Protein AF-A0A9D0I6T6-F1 (afdb_monomer)

pLDDT: mean 90.91, std 8.11, range [29.09, 98.0]

Foldseek 3Di:
DVQVVQQVVQVVVQVVVQVVLVVVCVVCVVPPLAFRKGFDKDWDDWDQDPVGTHTRHIHGPAIDGPDDPVVLLVLLLVLLAVLLVVLLVVLLVVVCVQQVPPVLHLVVLVVQLLVLLVQCLQPLLDLVSLLSNLVSLQVSLVSLQVSLVVLLVSLVVLLVVLQVLLVVLLVLLLVLLQLLQVQLVVCVVVVRHGPNVSVSVNSVSSSVNSQSFPWDWDADPSRGIFIAGFPGHTQHDRNDGWGKHWDQALAHNSHTFIWTQDPVGIDTCLVRTDTHNSNNSSCSCQVPSLLVLLVSLLCLQLLQVVLQQLQQQFAFQVRDGAHRQKDHAAKDKGWGPPWDPQKDKGKDFQASQLADSFKWKWFDQAQFWTWIATSNPRDIDIDGQQDDHSRMGMTIHRPTGGGIMMIIRRGNCSSNRMDGPDNRSRSRGQAGFKFKDWPAFPVDRGHFPFPKDKFTKDFSAQFQPPWKKKWWWDLDQPPPVDSPFTFTAIDIDPGDTDGDDLVPQQCWDKDFDPRNSSIIMIMHGDGDHRTMMMMGTPVSVSVHRVSSVVSSCVVVDSRHNHPPND

Nearest PDB structures (foldseek):
  4ut1-assembly1_A  TM=8.762E-01  e=2.827E-38  Burkholderia pseudomallei K96243
  2d4y-assembly1_A  TM=9.493E-01  e=4.609E-31  Salmonella enterica subsp. enterica serovar Typhimurium
  2d4y-assembly2_B  TM=9.437E-01  e=4.855E-31  Salmonella enterica subsp. enterica serovar Typhimurium
  5xbj-assembly1_A  TM=6.560E-01  e=1.579E-13  Campylobacter jejuni

Structure (mmCIF, N/CA/C/O backbone):
data_AF-A0A9D0I6T6-F1
#
_entry.id   AF-A0A9D0I6T6-F1
#
loop_
_atom_site.group_PDB
_atom_site.id
_atom_site.type_symbol
_atom_site.label_atom_id
_atom_site.label_alt_id
_atom_site.label_comp_id
_atom_site.label_asym_id
_atom_site.label_entity_id
_atom_site.label_seq_id
_atom_site.pdbx_PDB_ins_code
_atom_site.Cartn_x
_atom_site.Cartn_y
_atom_site.Cartn_z
_atom_site.occupancy
_atom_site.B_iso_or_equiv
_atom_site.auth_seq_id
_atom_site.auth_comp_id
_atom_site.auth_asym_id
_atom_site.auth_atom_id
_atom_site.pdbx_PDB_model_num
ATOM 1 N N . MET A 1 1 ? -43.465 -18.378 76.504 1.00 47.66 1 MET A N 1
ATOM 2 C CA . MET A 1 1 ? -44.419 -18.759 75.435 1.00 47.66 1 MET A CA 1
ATOM 3 C C . MET A 1 1 ? -44.262 -17.913 74.167 1.00 47.66 1 MET A C 1
ATOM 5 O O . MET A 1 1 ? -44.480 -18.465 73.102 1.00 47.66 1 MET A O 1
ATOM 9 N N . ALA A 1 2 ? -43.832 -16.640 74.233 1.00 53.06 2 ALA A N 1
ATOM 10 C CA . ALA A 1 2 ? -43.618 -15.797 73.042 1.00 53.06 2 ALA A CA 1
ATOM 11 C C . ALA A 1 2 ? -42.563 -16.337 72.041 1.00 53.06 2 ALA A C 1
ATOM 13 O O . ALA A 1 2 ? -42.776 -16.244 70.839 1.00 53.06 2 ALA A O 1
ATOM 14 N N . GLY A 1 3 ? -41.499 -17.000 72.516 1.00 67.75 3 GLY A N 1
ATOM 15 C CA . GLY A 1 3 ? -40.389 -17.430 71.649 1.00 67.75 3 GLY A CA 1
ATOM 16 C C . GLY A 1 3 ? -40.703 -18.532 70.623 1.00 67.75 3 GLY A C 1
ATOM 17 O O . GLY A 1 3 ? -40.063 -18.580 69.584 1.00 67.75 3 GLY A O 1
ATOM 18 N N . LEU A 1 4 ? -41.692 -19.408 70.849 1.00 73.31 4 LEU A N 1
ATOM 19 C CA . LEU A 1 4 ? -41.976 -20.516 69.912 1.00 73.31 4 LEU A CA 1
ATOM 20 C C . LEU A 1 4 ? -42.793 -20.046 68.695 1.00 73.31 4 LEU A C 1
ATOM 22 O O . LEU A 1 4 ? -42.572 -20.506 67.578 1.00 73.31 4 LEU A O 1
ATOM 26 N N . LEU A 1 5 ? -43.694 -19.080 68.907 1.00 79.50 5 LEU A N 1
ATOM 27 C CA . LEU A 1 5 ? -44.433 -18.405 67.836 1.00 79.50 5 LEU A CA 1
ATOM 28 C C . LEU A 1 5 ? -43.516 -17.486 67.021 1.00 79.50 5 LEU A C 1
ATOM 30 O O . LEU A 1 5 ? -43.610 -17.468 65.802 1.00 79.50 5 LEU A O 1
ATOM 34 N N . GLU A 1 6 ? -42.599 -16.776 67.678 1.00 79.94 6 GLU A N 1
ATOM 35 C CA . GLU A 1 6 ? -41.617 -15.896 67.032 1.00 79.94 6 GLU A CA 1
ATOM 36 C C . GLU A 1 6 ? -40.637 -16.670 66.129 1.00 79.94 6 GLU A C 1
ATOM 38 O O . GLU A 1 6 ? -40.433 -16.305 64.968 1.00 79.94 6 GLU A O 1
ATOM 43 N N . ILE A 1 7 ? -40.118 -17.810 66.602 1.00 83.06 7 ILE A N 1
ATOM 44 C CA . ILE A 1 7 ? -39.298 -18.728 65.791 1.00 83.06 7 ILE A CA 1
ATOM 45 C C . ILE A 1 7 ? -40.105 -19.294 64.606 1.00 83.06 7 ILE A C 1
ATOM 47 O O . ILE A 1 7 ? -39.589 -19.393 63.494 1.00 83.06 7 ILE A O 1
ATOM 51 N N . GLY A 1 8 ? -41.381 -19.640 64.813 1.00 84.06 8 GLY A N 1
ATOM 52 C CA . GLY A 1 8 ? -42.255 -20.142 63.746 1.00 84.06 8 GLY A CA 1
ATOM 53 C C . GLY A 1 8 ? -42.570 -19.099 62.665 1.00 84.06 8 GLY A C 1
ATOM 54 O O . GLY A 1 8 ? -42.493 -19.403 61.475 1.00 84.06 8 GLY A O 1
ATOM 55 N N . VAL A 1 9 ? -42.889 -17.862 63.063 1.00 87.88 9 VAL A N 1
ATOM 56 C CA . VAL A 1 9 ? -43.194 -16.752 62.142 1.00 87.88 9 VAL A CA 1
ATOM 57 C C . VAL A 1 9 ? -41.956 -16.350 61.343 1.00 87.88 9 VAL A C 1
ATOM 59 O O . VAL A 1 9 ? -42.036 -16.217 60.122 1.00 87.88 9 VAL A O 1
ATOM 62 N N . SER A 1 10 ? -40.808 -16.211 62.008 1.00 87.56 10 SER A N 1
ATOM 63 C CA . SER A 1 10 ? -39.545 -15.871 61.346 1.00 87.56 10 SER A CA 1
ATOM 64 C C . SER A 1 10 ? -39.110 -16.942 60.336 1.00 87.56 10 SER A C 1
ATOM 66 O O . SER A 1 10 ? -38.724 -16.609 59.215 1.00 87.56 10 SER A O 1
ATOM 68 N N . GLY A 1 11 ? -39.279 -18.227 60.672 1.00 87.38 11 GLY A N 1
ATOM 69 C CA . GLY A 1 11 ? -39.055 -19.341 59.748 1.00 87.38 11 GLY A CA 1
ATOM 70 C C . GLY A 1 11 ? -39.969 -19.304 58.519 1.00 87.38 11 GLY A C 1
ATOM 71 O O . GLY A 1 11 ? -39.487 -19.422 57.393 1.00 87.38 11 GLY A O 1
ATOM 72 N N . LEU A 1 12 ? -41.276 -19.089 58.704 1.00 90.38 12 LEU A N 1
ATOM 73 C CA . LEU A 1 12 ? -42.229 -19.001 57.589 1.00 90.38 12 LEU A CA 1
ATOM 74 C C . LEU A 1 12 ? -41.927 -17.825 56.652 1.00 90.38 12 LEU A C 1
ATOM 76 O O . LEU A 1 12 ? -41.941 -18.009 55.437 1.00 90.38 12 LEU A O 1
ATOM 80 N N . MET A 1 13 ? -41.607 -16.644 57.190 1.00 90.00 13 MET A N 1
ATOM 81 C CA . MET A 1 13 ? -41.243 -15.475 56.377 1.00 90.00 13 MET A CA 1
ATOM 82 C C . MET A 1 13 ? -39.951 -15.707 55.579 1.00 90.00 13 MET A C 1
ATOM 84 O O . MET A 1 13 ? -39.879 -15.359 54.398 1.00 90.00 13 MET A O 1
ATOM 88 N N . ALA A 1 14 ? -38.946 -16.347 56.186 1.00 89.44 14 ALA A N 1
ATOM 89 C CA . ALA A 1 14 ? -37.692 -16.686 55.516 1.00 89.44 14 ALA A CA 1
ATOM 90 C C . ALA A 1 14 ? -37.893 -17.679 54.354 1.00 89.44 14 ALA A C 1
ATOM 92 O O . ALA A 1 14 ? -37.372 -17.477 53.250 1.00 89.44 14 ALA A O 1
ATOM 93 N N . PHE A 1 15 ? -38.698 -18.726 54.557 1.00 91.06 15 PHE A N 1
ATOM 94 C CA . PHE A 1 15 ? -39.021 -19.678 53.491 1.00 91.06 15 PHE A CA 1
ATOM 95 C C . PHE A 1 15 ? -39.961 -19.091 52.434 1.00 91.06 15 PHE A C 1
ATOM 97 O O . PHE A 1 15 ? -39.799 -19.404 51.257 1.00 91.06 15 PHE A O 1
ATOM 104 N N . GLN A 1 16 ? -40.875 -18.185 52.797 1.00 92.44 16 GLN A N 1
ATOM 105 C CA . GLN A 1 16 ? -41.677 -17.440 51.822 1.00 92.44 16 GLN A CA 1
ATOM 106 C C . GLN A 1 16 ? -40.780 -16.616 50.890 1.00 92.44 16 GLN A C 1
ATOM 108 O O . GLN A 1 16 ? -40.960 -16.660 49.674 1.00 92.44 16 GLN A O 1
ATOM 113 N N . ARG A 1 17 ? -39.767 -15.919 51.429 1.00 90.00 17 ARG A N 1
ATOM 114 C CA . ARG A 1 17 ? -38.779 -15.205 50.604 1.00 90.00 17 ARG A CA 1
ATOM 115 C C . ARG A 1 17 ? -37.999 -16.164 49.704 1.00 90.00 17 ARG A C 1
ATOM 117 O O . ARG A 1 17 ? -37.822 -15.864 48.532 1.00 90.00 17 ARG A O 1
ATOM 124 N N . SER A 1 18 ? -37.614 -17.331 50.219 1.00 91.50 18 SER A N 1
ATOM 125 C CA . SER A 1 18 ? -36.920 -18.372 49.442 1.00 91.50 18 SER A CA 1
ATOM 126 C C . SER A 1 18 ? -37.763 -18.904 48.275 1.00 91.50 18 SER A C 1
ATOM 128 O O . SER A 1 18 ? -37.249 -19.081 47.169 1.00 91.50 18 SER A O 1
ATOM 130 N N . ILE A 1 19 ? -39.067 -19.110 48.487 1.00 94.19 19 ILE A N 1
ATOM 131 C CA . ILE A 1 19 ? -40.013 -19.508 47.434 1.00 94.19 19 ILE A CA 1
ATOM 132 C C . ILE A 1 19 ? -40.185 -18.380 46.413 1.00 94.19 19 ILE A C 1
ATOM 134 O O . ILE A 1 19 ? -40.146 -18.651 45.218 1.00 94.19 19 ILE A O 1
ATOM 138 N N . ASN A 1 20 ? -40.300 -17.125 46.856 1.00 93.38 20 ASN A N 1
ATOM 139 C CA . ASN A 1 20 ? -40.390 -15.975 45.952 1.00 93.38 20 ASN A CA 1
ATOM 140 C C . ASN A 1 20 ? -39.136 -15.841 45.077 1.00 93.38 20 ASN A C 1
ATOM 142 O O . ASN A 1 20 ? -39.265 -15.678 43.870 1.00 93.38 20 ASN A O 1
ATOM 146 N N . THR A 1 21 ? -37.935 -15.979 45.650 1.00 92.19 21 THR A N 1
ATOM 147 C CA . THR A 1 21 ? -36.679 -15.984 44.882 1.00 92.19 21 THR A CA 1
ATOM 148 C C . THR A 1 21 ? -36.615 -17.171 43.922 1.00 92.19 21 THR A C 1
ATOM 150 O O . THR A 1 21 ? -36.161 -17.027 42.794 1.00 92.19 21 THR A O 1
ATOM 153 N N . THR A 1 22 ? -37.123 -18.341 44.315 1.00 93.62 22 THR A N 1
ATOM 154 C CA . THR A 1 22 ? -37.226 -19.495 43.407 1.00 93.62 22 THR A CA 1
ATOM 155 C C . THR A 1 22 ? -38.179 -19.211 42.244 1.00 93.62 22 THR A C 1
ATOM 157 O O . THR A 1 22 ? -37.831 -19.480 41.101 1.00 93.62 22 THR A O 1
ATOM 160 N N . GLY A 1 23 ? -39.348 -18.622 42.512 1.00 95.25 23 GLY A N 1
ATOM 161 C CA . GLY A 1 23 ? -40.290 -18.202 41.475 1.00 95.25 23 GLY A CA 1
ATOM 162 C C . GLY A 1 23 ? -39.702 -17.139 40.548 1.00 95.25 23 GLY A C 1
ATOM 163 O O . GLY A 1 23 ? -39.888 -17.219 39.341 1.00 95.25 23 GLY A O 1
ATOM 164 N N . HIS A 1 24 ? -38.934 -16.197 41.097 1.00 93.25 24 HIS A N 1
ATOM 165 C CA . HIS A 1 24 ? -38.236 -15.169 40.330 1.00 93.25 24 HIS A CA 1
ATOM 166 C C . HIS A 1 24 ? -37.132 -15.760 39.435 1.00 93.25 24 HIS A C 1
ATOM 168 O O . HIS A 1 24 ? -37.065 -15.410 38.262 1.00 93.25 24 HIS A O 1
ATOM 174 N N . ASN A 1 25 ? -36.351 -16.724 39.938 1.00 93.69 25 ASN A N 1
ATOM 175 C CA . ASN A 1 25 ? -35.373 -17.465 39.134 1.00 93.69 25 ASN A CA 1
ATOM 176 C C . ASN A 1 25 ? -36.034 -18.246 37.988 1.00 93.69 25 ASN A C 1
ATOM 178 O O . ASN A 1 25 ? -35.504 -18.280 36.887 1.00 93.69 25 ASN A O 1
ATOM 182 N N . ILE A 1 26 ? -37.174 -18.897 38.248 1.00 93.25 26 ILE A N 1
ATOM 183 C CA . ILE A 1 26 ? -37.906 -19.658 37.222 1.00 93.25 26 ILE A CA 1
ATOM 184 C C . ILE A 1 26 ? -38.489 -18.714 36.169 1.00 93.25 26 ILE A C 1
ATOM 186 O O . ILE A 1 26 ? -38.435 -19.018 34.986 1.00 93.25 26 ILE A O 1
ATOM 190 N N . ALA A 1 27 ? -39.040 -17.572 36.584 1.00 94.06 27 ALA A N 1
ATOM 191 C CA . ALA A 1 27 ? -39.624 -16.600 35.664 1.00 94.06 27 ALA A CA 1
ATOM 192 C C . ALA A 1 27 ? -38.583 -15.940 34.745 1.00 94.06 27 ALA A C 1
ATOM 194 O O . ALA A 1 27 ? -38.940 -15.525 33.648 1.00 94.06 27 ALA A O 1
ATOM 195 N N . ASN A 1 28 ? -37.324 -15.853 35.186 1.00 92.00 28 ASN A N 1
ATOM 196 C CA . ASN A 1 28 ? -36.231 -15.214 34.452 1.00 92.00 28 ASN A CA 1
ATOM 197 C C . ASN A 1 28 ? -35.176 -16.206 33.947 1.00 92.00 28 ASN A C 1
ATOM 199 O O . ASN A 1 28 ? -34.085 -15.787 33.577 1.00 92.00 28 ASN A O 1
ATOM 203 N N . SER A 1 29 ? -35.470 -17.511 33.920 1.00 90.62 29 SER A N 1
ATOM 204 C CA . SER A 1 29 ? -34.491 -18.515 33.476 1.00 90.62 29 SER A CA 1
ATOM 205 C C . SER A 1 29 ? -34.020 -18.298 32.040 1.00 90.62 29 SER A C 1
ATOM 207 O O . SER A 1 29 ? -32.892 -18.654 31.716 1.00 90.62 29 SER A O 1
ATOM 209 N N . ASP A 1 30 ? -34.891 -17.717 31.213 1.00 89.94 30 ASP A N 1
ATOM 210 C CA . ASP A 1 30 ? -34.662 -17.476 29.787 1.00 89.94 30 ASP A CA 1
ATOM 211 C C . ASP A 1 30 ? -34.330 -15.998 29.498 1.00 89.94 30 ASP A C 1
ATOM 213 O O . ASP A 1 30 ? -34.188 -15.609 28.340 1.00 89.94 30 ASP A O 1
ATOM 217 N N . THR A 1 31 ? -34.221 -15.159 30.536 1.00 90.44 31 THR A N 1
ATOM 218 C CA . THR A 1 31 ? -33.820 -13.756 30.395 1.00 90.44 31 THR A CA 1
ATOM 219 C C . THR A 1 31 ? -32.302 -13.689 30.247 1.00 90.44 31 THR A C 1
ATOM 221 O O . THR A 1 31 ? -31.561 -14.135 31.123 1.00 90.44 31 THR A O 1
ATOM 224 N N . GLU A 1 32 ? -31.826 -13.119 29.142 1.00 87.50 32 GLU A N 1
ATOM 225 C CA . GLU A 1 32 ? -30.394 -12.959 28.888 1.00 87.50 32 GLU A CA 1
ATOM 226 C C . GLU A 1 32 ? -29.706 -12.146 29.997 1.00 87.50 32 GLU A C 1
ATOM 228 O O . GLU A 1 32 ? -30.224 -11.131 30.460 1.00 87.50 32 GLU A O 1
ATOM 233 N N . GLY A 1 33 ? -28.539 -12.621 30.443 1.00 86.62 33 GLY A N 1
ATOM 234 C CA . GLY A 1 33 ? -27.754 -11.986 31.505 1.00 86.62 33 GLY A CA 1
ATOM 235 C C . GLY A 1 33 ? -28.269 -12.190 32.932 1.00 86.62 33 GLY A C 1
ATOM 236 O O . GLY A 1 33 ? -27.595 -11.769 33.870 1.00 86.62 33 GLY A O 1
ATOM 237 N N . TYR A 1 34 ? -29.412 -12.856 33.125 1.00 92.25 34 TYR A N 1
ATOM 238 C CA . TYR A 1 34 ? -29.941 -13.128 34.460 1.00 92.25 34 TYR A CA 1
ATOM 239 C C . TYR A 1 34 ? -29.043 -14.092 35.243 1.00 92.25 34 TYR A C 1
ATOM 241 O O . TYR A 1 34 ? -28.711 -15.186 34.775 1.00 92.25 34 TYR A O 1
ATOM 249 N N . SER A 1 35 ? -28.697 -13.728 36.480 1.00 92.25 35 SER A N 1
ATOM 250 C CA . SER A 1 35 ? -27.955 -14.606 37.385 1.00 92.25 35 SER A CA 1
ATOM 251 C C . SER A 1 35 ? -28.876 -15.228 38.432 1.00 92.25 35 SER A C 1
ATOM 253 O O . SER A 1 35 ? -29.699 -14.572 39.073 1.00 92.25 35 SER A O 1
ATOM 255 N N . ARG A 1 36 ? -28.722 -16.540 38.661 1.00 92.44 36 ARG A N 1
ATOM 256 C CA . ARG A 1 36 ? -29.521 -17.244 39.670 1.00 92.44 36 ARG A CA 1
ATOM 257 C C . ARG A 1 36 ? -29.268 -16.647 41.050 1.00 92.44 36 ARG A C 1
ATOM 259 O O . ARG A 1 36 ? -28.141 -16.653 41.537 1.00 92.44 36 ARG A O 1
ATOM 266 N N . GLN A 1 37 ? -30.333 -16.269 41.738 1.00 92.81 37 GLN A N 1
ATOM 267 C CA . GLN A 1 37 ? -30.272 -15.712 43.082 1.00 92.81 37 GLN A CA 1
ATOM 268 C C . GLN A 1 37 ? -30.476 -16.797 44.154 1.00 92.81 37 GLN A C 1
ATOM 270 O O . GLN A 1 37 ? -31.325 -17.689 44.018 1.00 92.81 37 GLN A O 1
ATOM 275 N N . ARG A 1 38 ? -29.714 -16.720 45.251 1.00 92.00 38 ARG A N 1
ATOM 276 C CA . ARG A 1 38 ? -29.815 -17.591 46.432 1.00 92.00 38 ARG A CA 1
ATOM 277 C C . ARG A 1 38 ? -30.110 -16.760 47.677 1.00 92.00 38 ARG A C 1
ATOM 279 O O . ARG A 1 38 ? -29.445 -15.764 47.940 1.00 92.00 38 ARG A O 1
ATOM 286 N N . VAL A 1 39 ? -31.088 -17.201 48.466 1.00 91.44 39 VAL A N 1
ATOM 287 C CA . VAL A 1 39 ? -31.393 -16.601 49.771 1.00 91.44 39 VAL A CA 1
ATOM 288 C C . VAL A 1 39 ? -30.434 -17.160 50.816 1.00 91.44 39 VAL A C 1
ATOM 290 O O . VAL A 1 39 ? -30.409 -18.369 51.046 1.00 91.44 39 VAL A O 1
ATOM 293 N N . GLU A 1 40 ? -29.665 -16.283 51.451 1.00 90.81 40 GLU A N 1
ATOM 294 C CA . GLU A 1 40 ? -28.788 -16.623 52.565 1.00 90.81 40 GLU A CA 1
ATOM 295 C C . GLU A 1 40 ? -29.551 -16.433 53.880 1.00 90.81 40 GLU A C 1
ATOM 297 O O . GLU A 1 40 ? -30.179 -15.396 54.114 1.00 90.81 40 GLU A O 1
ATOM 302 N N . LEU A 1 41 ? -29.523 -17.443 54.746 1.00 90.06 41 LEU A N 1
ATOM 303 C CA . LEU A 1 41 ? -30.237 -17.435 56.019 1.00 90.06 41 LEU A CA 1
ATOM 304 C C . LEU A 1 41 ? -29.238 -17.311 57.168 1.00 90.06 41 LEU A C 1
ATOM 306 O O . LEU A 1 41 ? -28.261 -18.047 57.230 1.00 90.06 41 LEU A O 1
ATOM 310 N N . SER A 1 42 ? -29.507 -16.413 58.113 1.00 88.81 42 SER A N 1
ATOM 311 C CA . SER A 1 42 ? -28.691 -16.238 59.318 1.00 88.81 42 SER A CA 1
ATOM 312 C C . SER A 1 42 ? -29.557 -16.308 60.567 1.00 88.81 42 SER A C 1
ATOM 314 O O . SER A 1 42 ? -30.742 -15.971 60.548 1.00 88.81 42 SER A O 1
ATOM 316 N N . THR A 1 43 ? -28.980 -16.754 61.678 1.00 84.56 43 THR A N 1
ATOM 317 C CA . THR A 1 43 ? -29.670 -16.769 62.969 1.00 84.56 43 THR A CA 1
ATOM 318 C C . THR A 1 43 ? -29.973 -15.344 63.421 1.00 84.56 43 THR A C 1
ATOM 320 O O . THR A 1 43 ? -29.110 -14.466 63.354 1.00 84.56 43 THR A O 1
ATOM 323 N N . GLN A 1 44 ? -31.187 -15.103 63.912 1.00 82.56 44 GLN A N 1
ATOM 324 C CA . GLN A 1 44 ? -31.505 -13.831 64.556 1.00 82.56 44 GLN A CA 1
ATOM 325 C C . GLN A 1 44 ? -30.692 -13.650 65.845 1.00 82.56 44 GLN A C 1
ATOM 327 O O . GLN A 1 44 ? -30.259 -14.623 66.468 1.00 82.56 44 GLN A O 1
ATOM 332 N N . THR A 1 45 ? -30.469 -12.392 66.237 1.00 81.88 45 THR A N 1
ATOM 333 C CA . THR A 1 45 ? -29.707 -12.060 67.445 1.00 81.88 45 THR A CA 1
ATOM 334 C C . THR A 1 45 ? -30.408 -12.650 68.673 1.00 81.88 45 THR A C 1
ATOM 336 O O . THR A 1 45 ? -31.561 -12.289 68.927 1.00 81.88 45 THR A O 1
ATOM 339 N N . PRO A 1 46 ? -29.761 -13.548 69.438 1.00 78.94 46 PRO A N 1
ATOM 340 C CA . PRO A 1 46 ? -30.388 -14.200 70.582 1.00 78.94 46 PRO A CA 1
ATOM 341 C C . PRO A 1 46 ? -30.700 -13.191 71.693 1.00 78.94 46 PRO A C 1
ATOM 343 O O . PRO A 1 46 ? -29.946 -12.244 71.922 1.00 78.94 46 PRO A O 1
ATOM 346 N N . HIS A 1 47 ? -31.794 -13.411 72.421 1.00 78.50 47 HIS A N 1
ATOM 347 C CA . HIS A 1 47 ? -32.190 -12.554 73.536 1.00 78.50 47 HIS A CA 1
ATOM 348 C C . HIS A 1 47 ? -31.667 -13.109 74.864 1.00 78.50 47 HIS A C 1
ATOM 350 O O . HIS A 1 47 ? -31.831 -14.292 75.178 1.00 78.50 47 HIS A O 1
ATOM 356 N N . LEU A 1 48 ? -31.044 -12.238 75.663 1.00 76.69 48 LEU A N 1
ATOM 357 C CA . LEU A 1 48 ? -30.598 -12.575 77.010 1.00 76.69 48 LEU A CA 1
ATOM 358 C C . LEU A 1 48 ? -31.798 -12.598 77.960 1.00 76.69 48 LEU A C 1
ATOM 360 O O . LEU A 1 48 ? -32.520 -11.612 78.101 1.00 76.69 48 LEU A O 1
ATOM 364 N N . THR A 1 49 ? -31.985 -13.719 78.647 1.00 77.94 49 THR A N 1
ATOM 365 C CA . THR A 1 49 ? -33.022 -13.887 79.669 1.00 77.94 49 THR A CA 1
ATOM 366 C C . THR A 1 49 ? -32.407 -14.287 81.006 1.00 77.94 49 THR A C 1
ATOM 368 O O . THR A 1 49 ? -31.239 -14.670 81.072 1.00 77.94 49 THR A O 1
ATOM 371 N N . GLY A 1 50 ? -33.201 -14.261 82.083 1.00 74.00 50 GLY A N 1
ATOM 372 C CA . GLY A 1 50 ? -32.764 -14.712 83.414 1.00 74.00 50 GLY A CA 1
ATOM 373 C C . GLY A 1 50 ? -32.322 -16.185 83.491 1.00 74.00 50 GLY A C 1
ATOM 374 O O . GLY A 1 50 ? -31.763 -16.585 84.505 1.00 74.00 50 GLY A O 1
ATOM 375 N N . ALA A 1 51 ? -32.545 -16.977 82.434 1.00 76.62 51 ALA A N 1
ATOM 376 C CA . ALA A 1 51 ? -32.127 -18.376 82.308 1.00 76.62 51 ALA A CA 1
ATOM 377 C C . ALA A 1 51 ? -30.992 -18.596 81.277 1.00 76.62 51 ALA A C 1
ATOM 379 O O . ALA A 1 51 ? -30.643 -19.740 80.998 1.00 76.62 51 ALA A O 1
ATOM 380 N N . GLY A 1 52 ? -30.419 -17.525 80.709 1.00 79.38 52 GLY A N 1
ATOM 381 C CA . GLY A 1 52 ? -29.372 -17.581 79.681 1.00 79.38 52 GLY A CA 1
ATOM 382 C C . GLY A 1 52 ? -29.799 -17.001 78.328 1.00 79.38 52 GLY A C 1
ATOM 383 O O . GLY A 1 52 ? -30.844 -16.354 78.207 1.00 79.38 52 GLY A O 1
ATOM 384 N N . TRP A 1 53 ? -28.963 -17.211 77.309 1.00 76.62 53 TRP A N 1
ATOM 385 C CA . TRP A 1 53 ? -29.220 -16.783 75.931 1.00 76.62 53 TRP A CA 1
ATOM 386 C C . TRP A 1 53 ? -30.203 -17.736 75.247 1.00 76.62 53 TRP A C 1
ATOM 388 O O . TRP A 1 53 ? -29.946 -18.935 75.155 1.00 76.62 53 TRP A O 1
ATOM 398 N N . LEU A 1 54 ? -31.319 -17.202 74.754 1.00 75.56 54 LEU A N 1
ATOM 399 C CA . LEU A 1 54 ? -32.315 -17.941 73.978 1.00 75.56 54 LEU A CA 1
ATOM 400 C C . LEU A 1 54 ? -32.261 -17.491 72.515 1.00 75.56 54 LEU A C 1
ATOM 402 O O . LEU A 1 54 ? -32.265 -16.294 72.229 1.00 75.56 54 LEU A O 1
ATOM 406 N N . GLY A 1 55 ? -32.210 -18.451 71.589 1.00 75.31 55 GLY A N 1
ATOM 407 C CA . GLY A 1 55 ? -32.271 -18.177 70.152 1.00 75.31 55 GLY A CA 1
ATOM 408 C C . GLY A 1 55 ? -33.633 -17.619 69.732 1.00 75.31 55 GLY A C 1
ATOM 409 O O . GLY A 1 55 ? -34.666 -18.068 70.225 1.00 75.31 55 GLY A O 1
ATOM 410 N N . SER A 1 56 ? -33.624 -16.656 68.812 1.00 79.31 56 SER A N 1
ATOM 411 C CA . SER A 1 56 ? -34.800 -15.910 68.326 1.00 79.31 56 SER A CA 1
ATOM 412 C C . SER A 1 56 ? -35.270 -16.339 66.926 1.00 79.31 56 SER A C 1
ATOM 414 O O . SER A 1 56 ? -36.174 -15.739 66.360 1.00 79.31 56 SER A O 1
ATOM 416 N N . GLY A 1 57 ? -34.707 -17.417 66.369 1.00 84.69 57 GLY A N 1
ATOM 417 C CA . GLY A 1 57 ? -35.095 -17.957 65.061 1.00 84.69 57 GLY A CA 1
ATOM 418 C C . GLY A 1 57 ? -34.132 -17.562 63.942 1.00 84.69 57 GLY A C 1
ATOM 419 O O . GLY A 1 57 ? -32.926 -17.434 64.168 1.00 84.69 57 GLY A O 1
ATOM 420 N N . VAL A 1 58 ? -34.652 -17.413 62.722 1.00 88.19 58 VAL A N 1
ATOM 421 C CA . VAL A 1 58 ? -33.866 -17.168 61.498 1.00 88.19 58 VAL A CA 1
ATOM 422 C C . VAL A 1 58 ? -34.300 -15.869 60.822 1.00 88.19 58 VAL A C 1
ATOM 424 O O . VAL A 1 58 ? -35.448 -15.448 60.924 1.00 88.19 58 VAL A O 1
ATOM 427 N N . LYS A 1 59 ? -33.383 -15.198 60.139 1.00 87.06 59 LYS A N 1
ATOM 428 C CA . LYS A 1 59 ? -33.670 -14.066 59.260 1.00 87.06 59 LYS A CA 1
ATOM 429 C C . LYS A 1 59 ? -33.019 -14.291 57.905 1.00 87.06 59 LYS A C 1
ATOM 431 O O . LYS A 1 59 ? -32.031 -15.017 57.794 1.00 87.06 59 LYS A O 1
ATOM 436 N N . VAL A 1 60 ? -33.562 -13.636 56.888 1.00 86.06 60 VAL A N 1
ATOM 437 C CA . VAL A 1 60 ? -32.874 -13.497 55.605 1.00 86.06 60 VAL A CA 1
ATOM 438 C C . VAL A 1 60 ? -31.702 -12.548 55.827 1.00 86.06 60 VAL A C 1
ATOM 440 O O . VAL A 1 60 ? -31.901 -11.432 56.299 1.00 86.06 60 VAL A O 1
ATOM 443 N N . ALA A 1 61 ? -30.491 -13.038 55.585 1.00 84.38 61 ALA A N 1
ATOM 444 C CA . ALA A 1 61 ? -29.262 -12.271 55.722 1.00 84.38 61 ALA A CA 1
ATOM 445 C C . ALA A 1 61 ? -28.995 -11.437 54.470 1.00 84.38 61 ALA A C 1
ATOM 447 O O . ALA A 1 61 ? -28.681 -10.265 54.598 1.00 84.38 61 ALA A O 1
ATOM 448 N N . ALA A 1 62 ? -29.143 -12.052 53.295 1.00 84.69 62 ALA A N 1
ATOM 449 C CA . ALA A 1 62 ? -28.997 -11.417 51.993 1.00 84.69 62 ALA A CA 1
ATOM 450 C C . ALA A 1 62 ? -29.670 -12.279 50.914 1.00 84.69 62 ALA A C 1
ATOM 452 O O . ALA A 1 62 ? -29.940 -13.468 51.121 1.00 84.69 62 ALA A O 1
ATOM 453 N N . VAL A 1 63 ? -29.913 -11.695 49.744 1.00 87.12 63 VAL A N 1
ATOM 454 C CA . VAL A 1 63 ? -30.186 -12.444 48.511 1.00 87.12 63 VAL A CA 1
ATOM 455 C C . VAL A 1 63 ? -29.001 -12.203 47.591 1.00 87.12 63 VAL A C 1
ATOM 457 O O . VAL A 1 63 ? -28.817 -11.082 47.139 1.00 87.12 63 VAL A O 1
ATOM 460 N N . GLN A 1 64 ? -28.191 -13.228 47.345 1.00 87.75 64 GLN A N 1
ATOM 461 C CA . GLN A 1 64 ? -26.942 -13.103 46.591 1.00 87.75 64 GLN A CA 1
ATOM 462 C C . GLN A 1 64 ? -27.060 -13.737 45.209 1.00 87.75 64 GLN A C 1
ATOM 464 O O . GLN A 1 64 ? -27.705 -14.777 45.046 1.00 87.75 64 GLN A O 1
ATOM 469 N N . ARG A 1 65 ? -26.391 -13.134 44.228 1.00 92.69 65 ARG A N 1
ATOM 470 C CA . ARG A 1 65 ? -26.215 -13.695 42.884 1.00 92.69 65 ARG A CA 1
ATOM 471 C C . ARG A 1 65 ? -25.251 -14.877 42.935 1.00 92.69 65 ARG A C 1
ATOM 473 O O . ARG A 1 65 ? -24.231 -14.840 43.618 1.00 92.69 65 ARG A O 1
ATOM 480 N N . SER A 1 66 ? -25.552 -15.926 42.182 1.00 89.94 66 SER A N 1
ATOM 481 C CA . SER A 1 66 ? -24.618 -17.007 41.879 1.00 89.94 66 SER A CA 1
ATOM 482 C C . SER A 1 66 ? -23.751 -16.577 40.697 1.00 89.94 66 SER A C 1
ATOM 484 O O . SER A 1 66 ? -24.006 -16.981 39.565 1.00 89.94 66 SER A O 1
ATOM 486 N N . TYR A 1 67 ? -22.763 -15.728 40.973 1.00 89.38 67 TYR A N 1
ATOM 487 C CA . TYR A 1 67 ? -21.887 -15.088 39.991 1.00 89.38 67 TYR A CA 1
ATOM 488 C C . TYR A 1 67 ? -20.417 -15.295 40.376 1.00 89.38 67 TYR A C 1
ATOM 490 O O . TYR A 1 67 ? -20.075 -15.269 41.559 1.00 89.38 67 TYR A O 1
ATOM 498 N N . ASP A 1 68 ? -19.564 -15.500 39.374 1.00 90.94 68 ASP A N 1
ATOM 499 C CA . ASP A 1 68 ? -18.116 -15.617 39.531 1.00 90.94 68 ASP A CA 1
ATOM 500 C C . ASP A 1 68 ? -17.437 -14.531 38.692 1.00 90.94 68 ASP A C 1
ATOM 502 O O . ASP A 1 68 ? -17.465 -14.560 37.459 1.00 90.94 68 ASP A O 1
ATOM 506 N N . ASP A 1 69 ? -16.837 -13.565 39.383 1.00 88.75 69 ASP A N 1
ATOM 507 C CA . ASP A 1 69 ? -16.226 -12.394 38.759 1.00 88.75 69 ASP A CA 1
ATOM 508 C C . ASP A 1 69 ? -14.988 -12.727 37.921 1.00 88.75 69 ASP A C 1
ATOM 510 O O . ASP A 1 69 ? -14.725 -12.097 36.891 1.00 88.75 69 ASP A O 1
ATOM 514 N N . PHE A 1 70 ? -14.247 -13.761 38.325 1.00 92.31 70 PHE A N 1
ATOM 515 C CA . PHE A 1 70 ? -13.084 -14.218 37.583 1.00 92.31 70 PHE A CA 1
ATOM 516 C C . PHE A 1 70 ? -13.518 -14.817 36.245 1.00 92.31 70 PHE A C 1
ATOM 518 O O . PHE A 1 70 ? -12.974 -14.443 35.206 1.00 92.31 70 PHE A O 1
ATOM 525 N N . LEU A 1 71 ? -14.528 -15.694 36.249 1.00 93.81 71 LEU A N 1
ATOM 526 C CA . LEU A 1 71 ? -15.062 -16.279 35.016 1.00 93.81 71 LEU A CA 1
ATOM 527 C C . LEU A 1 71 ? -15.662 -15.219 34.092 1.00 93.81 71 LEU A C 1
ATOM 529 O O . LEU A 1 71 ? -15.408 -15.257 32.890 1.00 93.81 71 LEU A O 1
ATOM 533 N N . ALA A 1 72 ? -16.397 -14.253 34.638 1.00 91.50 72 ALA A N 1
ATOM 534 C CA . ALA A 1 72 ? -16.963 -13.159 33.857 1.00 91.50 72 ALA A CA 1
ATOM 535 C C . ALA A 1 72 ? -15.884 -12.280 33.207 1.00 91.50 72 ALA A C 1
ATOM 537 O O . ALA A 1 72 ? -15.976 -11.931 32.030 1.00 91.50 72 ALA A O 1
ATOM 538 N N . THR A 1 73 ? -14.812 -11.975 33.941 1.00 93.00 73 THR A N 1
ATOM 539 C CA . THR A 1 73 ? -13.674 -11.215 33.411 1.00 93.00 73 THR A CA 1
ATOM 540 C C . THR A 1 73 ? -12.936 -11.989 32.316 1.00 93.00 73 THR A C 1
ATOM 542 O O . THR A 1 73 ? -12.620 -11.417 31.273 1.00 93.00 73 THR A O 1
ATOM 545 N N . GLN A 1 74 ? -12.712 -13.294 32.505 1.00 95.12 74 GLN A N 1
ATOM 546 C CA . GLN A 1 74 ? -12.114 -14.155 31.476 1.00 95.12 74 GLN A CA 1
ATOM 547 C C . GLN A 1 74 ? -12.998 -14.246 30.226 1.00 95.12 74 GLN A C 1
ATOM 549 O O . GLN A 1 74 ? -12.496 -14.150 29.108 1.00 95.12 74 GLN A O 1
ATOM 554 N N . MET A 1 75 ? -14.313 -14.381 30.409 1.00 95.12 75 MET A N 1
ATOM 555 C CA . MET A 1 75 ? -15.282 -14.415 29.316 1.00 95.12 75 MET A CA 1
ATOM 556 C C . MET A 1 75 ? -15.256 -13.116 28.508 1.00 95.12 75 MET A C 1
ATOM 558 O O . MET A 1 75 ? -15.138 -13.185 27.292 1.00 95.12 75 MET A O 1
ATOM 562 N N . ARG A 1 76 ? -15.298 -11.941 29.151 1.00 94.75 76 ARG A N 1
ATOM 563 C CA . ARG A 1 76 ? -15.211 -10.644 28.454 1.00 94.75 76 ARG A CA 1
ATOM 564 C C . ARG A 1 76 ? -13.916 -10.485 27.661 1.00 94.75 76 ARG A C 1
ATOM 566 O O . ARG A 1 76 ? -13.946 -10.020 26.527 1.00 94.75 76 ARG A O 1
ATOM 573 N N . ALA A 1 77 ? -12.779 -10.883 28.234 1.00 94.69 77 ALA A N 1
ATOM 574 C CA . ALA A 1 77 ? -11.492 -10.819 27.542 1.00 94.69 77 ALA A CA 1
ATOM 575 C C . ALA A 1 77 ? -11.461 -11.730 26.300 1.00 94.69 77 ALA A C 1
ATOM 577 O O . ALA A 1 77 ? -11.001 -11.318 25.230 1.00 94.69 77 ALA A O 1
ATOM 578 N N . ALA A 1 78 ? -11.992 -12.951 26.425 1.00 96.88 78 ALA A N 1
ATOM 579 C CA . ALA A 1 78 ? -12.126 -13.880 25.309 1.00 96.88 78 ALA A CA 1
ATOM 580 C C . ALA A 1 78 ? -13.108 -13.359 24.246 1.00 96.88 78 ALA A C 1
ATOM 582 O O . ALA A 1 78 ? -12.775 -13.383 23.066 1.00 96.88 78 ALA A O 1
ATOM 583 N N . GLN A 1 79 ? -14.262 -12.827 24.659 1.00 96.12 79 GLN A N 1
ATOM 584 C CA . GLN A 1 79 ? -15.285 -12.263 23.774 1.00 96.12 79 GLN A CA 1
ATOM 585 C C . GLN A 1 79 ? -14.744 -11.076 22.975 1.00 96.12 79 GLN A C 1
ATOM 587 O O . GLN A 1 79 ? -14.935 -11.007 21.764 1.00 96.12 79 GLN A O 1
ATOM 592 N N . SER A 1 80 ? -14.011 -10.175 23.632 1.00 97.00 80 SER A N 1
ATOM 593 C CA . SER A 1 80 ? -13.360 -9.039 22.979 1.00 97.00 80 SER A CA 1
ATOM 594 C C . SER A 1 80 ? -12.350 -9.494 21.926 1.00 97.00 80 SER A C 1
ATOM 596 O O . SER A 1 80 ? -12.302 -8.958 20.821 1.00 97.00 80 SER A O 1
ATOM 598 N N . THR A 1 81 ? -11.569 -10.530 22.236 1.00 96.94 81 THR A N 1
ATOM 599 C CA . THR A 1 81 ? -10.591 -11.087 21.294 1.00 96.94 81 THR A CA 1
ATOM 600 C C . THR A 1 81 ? -11.279 -11.775 20.113 1.00 96.94 81 THR A C 1
ATOM 602 O O . THR A 1 81 ? -10.902 -11.538 18.970 1.00 96.94 81 THR A O 1
ATOM 605 N N . ALA A 1 82 ? -12.304 -12.590 20.377 1.00 97.69 82 ALA A N 1
ATOM 606 C CA . ALA A 1 82 ? -13.082 -13.274 19.346 1.00 97.69 82 ALA A CA 1
ATOM 607 C C . ALA A 1 82 ? -13.768 -12.279 18.399 1.00 97.69 82 ALA A C 1
ATOM 609 O O . ALA A 1 82 ? -13.584 -12.377 17.193 1.00 97.69 82 ALA A O 1
ATOM 610 N N . SER A 1 83 ? -14.450 -11.264 18.942 1.00 97.62 83 SER A N 1
ATOM 611 C CA . SER A 1 83 ? -15.150 -10.242 18.147 1.00 97.62 83 SER A CA 1
ATOM 612 C C . SER A 1 83 ? -14.191 -9.483 17.224 1.00 97.62 83 SER A C 1
ATOM 614 O O . SER A 1 83 ? -14.490 -9.266 16.053 1.00 97.62 83 SER A O 1
ATOM 616 N N . GLY A 1 84 ? -13.002 -9.125 17.724 1.00 96.94 84 GLY A N 1
ATOM 617 C CA . GLY A 1 84 ? -11.982 -8.471 16.904 1.00 96.94 84 GLY A CA 1
ATOM 618 C C . GLY A 1 84 ? -11.454 -9.360 15.777 1.00 96.94 84 GLY A C 1
ATOM 619 O O . GLY A 1 84 ? -11.315 -8.895 14.647 1.00 96.94 84 GLY A O 1
ATOM 620 N N . LEU A 1 85 ? -11.201 -10.642 16.059 1.00 97.69 85 LEU A N 1
ATOM 621 C CA . LEU A 1 85 ? -10.739 -11.605 15.054 1.00 97.69 85 LEU A CA 1
ATOM 622 C C . LEU A 1 85 ? -11.816 -11.927 14.012 1.00 97.69 85 LEU A C 1
ATOM 624 O O . LEU A 1 85 ? -11.487 -12.058 12.836 1.00 97.69 85 LEU A O 1
ATOM 628 N N . ASP A 1 86 ? -13.082 -12.018 14.416 1.00 97.62 86 ASP A N 1
ATOM 629 C CA . ASP A 1 86 ? -14.204 -12.263 13.509 1.00 97.62 86 ASP A CA 1
ATOM 630 C C . ASP A 1 86 ? -14.370 -11.105 12.518 1.00 97.62 86 ASP A C 1
ATOM 632 O O . ASP A 1 86 ? -14.491 -11.335 11.311 1.00 97.62 86 ASP A O 1
ATOM 636 N N . VAL A 1 87 ? -14.294 -9.858 13.000 1.00 96.31 87 VAL A N 1
ATOM 637 C CA . VAL A 1 87 ? -14.286 -8.670 12.135 1.00 96.31 87 VAL A CA 1
ATOM 638 C C . VAL A 1 87 ? -13.063 -8.677 11.224 1.00 96.31 87 VAL A C 1
ATOM 640 O O . VAL A 1 87 ? -13.206 -8.568 10.007 1.00 96.31 87 VAL A O 1
ATOM 643 N N . TYR A 1 88 ? -11.863 -8.876 11.771 1.00 96.25 88 TYR A N 1
ATOM 644 C CA . TYR A 1 88 ? -10.640 -8.924 10.971 1.00 96.25 88 TYR A CA 1
ATOM 645 C C . TYR A 1 88 ? -10.738 -9.959 9.841 1.00 96.25 88 TYR A C 1
ATOM 647 O O . TYR A 1 88 ? -10.491 -9.635 8.681 1.00 96.25 88 TYR A O 1
ATOM 655 N N . ALA A 1 89 ? -11.166 -11.187 10.150 1.00 96.88 89 ALA A N 1
ATOM 656 C CA . ALA A 1 89 ? -11.295 -12.270 9.180 1.00 96.88 89 ALA A CA 1
ATOM 657 C C . ALA A 1 89 ? -12.376 -11.986 8.128 1.00 96.88 89 ALA A C 1
ATOM 659 O O . ALA A 1 89 ? -12.154 -12.218 6.937 1.00 96.88 89 ALA A O 1
ATOM 660 N N . ALA A 1 90 ? -13.530 -11.451 8.538 1.00 94.62 90 ALA A N 1
ATOM 661 C CA . ALA A 1 90 ? -14.606 -11.096 7.618 1.00 94.62 90 ALA A CA 1
ATOM 662 C C . ALA A 1 90 ? -14.169 -10.020 6.613 1.00 94.62 90 ALA A C 1
ATOM 664 O O . ALA A 1 90 ? -14.528 -10.097 5.437 1.00 94.62 90 ALA A O 1
ATOM 665 N N . HIS A 1 91 ? -13.390 -9.033 7.058 1.00 93.25 91 HIS A N 1
ATOM 666 C CA . HIS A 1 91 ? -12.885 -7.956 6.211 1.00 93.25 91 HIS A CA 1
ATOM 667 C C . HIS A 1 91 ? -11.697 -8.393 5.345 1.00 93.25 91 HIS A C 1
ATOM 669 O O . HIS A 1 91 ? -11.698 -8.126 4.140 1.00 93.25 91 HIS A O 1
ATOM 675 N N . ALA A 1 92 ? -10.744 -9.144 5.904 1.00 94.50 92 ALA A N 1
ATOM 676 C CA . ALA A 1 92 ? -9.639 -9.743 5.154 1.00 94.50 92 ALA A CA 1
ATOM 677 C C . ALA A 1 92 ? -10.153 -10.647 4.024 1.00 94.50 92 ALA A C 1
ATOM 679 O O . ALA A 1 92 ? -9.694 -10.536 2.889 1.00 94.50 92 ALA A O 1
ATOM 680 N N . GLY A 1 93 ? -11.189 -11.451 4.290 1.00 93.56 93 GLY A N 1
ATOM 681 C CA . GLY A 1 93 ? -11.831 -12.288 3.278 1.00 93.56 93 GLY A CA 1
ATOM 682 C C . GLY A 1 93 ? -12.435 -11.502 2.107 1.00 93.56 93 GLY A C 1
ATOM 683 O O . GLY A 1 93 ? -12.495 -12.020 0.995 1.00 93.56 93 GLY A O 1
ATOM 684 N N . ARG A 1 94 ? -12.861 -10.242 2.294 1.00 89.44 94 ARG A N 1
ATOM 685 C CA . ARG A 1 94 ? -13.341 -9.405 1.173 1.00 89.44 94 ARG A CA 1
ATOM 686 C C . ARG A 1 94 ? -12.199 -9.023 0.233 1.00 89.44 94 ARG A C 1
ATOM 688 O O . ARG A 1 94 ? -12.397 -9.041 -0.978 1.00 89.44 94 ARG A O 1
ATOM 695 N N . ILE A 1 95 ? -11.028 -8.696 0.783 1.00 89.12 95 ILE A N 1
ATOM 696 C CA . ILE A 1 95 ? -9.830 -8.379 -0.008 1.00 89.12 95 ILE A CA 1
ATOM 697 C C . ILE A 1 95 ? -9.296 -9.633 -0.695 1.00 89.12 95 ILE A C 1
ATOM 699 O O . ILE A 1 95 ? -8.994 -9.577 -1.881 1.00 89.12 95 ILE A O 1
ATOM 703 N N . ASP A 1 96 ? -9.246 -10.763 0.010 1.00 89.44 96 ASP A N 1
ATOM 704 C CA . ASP A 1 96 ? -8.814 -12.039 -0.567 1.00 89.44 96 ASP A CA 1
ATOM 705 C C . ASP A 1 96 ? -9.670 -12.420 -1.784 1.00 89.44 96 ASP A C 1
ATOM 707 O O . ASP A 1 96 ? -9.143 -12.624 -2.872 1.00 89.44 96 ASP A O 1
ATOM 711 N N . ASN A 1 97 ? -11.001 -12.373 -1.659 1.00 87.06 97 ASN A N 1
ATOM 712 C CA . ASN A 1 97 ? -11.903 -12.639 -2.785 1.00 87.06 97 ASN A CA 1
ATOM 713 C C . ASN A 1 97 ? -11.732 -11.652 -3.952 1.00 87.06 97 ASN A C 1
ATOM 715 O O . ASN A 1 97 ? -11.937 -12.031 -5.102 1.00 87.06 97 ASN A O 1
ATOM 719 N N . LEU A 1 98 ? -11.383 -10.393 -3.670 1.00 84.69 98 LEU A N 1
ATOM 720 C CA . LEU A 1 98 ? -11.127 -9.390 -4.702 1.00 84.69 98 LEU A CA 1
ATOM 721 C C . LEU A 1 98 ? -9.832 -9.679 -5.475 1.00 84.69 98 LEU A C 1
ATOM 723 O O . LEU A 1 98 ? -9.801 -9.556 -6.698 1.00 84.69 98 LEU A O 1
ATOM 727 N N . LEU A 1 99 ? -8.760 -10.032 -4.766 1.00 82.31 99 LEU A N 1
ATOM 728 C CA . LEU A 1 99 ? -7.440 -10.243 -5.363 1.00 82.31 99 LEU A CA 1
ATOM 729 C C . LEU A 1 99 ? -7.296 -11.628 -6.000 1.00 82.31 99 LEU A C 1
ATOM 731 O O . LEU A 1 99 ? -6.617 -11.758 -7.014 1.00 82.31 99 LEU A O 1
ATOM 735 N N . ALA A 1 100 ? -7.946 -12.647 -5.435 1.00 81.88 100 ALA A N 1
ATOM 736 C CA . ALA A 1 100 ? -7.850 -14.032 -5.886 1.00 81.88 100 ALA A CA 1
ATOM 737 C C . ALA A 1 100 ? -8.776 -14.374 -7.067 1.00 81.88 100 ALA A C 1
ATOM 739 O O . ALA A 1 100 ? -8.764 -15.514 -7.536 1.00 81.88 100 ALA A O 1
ATOM 740 N N . ASP A 1 101 ? -9.598 -13.435 -7.553 1.00 81.69 101 ASP A N 1
ATOM 741 C CA . ASP A 1 101 ? -10.463 -13.690 -8.706 1.00 81.69 101 ASP A CA 1
ATOM 742 C C . ASP A 1 101 ? -9.605 -13.871 -9.977 1.00 81.69 101 ASP A C 1
ATOM 744 O O . ASP A 1 101 ? -8.934 -12.937 -10.406 1.00 81.69 101 ASP A O 1
ATOM 748 N N . PRO A 1 102 ? -9.625 -15.038 -10.641 1.00 75.06 102 PRO A N 1
ATOM 749 C CA . PRO A 1 102 ? -8.763 -15.306 -11.793 1.00 75.06 102 PRO A CA 1
ATOM 750 C C . PRO A 1 102 ? -9.179 -14.561 -13.071 1.00 75.06 102 PRO A C 1
ATOM 752 O O . PRO A 1 102 ? -8.440 -14.583 -14.048 1.00 75.06 102 PRO A O 1
ATOM 755 N N . ASN A 1 103 ? -10.359 -13.936 -13.100 1.00 73.62 103 ASN A N 1
ATOM 756 C CA . ASN A 1 103 ? -10.846 -13.147 -14.238 1.00 73.62 103 ASN A CA 1
ATOM 757 C C . ASN A 1 103 ? -10.772 -11.645 -13.963 1.00 73.62 103 ASN A C 1
ATOM 759 O O . ASN A 1 103 ? -10.729 -10.837 -14.886 1.00 73.62 103 ASN A O 1
ATOM 763 N N . VAL A 1 104 ? -10.822 -11.284 -12.684 1.00 75.50 104 VAL A N 1
ATOM 764 C CA . VAL A 1 104 ? -10.838 -9.907 -12.193 1.00 75.50 104 VAL A CA 1
ATOM 765 C C . VAL A 1 104 ? -9.522 -9.605 -11.457 1.00 75.50 104 VAL A C 1
ATOM 767 O O . VAL A 1 104 ? -9.348 -8.537 -10.909 1.00 75.50 104 VAL A O 1
ATOM 770 N N . GLY A 1 105 ? -8.530 -10.483 -11.435 1.00 81.50 105 GLY A N 1
ATOM 771 C CA . GLY A 1 105 ? -7.218 -10.188 -10.854 1.00 81.50 105 GLY A CA 1
ATOM 772 C C . GLY A 1 105 ? -6.459 -9.114 -11.640 1.00 81.50 105 GLY A C 1
ATOM 773 O O . GLY A 1 105 ? -6.895 -8.673 -12.705 1.00 81.50 105 GLY A O 1
ATOM 774 N N . LEU A 1 106 ? -5.311 -8.677 -11.122 1.00 87.56 106 LEU A N 1
ATOM 775 C CA . LEU A 1 106 ? -4.364 -7.878 -11.911 1.00 87.56 106 LEU A CA 1
ATOM 776 C C . LEU A 1 106 ? -3.596 -8.761 -12.910 1.00 87.56 106 LEU A C 1
ATOM 778 O O . LEU A 1 106 ? -3.334 -8.337 -14.035 1.00 87.56 106 LEU A O 1
ATOM 782 N N . ASP A 1 107 ? -3.283 -9.993 -12.503 1.00 89.31 107 ASP A N 1
ATOM 783 C CA . ASP A 1 107 ? -2.421 -10.920 -13.237 1.00 89.31 107 ASP A CA 1
ATOM 784 C C . ASP A 1 107 ? -2.863 -11.171 -14.686 1.00 89.31 107 ASP A C 1
ATOM 786 O O . ASP A 1 107 ? -2.007 -11.061 -15.566 1.00 89.31 107 ASP A O 1
ATOM 790 N N . PRO A 1 108 ? -4.154 -11.435 -14.996 1.00 90.44 108 PRO A N 1
ATOM 791 C CA . PRO A 1 108 ? -4.576 -11.645 -16.380 1.00 90.44 108 PRO A CA 1
ATOM 792 C C . PRO A 1 108 ? -4.320 -10.414 -17.253 1.00 90.44 108 PRO A C 1
ATOM 794 O O . PRO A 1 108 ? -3.771 -10.539 -18.338 1.00 90.44 108 PRO A O 1
ATOM 797 N N . SER A 1 109 ? -4.626 -9.210 -16.755 1.00 92.88 109 SER A N 1
ATOM 798 C CA . SER A 1 109 ? -4.429 -7.970 -17.517 1.00 92.88 109 SER A CA 1
ATOM 799 C C . SER A 1 109 ? -2.952 -7.650 -17.760 1.00 92.88 109 SER A C 1
ATOM 801 O O . SER A 1 109 ? -2.603 -7.116 -18.811 1.00 92.88 109 SER A O 1
ATOM 803 N N . VAL A 1 110 ? -2.074 -7.975 -16.807 1.00 93.38 110 VAL A N 1
ATOM 804 C CA . VAL A 1 110 ? -0.620 -7.836 -16.991 1.00 93.38 110 VAL A CA 1
ATOM 805 C C . VAL A 1 110 ? -0.101 -8.876 -17.986 1.00 93.38 110 VAL A C 1
ATOM 807 O O . VAL A 1 110 ? 0.722 -8.542 -18.839 1.00 93.38 110 VAL A O 1
ATOM 810 N N . GLN A 1 111 ? -0.598 -10.114 -17.921 1.00 93.38 111 GLN A N 1
ATOM 811 C CA . GLN A 1 111 ? -0.248 -11.162 -18.878 1.00 93.38 111 GLN A CA 1
ATOM 812 C C . GLN A 1 111 ? -0.675 -10.784 -20.302 1.00 93.38 111 GLN A C 1
ATOM 814 O O . GLN A 1 111 ? 0.156 -10.840 -21.205 1.00 93.38 111 GLN A O 1
ATOM 819 N N . ASP A 1 112 ? -1.913 -10.322 -20.492 1.00 95.62 112 ASP A N 1
ATOM 820 C CA . ASP A 1 112 ? -2.443 -9.904 -21.796 1.00 95.62 112 ASP A CA 1
ATOM 821 C C . ASP A 1 112 ? -1.620 -8.748 -22.399 1.00 95.62 112 ASP A C 1
ATOM 823 O O . ASP A 1 112 ? -1.304 -8.746 -23.594 1.00 95.62 112 ASP A O 1
ATOM 827 N N . PHE A 1 113 ? -1.182 -7.794 -21.567 1.00 96.75 113 PHE A N 1
ATOM 828 C CA . PHE A 1 113 ? -0.269 -6.725 -21.978 1.00 96.75 113 PHE A CA 1
ATOM 829 C C . PHE A 1 113 ? 1.073 -7.266 -22.502 1.00 96.75 113 PHE A C 1
ATOM 831 O O . PHE A 1 113 ? 1.523 -6.859 -23.581 1.00 96.75 113 PHE A O 1
ATOM 838 N N . PHE A 1 114 ? 1.719 -8.183 -21.773 1.00 96.44 114 PHE A N 1
ATOM 839 C CA . PHE A 1 114 ? 2.999 -8.761 -22.197 1.00 96.44 114 PHE A CA 1
ATOM 840 C C . PHE A 1 114 ? 2.851 -9.702 -23.400 1.00 96.44 114 PHE A C 1
ATOM 842 O O . PHE A 1 114 ? 3.707 -9.687 -24.288 1.00 96.44 114 PHE A O 1
ATOM 849 N N . ASP A 1 115 ? 1.743 -10.433 -23.512 1.00 97.00 115 ASP A N 1
ATOM 850 C CA . ASP A 1 115 ? 1.427 -11.245 -24.689 1.00 97.00 115 ASP A CA 1
ATOM 851 C C . ASP A 1 115 ? 1.263 -10.357 -25.935 1.00 97.00 115 ASP A C 1
ATOM 853 O O . ASP A 1 115 ? 1.844 -10.630 -26.992 1.00 97.00 115 ASP A O 1
ATOM 857 N N . ALA A 1 116 ? 0.553 -9.228 -25.818 1.00 97.56 116 ALA A N 1
ATOM 858 C CA . ALA A 1 116 ? 0.445 -8.247 -26.898 1.00 97.56 116 ALA A CA 1
ATOM 859 C C . ALA A 1 116 ? 1.798 -7.599 -27.243 1.00 97.56 116 ALA A C 1
ATOM 861 O O . ALA A 1 116 ? 2.078 -7.316 -28.414 1.00 97.56 116 ALA A O 1
ATOM 862 N N . MET A 1 117 ? 2.669 -7.399 -26.251 1.00 96.62 117 MET A N 1
ATOM 863 C CA . MET A 1 117 ? 4.031 -6.910 -26.460 1.00 96.62 117 MET A CA 1
ATOM 864 C C . MET A 1 117 ? 4.900 -7.927 -27.206 1.00 96.62 117 MET A C 1
ATOM 866 O O . MET A 1 117 ? 5.657 -7.540 -28.098 1.00 96.62 117 MET A O 1
ATOM 870 N N . GLN A 1 118 ? 4.745 -9.220 -26.918 1.00 96.25 118 GLN A N 1
ATOM 871 C CA . GLN A 1 118 ? 5.408 -10.294 -27.654 1.00 96.25 118 GLN A CA 1
ATOM 872 C C . GLN A 1 118 ? 4.923 -10.348 -29.111 1.00 96.25 118 GLN A C 1
ATOM 874 O O . GLN A 1 118 ? 5.733 -10.421 -30.035 1.00 96.25 118 GLN A O 1
ATOM 879 N N . VAL A 1 119 ? 3.614 -10.200 -29.348 1.00 97.00 119 VAL A N 1
ATOM 880 C CA . VAL A 1 119 ? 3.043 -10.109 -30.705 1.00 97.00 119 VAL A CA 1
ATOM 881 C C . VAL A 1 119 ? 3.576 -8.889 -31.469 1.00 97.00 119 VAL A C 1
ATOM 883 O O . VAL A 1 119 ? 3.816 -8.970 -32.681 1.00 97.00 119 VAL A O 1
ATOM 886 N N . LEU A 1 120 ? 3.778 -7.756 -30.783 1.00 95.81 120 LEU A N 1
ATOM 887 C CA . LEU A 1 120 ? 4.442 -6.582 -31.351 1.00 95.81 120 LEU A CA 1
ATOM 888 C C . LEU A 1 120 ? 5.910 -6.872 -31.679 1.00 95.81 120 LEU A C 1
ATOM 890 O O . LEU A 1 120 ? 6.372 -6.475 -32.748 1.00 95.81 120 LEU A O 1
ATOM 894 N N . ALA A 1 121 ? 6.636 -7.557 -30.797 1.00 95.81 121 ALA A N 1
ATOM 895 C CA . ALA A 1 121 ? 8.021 -7.939 -31.039 1.00 95.81 121 ALA A CA 1
ATOM 896 C C . ALA A 1 121 ? 8.151 -8.877 -32.250 1.00 95.81 121 ALA A C 1
ATOM 898 O O . ALA A 1 121 ? 9.081 -8.734 -33.039 1.00 95.81 121 ALA A O 1
ATOM 899 N N . ASP A 1 122 ? 7.199 -9.777 -32.475 1.00 96.12 122 ASP A N 1
ATOM 900 C CA . ASP A 1 122 ? 7.197 -10.635 -33.664 1.00 96.12 122 ASP A CA 1
ATOM 901 C C . ASP A 1 122 ? 6.872 -9.856 -34.953 1.00 96.12 122 ASP A C 1
ATOM 903 O O . ASP A 1 122 ? 7.303 -10.235 -36.043 1.00 96.12 122 ASP A O 1
ATOM 907 N N . ASN A 1 123 ? 6.115 -8.755 -34.848 1.00 95.44 123 ASN A N 1
ATOM 908 C CA . ASN A 1 123 ? 5.628 -7.973 -35.990 1.00 95.44 123 ASN A CA 1
ATOM 909 C C . ASN A 1 123 ? 5.765 -6.448 -35.772 1.00 95.44 123 ASN A C 1
ATOM 911 O O . ASN A 1 123 ? 4.762 -5.724 -35.806 1.00 95.44 123 ASN A O 1
ATOM 915 N N . PRO A 1 124 ? 6.986 -5.903 -35.619 1.00 94.25 124 PRO A N 1
ATOM 916 C CA . PRO A 1 124 ? 7.203 -4.517 -35.187 1.00 94.25 124 PRO A CA 1
ATOM 917 C C . PRO A 1 124 ? 6.746 -3.465 -36.206 1.00 94.25 124 PRO A C 1
ATOM 919 O O . PRO A 1 124 ? 6.470 -2.331 -35.824 1.00 94.25 124 PRO A O 1
ATOM 922 N N . ALA A 1 125 ? 6.596 -3.815 -37.487 1.00 93.69 125 ALA A N 1
ATOM 923 C CA . ALA A 1 125 ? 6.081 -2.910 -38.521 1.00 93.69 125 ALA A CA 1
ATOM 924 C C . ALA A 1 125 ? 4.536 -2.883 -38.610 1.00 93.69 125 ALA A C 1
ATOM 926 O O . ALA A 1 125 ? 3.966 -2.062 -39.331 1.00 93.69 125 ALA A O 1
ATOM 927 N N . SER A 1 126 ? 3.840 -3.789 -37.912 1.00 96.31 126 SER A N 1
ATOM 928 C CA . SER A 1 126 ? 2.389 -3.982 -38.015 1.00 96.31 126 SER A CA 1
ATOM 929 C C . SER A 1 126 ? 1.619 -2.957 -37.178 1.00 96.31 126 SER A C 1
ATOM 931 O O . SER A 1 126 ? 1.623 -3.008 -35.948 1.00 96.31 126 SER A O 1
ATOM 933 N N . ILE A 1 127 ? 0.892 -2.049 -37.841 1.00 95.88 127 ILE A N 1
ATOM 934 C CA . ILE A 1 127 ? -0.042 -1.129 -37.167 1.00 95.88 127 ILE A CA 1
ATOM 935 C C . ILE A 1 127 ? -1.113 -1.886 -36.359 1.00 95.88 127 ILE A C 1
ATOM 937 O O . ILE A 1 127 ? -1.349 -1.488 -35.221 1.00 95.88 127 ILE A O 1
ATOM 941 N N . PRO A 1 128 ? -1.727 -2.981 -36.859 1.00 97.50 128 PRO A N 1
ATOM 942 C CA . PRO A 1 128 ? -2.649 -3.780 -36.051 1.00 97.50 128 PRO A CA 1
ATOM 943 C C . PRO A 1 128 ? -2.038 -4.319 -34.750 1.00 97.50 128 PRO A C 1
ATOM 945 O O . PRO A 1 128 ? -2.672 -4.211 -33.707 1.00 97.50 128 PRO A O 1
ATOM 948 N N . SER A 1 129 ? -0.805 -4.842 -34.784 1.00 96.81 129 SER A N 1
ATOM 949 C CA . SER A 1 129 ? -0.130 -5.375 -33.585 1.00 96.81 129 SER A CA 1
ATOM 950 C C . SER A 1 129 ? 0.168 -4.270 -32.568 1.00 96.81 129 SER A C 1
ATOM 952 O O . SER A 1 129 ? -0.035 -4.440 -31.371 1.00 96.81 129 SER A O 1
ATOM 954 N N . ARG A 1 130 ? 0.576 -3.094 -33.055 1.00 97.00 130 ARG A N 1
ATOM 955 C CA . ARG A 1 130 ? 0.773 -1.889 -32.238 1.00 97.00 130 ARG A CA 1
ATOM 956 C C . ARG A 1 130 ? -0.529 -1.406 -31.605 1.00 97.00 130 ARG A C 1
ATOM 958 O O . ARG A 1 130 ? -0.548 -1.079 -30.427 1.00 97.00 130 ARG A O 1
ATOM 965 N N . GLN A 1 131 ? -1.618 -1.381 -32.373 1.00 97.69 131 GLN A N 1
ATOM 966 C CA . GLN A 1 131 ? -2.934 -0.990 -31.871 1.00 97.69 131 GLN A CA 1
ATOM 967 C C . GLN A 1 131 ? -3.452 -1.969 -30.812 1.00 97.69 131 GLN A C 1
ATOM 969 O O . GLN A 1 131 ? -4.049 -1.520 -29.840 1.00 97.69 131 GLN A O 1
ATOM 974 N N . ALA A 1 132 ? -3.201 -3.272 -30.978 1.00 97.62 132 ALA A N 1
ATOM 975 C CA . ALA A 1 132 ? -3.534 -4.274 -29.970 1.00 97.62 132 ALA A CA 1
ATOM 976 C C . ALA A 1 132 ? -2.801 -3.994 -28.649 1.00 97.62 132 ALA A C 1
ATOM 978 O O . ALA A 1 132 ? -3.458 -3.879 -27.621 1.00 97.62 132 ALA A O 1
ATOM 979 N N . LEU A 1 133 ? -1.482 -3.749 -28.682 1.00 97.62 133 LEU A N 1
ATOM 980 C CA . LEU A 1 133 ? -0.732 -3.381 -27.473 1.00 97.62 133 LEU A CA 1
ATOM 981 C C . LEU A 1 133 ? -1.283 -2.108 -26.809 1.00 97.62 133 LEU A C 1
ATOM 983 O O . LEU A 1 133 ? -1.421 -2.065 -25.591 1.00 97.62 133 LEU A O 1
ATOM 987 N N . ILE A 1 134 ? -1.623 -1.076 -27.589 1.00 98.00 134 ILE A N 1
ATOM 988 C CA . ILE A 1 134 ? -2.231 0.163 -27.069 1.00 98.00 134 ILE A CA 1
ATOM 989 C C . ILE A 1 134 ? -3.551 -0.123 -26.344 1.00 98.00 134 ILE A C 1
ATOM 991 O O . ILE A 1 134 ? -3.800 0.476 -25.301 1.00 98.00 134 ILE A O 1
ATOM 995 N N . SER A 1 135 ? -4.379 -1.020 -26.884 1.00 98.00 135 SER A N 1
ATOM 996 C CA . SER A 1 135 ? -5.643 -1.427 -26.271 1.00 98.00 135 SER A CA 1
ATOM 997 C C . SER A 1 135 ? -5.431 -2.237 -24.990 1.00 98.00 135 SER A C 1
ATOM 999 O O . SER A 1 135 ? -6.031 -1.884 -23.980 1.00 98.00 135 SER A O 1
ATOM 1001 N N . GLU A 1 136 ? -4.531 -3.224 -24.985 1.00 97.75 136 GLU A N 1
ATOM 1002 C CA . GLU A 1 136 ? -4.227 -3.994 -23.765 1.00 97.75 136 GLU A CA 1
ATOM 1003 C C . GLU A 1 136 ? -3.578 -3.125 -22.678 1.00 97.75 136 GLU A C 1
ATOM 1005 O O . GLU A 1 136 ? -3.870 -3.268 -21.493 1.00 97.75 136 GLU A O 1
ATOM 1010 N N . THR A 1 137 ? -2.767 -2.138 -23.072 1.00 97.62 137 THR A N 1
ATOM 1011 C CA . THR A 1 137 ? -2.220 -1.135 -22.143 1.00 97.62 137 THR A CA 1
ATOM 1012 C C . THR A 1 137 ? -3.339 -0.351 -21.455 1.00 97.62 137 THR A C 1
ATOM 1014 O O . THR A 1 137 ? -3.293 -0.156 -20.240 1.00 97.62 137 THR A O 1
ATOM 1017 N N . ALA A 1 138 ? -4.352 0.087 -22.213 1.00 97.31 138 ALA A N 1
ATOM 1018 C CA . ALA A 1 138 ? -5.499 0.806 -21.664 1.00 97.31 138 ALA A CA 1
ATOM 1019 C C . ALA A 1 138 ? -6.306 -0.078 -20.701 1.00 97.31 138 ALA A C 1
ATOM 1021 O O . ALA A 1 138 ? -6.606 0.348 -19.588 1.00 97.31 138 ALA A O 1
ATOM 1022 N N . SER A 1 139 ? -6.588 -1.325 -21.093 1.00 96.31 139 SER A N 1
ATOM 1023 C CA . SER A 1 139 ? -7.305 -2.294 -20.257 1.00 96.31 139 SER A CA 1
ATOM 1024 C C . SER A 1 139 ? -6.568 -2.605 -18.951 1.00 96.31 139 SER A C 1
ATOM 1026 O O . SER A 1 139 ? -7.193 -2.648 -17.892 1.00 96.31 139 SER A O 1
ATOM 1028 N N . MET A 1 140 ? -5.241 -2.737 -18.990 1.00 96.31 140 MET A N 1
ATOM 1029 C CA . MET A 1 140 ? -4.419 -2.913 -17.792 1.00 96.31 140 MET A CA 1
ATOM 1030 C C . MET A 1 140 ? -4.446 -1.676 -16.879 1.00 96.31 140 MET A C 1
ATOM 1032 O O . MET A 1 140 ? -4.581 -1.812 -15.664 1.00 96.31 140 MET A O 1
ATOM 1036 N N . VAL A 1 141 ? -4.355 -0.463 -17.435 1.00 97.31 141 VAL A N 1
ATOM 1037 C CA . VAL A 1 141 ? -4.469 0.786 -16.657 1.00 97.31 141 VAL A CA 1
ATOM 1038 C C . VAL A 1 141 ? -5.846 0.899 -15.993 1.00 97.31 141 VAL A C 1
ATOM 1040 O O . VAL A 1 141 ? -5.934 1.220 -14.808 1.00 97.31 141 VAL A O 1
ATOM 1043 N N . ASP A 1 142 ? -6.921 0.571 -16.710 1.00 96.12 142 ASP A N 1
ATOM 1044 C CA . ASP A 1 142 ? -8.274 0.556 -16.147 1.00 96.12 142 ASP A CA 1
ATOM 1045 C C . ASP A 1 142 ? -8.412 -0.467 -15.010 1.00 96.12 142 ASP A C 1
ATOM 1047 O O . ASP A 1 142 ? -9.037 -0.167 -13.988 1.00 96.12 142 ASP A O 1
ATOM 1051 N N . ARG A 1 143 ? -7.753 -1.629 -15.125 1.00 95.19 143 ARG A N 1
ATOM 1052 C CA . ARG A 1 143 ? -7.686 -2.639 -14.059 1.00 95.19 143 ARG A CA 1
ATOM 1053 C C . ARG A 1 143 ? -7.013 -2.100 -12.792 1.00 95.19 143 ARG A C 1
ATOM 1055 O O . ARG A 1 143 ? -7.552 -2.289 -11.699 1.00 95.19 143 ARG A O 1
ATOM 1062 N N . PHE A 1 144 ? -5.880 -1.401 -12.918 1.00 95.75 144 PHE A N 1
ATOM 1063 C CA . PHE A 1 144 ? -5.224 -0.738 -11.780 1.00 95.75 144 PHE A CA 1
ATOM 1064 C C . PHE A 1 144 ? -6.156 0.275 -11.103 1.00 95.75 144 PHE A C 1
ATOM 1066 O O . PHE A 1 144 ? -6.299 0.256 -9.876 1.00 95.75 144 PHE A O 1
ATOM 1073 N N . HIS A 1 145 ? -6.843 1.106 -11.892 1.00 96.12 145 HIS A N 1
ATOM 1074 C CA . HIS A 1 145 ? -7.804 2.073 -11.367 1.00 96.12 145 HIS A CA 1
ATOM 1075 C C . HIS A 1 145 ? -8.986 1.400 -10.652 1.00 96.12 145 HIS A C 1
ATOM 1077 O O . HIS A 1 145 ? -9.408 1.862 -9.591 1.00 96.12 145 HIS A O 1
ATOM 1083 N N . ASP A 1 146 ? -9.533 0.315 -11.205 1.00 94.00 146 ASP A N 1
ATOM 1084 C CA . ASP A 1 146 ? -10.629 -0.443 -10.594 1.00 94.00 146 ASP A CA 1
ATOM 1085 C C . ASP A 1 146 ? -10.234 -1.038 -9.243 1.00 94.00 146 ASP A C 1
ATOM 1087 O O . ASP A 1 146 ? -10.997 -0.943 -8.278 1.00 94.00 146 ASP A O 1
ATOM 1091 N N . LEU A 1 147 ? -9.055 -1.654 -9.156 1.00 93.12 147 LE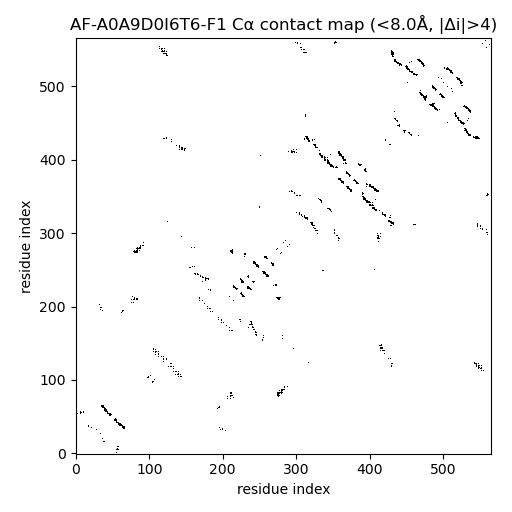U A N 1
ATOM 1092 C CA . LEU A 1 147 ? -8.543 -2.199 -7.899 1.00 93.12 147 LEU A CA 1
ATOM 1093 C C . LEU A 1 147 ? -8.295 -1.084 -6.880 1.00 93.12 147 LEU A C 1
ATOM 1095 O O . LEU A 1 147 ? -8.720 -1.197 -5.730 1.00 93.12 147 LEU A O 1
ATOM 1099 N N . SER A 1 148 ? -7.695 0.031 -7.304 1.00 93.88 148 SER A N 1
ATOM 1100 C CA . SER A 1 148 ? -7.454 1.174 -6.420 1.00 93.88 148 SER A CA 1
ATOM 1101 C C . SER A 1 148 ? -8.756 1.776 -5.870 1.00 93.88 148 SER A C 1
ATOM 1103 O O . SER A 1 148 ? -8.879 1.990 -4.662 1.00 93.88 148 SER A O 1
ATOM 1105 N N . ARG A 1 149 ? -9.786 1.951 -6.713 1.00 93.88 149 ARG A N 1
ATOM 1106 C CA . ARG A 1 149 ? -11.124 2.394 -6.277 1.00 93.88 149 ARG A CA 1
ATOM 1107 C C . ARG A 1 149 ? -11.753 1.456 -5.251 1.00 93.88 149 ARG A C 1
ATOM 1109 O O . ARG A 1 149 ? -12.414 1.924 -4.322 1.00 93.88 149 ARG A O 1
ATOM 1116 N N . GLN A 1 150 ? -11.562 0.149 -5.403 1.00 92.62 150 GLN A N 1
ATOM 1117 C CA . GLN A 1 150 ? -12.088 -0.836 -4.460 1.00 92.62 150 GLN A CA 1
ATOM 1118 C C . GLN A 1 150 ? -11.377 -0.764 -3.107 1.00 92.62 150 GLN A C 1
ATOM 1120 O O . GLN A 1 150 ? -12.057 -0.741 -2.082 1.00 92.62 150 GLN A O 1
ATOM 1125 N N . PHE A 1 151 ? -10.050 -0.605 -3.086 1.00 92.25 151 PHE A N 1
ATOM 1126 C CA . PHE A 1 151 ? -9.316 -0.337 -1.844 1.00 92.25 151 PHE A CA 1
ATOM 1127 C C . PHE A 1 151 ? -9.787 0.954 -1.167 1.00 92.25 151 PHE A C 1
ATOM 1129 O O . PHE A 1 151 ? -10.054 0.950 0.034 1.00 92.25 151 PHE A O 1
ATOM 1136 N N . ASN A 1 152 ? -9.977 2.038 -1.924 1.00 92.12 152 ASN A N 1
ATOM 1137 C CA . ASN A 1 152 ? -10.496 3.294 -1.376 1.00 92.12 152 ASN A CA 1
ATOM 1138 C C . ASN A 1 152 ? -11.911 3.127 -0.797 1.00 92.12 152 ASN A C 1
ATOM 1140 O O . ASN A 1 152 ? -12.183 3.594 0.305 1.00 92.12 152 ASN A O 1
ATOM 1144 N N . THR A 1 153 ? -12.781 2.377 -1.479 1.00 93.19 153 THR A N 1
ATOM 1145 C CA . THR A 1 153 ? -14.129 2.056 -0.979 1.00 93.19 153 THR A CA 1
ATOM 1146 C C . THR A 1 153 ? -14.065 1.271 0.334 1.00 93.19 153 THR A C 1
ATOM 1148 O O . THR A 1 153 ? -14.796 1.581 1.273 1.00 93.19 153 THR A O 1
ATOM 1151 N N . ILE A 1 154 ? -13.167 0.287 0.438 1.00 92.75 154 ILE A N 1
ATOM 1152 C CA . ILE A 1 154 ? -12.956 -0.488 1.669 1.00 92.75 154 ILE A CA 1
ATOM 1153 C C . ILE A 1 154 ? -12.459 0.414 2.809 1.00 92.75 154 ILE A C 1
ATOM 1155 O O . ILE A 1 154 ? -12.941 0.286 3.936 1.00 92.75 154 ILE A O 1
ATOM 1159 N N . ARG A 1 155 ? -11.546 1.358 2.538 1.00 91.69 155 ARG A N 1
ATOM 1160 C CA . ARG A 1 155 ? -11.082 2.343 3.537 1.00 91.69 155 ARG A CA 1
ATOM 1161 C C . ARG A 1 155 ? -12.232 3.207 4.044 1.00 91.69 155 ARG A C 1
ATOM 1163 O O . ARG A 1 155 ? -12.390 3.369 5.251 1.00 91.69 155 ARG A O 1
ATOM 1170 N N . GLU A 1 156 ? -13.042 3.746 3.136 1.00 93.75 156 GLU A N 1
ATOM 1171 C CA . GLU A 1 156 ? -14.193 4.582 3.486 1.00 93.75 156 GLU A CA 1
ATOM 1172 C C . GLU A 1 156 ? -15.225 3.811 4.313 1.00 93.75 156 GLU A C 1
ATOM 1174 O O . GLU A 1 156 ? -15.703 4.326 5.323 1.00 93.75 156 GLU A O 1
ATOM 1179 N N . GLN A 1 157 ? -15.519 2.562 3.938 1.00 94.62 157 GLN A N 1
ATOM 1180 C CA . GLN A 1 157 ? -16.396 1.675 4.709 1.00 94.62 157 GLN A CA 1
ATOM 1181 C C . GLN A 1 157 ? -15.828 1.401 6.105 1.00 94.62 157 GLN A C 1
ATOM 1183 O O . GLN A 1 157 ? -16.542 1.569 7.088 1.00 94.62 157 GLN A O 1
ATOM 1188 N N . THR A 1 158 ? -14.533 1.090 6.208 1.00 94.94 158 THR A N 1
ATOM 1189 C CA . THR A 1 158 ? -13.856 0.873 7.500 1.00 94.94 158 THR A CA 1
ATOM 1190 C C . THR A 1 158 ? -13.937 2.124 8.382 1.00 94.94 158 THR A C 1
ATOM 1192 O O . THR A 1 158 ? -14.209 2.028 9.575 1.00 94.94 158 THR A O 1
ATOM 1195 N N . ASN A 1 159 ? -13.758 3.323 7.813 1.00 95.38 159 ASN A N 1
ATOM 1196 C CA . ASN A 1 159 ? -13.898 4.586 8.547 1.00 95.38 159 ASN A CA 1
ATOM 1197 C C . ASN A 1 159 ? -15.340 4.816 9.047 1.00 95.38 159 ASN A C 1
ATOM 1199 O O . ASN A 1 159 ? -15.532 5.299 10.165 1.00 95.38 159 ASN A O 1
ATOM 1203 N N . GLN A 1 160 ? -16.350 4.478 8.240 1.00 96.12 160 GLN A N 1
ATOM 1204 C CA . GLN A 1 160 ? -17.763 4.578 8.629 1.00 96.12 160 GLN A CA 1
ATOM 1205 C C . GLN A 1 160 ? -18.120 3.575 9.730 1.00 96.12 160 GLN A C 1
ATOM 1207 O O . GLN A 1 160 ? -18.780 3.944 10.699 1.00 96.12 160 GLN A O 1
ATOM 1212 N N . GLU A 1 161 ? -17.646 2.335 9.614 1.00 96.25 161 GLU A N 1
ATOM 1213 C CA . GLU A 1 161 ? -17.832 1.291 10.623 1.00 96.25 161 GLU A CA 1
ATOM 1214 C C . GLU A 1 161 ? -17.143 1.664 11.942 1.00 96.25 161 GLU A C 1
ATOM 1216 O O . GLU A 1 161 ? -17.774 1.593 12.993 1.00 96.25 161 GLU A O 1
ATOM 1221 N N . LEU A 1 162 ? -15.909 2.186 11.905 1.00 96.31 162 LEU A N 1
ATOM 1222 C CA . LEU A 1 162 ? -15.234 2.721 13.096 1.00 96.31 162 LEU A CA 1
ATOM 1223 C C . LEU A 1 162 ? -16.068 3.812 13.785 1.00 96.31 162 LEU A C 1
ATOM 1225 O O . LEU A 1 162 ? -16.175 3.824 15.010 1.00 96.31 162 LEU A O 1
ATOM 1229 N N . SER A 1 163 ? -16.673 4.719 13.011 1.00 96.81 163 SER A N 1
ATOM 1230 C CA . SER A 1 163 ? -17.537 5.777 13.549 1.00 96.81 163 SER A CA 1
ATOM 1231 C C . SER A 1 163 ? -18.798 5.210 14.205 1.00 96.81 163 SER A C 1
ATOM 1233 O O . SER A 1 163 ? -19.125 5.586 15.331 1.00 96.81 163 SER A O 1
ATOM 1235 N N . ALA A 1 164 ? -19.445 4.237 13.560 1.00 97.81 164 ALA A N 1
ATOM 1236 C CA . ALA A 1 164 ? -20.614 3.556 14.109 1.00 97.81 164 ALA A CA 1
ATOM 1237 C C . ALA A 1 164 ? -20.290 2.821 15.422 1.00 97.81 164 ALA A C 1
ATOM 1239 O O . ALA A 1 164 ? -21.007 2.982 16.410 1.00 97.81 164 ALA A O 1
ATOM 1240 N N . VAL A 1 165 ? -19.174 2.087 15.477 1.00 97.50 165 VAL A N 1
ATOM 1241 C CA . VAL A 1 165 ? -18.748 1.380 16.694 1.00 97.50 165 VAL A CA 1
ATOM 1242 C C . VAL A 1 165 ? -18.418 2.363 17.825 1.00 97.50 165 VAL A C 1
ATOM 1244 O O . VAL A 1 165 ? -18.777 2.128 18.980 1.00 97.50 165 VAL A O 1
ATOM 1247 N N . VAL A 1 166 ? -17.789 3.502 17.517 1.00 97.31 166 VAL A N 1
ATOM 1248 C CA . VAL A 1 166 ? -17.546 4.576 18.496 1.00 97.31 166 VAL A CA 1
ATOM 1249 C C . VAL A 1 166 ? -18.860 5.132 19.064 1.00 97.31 166 VAL A C 1
ATOM 1251 O O . VAL A 1 166 ? -18.970 5.334 20.279 1.00 97.31 166 VAL A O 1
ATOM 1254 N N . ASP A 1 167 ? -19.875 5.339 18.226 1.00 97.75 167 ASP A N 1
ATOM 1255 C CA . ASP A 1 167 ? -21.199 5.787 18.667 1.00 97.75 167 ASP A CA 1
ATOM 1256 C C . ASP A 1 167 ? -21.900 4.751 19.561 1.00 97.75 167 ASP A C 1
ATOM 1258 O O . ASP A 1 167 ? -22.499 5.115 20.584 1.00 97.75 167 ASP A O 1
ATOM 1262 N N . GLU A 1 168 ? -21.774 3.461 19.238 1.00 97.75 168 GLU A N 1
ATOM 1263 C CA . GLU A 1 168 ? -22.272 2.364 20.074 1.00 97.75 168 GLU A CA 1
ATOM 1264 C C . GLU A 1 168 ? -21.581 2.336 21.442 1.00 97.75 168 GLU A C 1
ATOM 1266 O O . GLU A 1 168 ? -22.260 2.305 22.475 1.00 97.75 168 GLU A O 1
ATOM 1271 N N . ILE A 1 169 ? -20.250 2.467 21.484 1.00 97.56 169 ILE A N 1
ATOM 1272 C CA . ILE A 1 169 ? -19.484 2.560 22.736 1.00 97.56 169 ILE A CA 1
ATOM 1273 C C . ILE A 1 169 ? -19.958 3.746 23.577 1.00 97.56 169 ILE A C 1
ATOM 1275 O O . ILE A 1 169 ? -20.170 3.606 24.784 1.00 97.56 169 ILE A O 1
ATOM 1279 N N . ASN A 1 170 ? -20.180 4.911 22.970 1.00 97.12 170 ASN A N 1
ATOM 1280 C CA . ASN A 1 170 ? -20.703 6.085 23.671 1.00 97.12 170 ASN A CA 1
ATOM 1281 C C . ASN A 1 170 ? -22.128 5.859 24.215 1.00 97.12 170 ASN A C 1
ATOM 1283 O O . ASN A 1 170 ? -22.496 6.374 25.279 1.00 97.12 170 ASN A O 1
ATOM 1287 N N . GLY A 1 171 ? -22.968 5.110 23.496 1.00 97.88 171 GLY A N 1
ATOM 1288 C CA . GLY A 1 171 ? -24.293 4.687 23.955 1.00 97.88 171 GLY A CA 1
ATOM 1289 C C . GLY A 1 171 ? -24.229 3.753 25.166 1.00 97.88 171 GLY A C 1
ATOM 1290 O O . GLY A 1 171 ? -24.899 4.000 26.179 1.00 97.88 171 GLY A O 1
ATOM 1291 N N . LEU A 1 172 ? -23.381 2.726 25.090 1.00 97.88 172 LEU A N 1
ATOM 1292 C CA . LEU A 1 172 ? -23.157 1.745 26.153 1.00 97.88 172 LEU A CA 1
ATOM 1293 C C . LEU A 1 172 ? -22.553 2.399 27.397 1.00 97.88 172 LEU A C 1
ATOM 1295 O O . LEU A 1 172 ? -23.070 2.218 28.496 1.00 97.88 172 LEU A O 1
ATOM 1299 N N . SER A 1 173 ? -21.550 3.260 27.229 1.00 96.75 173 SER A N 1
ATOM 1300 C CA . SER A 1 173 ? -20.879 3.976 28.326 1.00 96.75 173 SER A CA 1
ATOM 1301 C C . SER A 1 173 ? -21.841 4.861 29.114 1.00 96.75 173 SER A C 1
ATOM 1303 O O . SER A 1 173 ? -21.857 4.837 30.345 1.00 96.75 173 SER A O 1
ATOM 1305 N N . ARG A 1 174 ? -22.721 5.602 28.424 1.00 97.31 174 ARG A N 1
ATOM 1306 C CA . ARG A 1 174 ? -23.772 6.399 29.081 1.00 97.31 174 ARG A CA 1
ATOM 1307 C C . ARG A 1 174 ? -24.783 5.526 29.817 1.00 97.31 174 ARG A C 1
ATOM 1309 O O . ARG A 1 174 ? -25.317 5.954 30.837 1.00 97.31 174 ARG A O 1
ATOM 1316 N N . SER A 1 175 ? -25.086 4.342 29.295 1.00 97.69 175 SER A N 1
ATOM 1317 C CA . SER A 1 175 ? -26.009 3.400 29.936 1.00 97.69 175 SER A CA 1
ATOM 1318 C C . SER A 1 175 ? -25.386 2.776 31.181 1.00 97.69 175 SER A C 1
ATOM 1320 O O . SER A 1 175 ? -26.013 2.799 32.236 1.00 97.69 175 SER A O 1
ATOM 1322 N N . LEU A 1 176 ? -24.118 2.370 31.106 1.00 97.06 176 LEU A N 1
ATOM 1323 C CA . LEU A 1 176 ? -23.326 1.891 32.239 1.00 97.06 176 LEU A CA 1
ATOM 1324 C C . LEU A 1 176 ? -23.203 2.944 33.342 1.00 97.06 176 LEU A C 1
ATOM 1326 O O . LEU A 1 176 ? -23.407 2.625 34.508 1.00 97.06 176 LEU A O 1
ATOM 1330 N N . ALA A 1 177 ? -22.957 4.207 32.988 1.00 96.50 177 ALA A N 1
ATOM 1331 C CA . ALA A 1 177 ? -22.926 5.305 33.952 1.00 96.50 177 ALA A CA 1
ATOM 1332 C C . ALA A 1 177 ? -24.276 5.492 34.675 1.00 96.50 177 ALA A C 1
ATOM 1334 O O . ALA A 1 177 ? -24.306 5.660 35.894 1.00 96.50 177 ALA A O 1
ATOM 1335 N N . ARG A 1 178 ? -25.407 5.401 33.957 1.00 96.94 178 ARG A N 1
ATOM 1336 C CA . ARG A 1 178 ? -26.745 5.449 34.579 1.00 96.94 178 ARG A CA 1
ATOM 1337 C C . ARG A 1 178 ? -26.993 4.255 35.500 1.00 96.94 178 ARG A C 1
ATOM 1339 O O . ARG A 1 178 ? -27.485 4.446 36.606 1.00 96.94 178 ARG A O 1
ATOM 1346 N N . VAL A 1 179 ? -26.645 3.045 35.065 1.00 96.62 179 VAL A N 1
ATOM 1347 C CA . VAL A 1 179 ? -26.816 1.831 35.877 1.00 96.62 179 VAL A CA 1
ATOM 1348 C C . VAL A 1 179 ? -25.933 1.886 37.126 1.00 96.62 179 VAL A C 1
ATOM 1350 O O . VAL A 1 179 ? -26.423 1.608 38.214 1.00 96.62 179 VAL A O 1
ATOM 1353 N N . ASN A 1 180 ? -24.681 2.338 37.014 1.00 95.75 180 ASN A N 1
ATOM 1354 C CA . ASN A 1 180 ? -23.813 2.581 38.168 1.00 95.75 180 ASN A CA 1
ATOM 1355 C C . ASN A 1 180 ? -24.447 3.565 39.160 1.00 95.75 180 ASN A C 1
ATOM 1357 O O . ASN A 1 180 ? -24.477 3.281 40.353 1.00 95.75 180 ASN A O 1
ATOM 1361 N N . GLN A 1 181 ? -24.998 4.684 38.680 1.00 95.12 181 GLN A N 1
ATOM 1362 C CA . GLN A 1 181 ? -25.678 5.653 39.543 1.00 95.12 181 GLN A CA 1
ATOM 1363 C C . GLN A 1 181 ? -26.882 5.027 40.266 1.00 95.12 181 GLN A C 1
ATOM 1365 O O . GLN A 1 181 ? -27.020 5.180 41.479 1.00 95.12 181 GLN A O 1
ATOM 1370 N N . ASN A 1 182 ? -27.705 4.259 39.549 1.00 94.31 182 ASN A N 1
ATOM 1371 C CA . ASN A 1 182 ? -28.846 3.552 40.132 1.00 94.31 182 ASN A CA 1
ATOM 1372 C C . ASN A 1 182 ? -28.412 2.512 41.179 1.00 94.31 182 ASN A C 1
ATOM 1374 O O . ASN A 1 182 ? -29.094 2.342 42.187 1.00 94.31 182 ASN A O 1
ATOM 1378 N N . ILE A 1 183 ? -27.285 1.823 40.962 1.00 93.94 183 ILE A N 1
ATOM 1379 C CA . ILE A 1 183 ? -26.722 0.859 41.917 1.00 93.94 183 ILE A CA 1
ATOM 1380 C C . ILE A 1 183 ? -26.298 1.571 43.202 1.00 93.94 183 ILE A C 1
ATOM 1382 O O . ILE A 1 183 ? -26.699 1.142 44.282 1.00 93.94 183 ILE A O 1
ATOM 1386 N N . ILE A 1 184 ? -25.552 2.675 43.095 1.00 92.25 184 ILE A N 1
ATOM 1387 C CA . ILE A 1 184 ? -25.109 3.470 44.252 1.00 92.25 184 ILE A CA 1
ATOM 1388 C C . ILE A 1 184 ? -26.323 3.940 45.068 1.00 92.25 184 ILE A C 1
ATOM 1390 O O . ILE A 1 184 ? -26.360 3.797 46.292 1.00 92.25 184 ILE A O 1
ATOM 1394 N N . GLU A 1 185 ? -27.351 4.465 44.395 1.00 92.00 185 GLU A N 1
ATOM 1395 C CA . GLU A 1 185 ? -28.585 4.926 45.040 1.00 92.00 185 GLU A CA 1
ATOM 1396 C C . GLU A 1 185 ? -29.359 3.782 45.705 1.00 92.00 185 GLU A C 1
ATOM 1398 O O . GLU A 1 185 ? -29.835 3.931 46.834 1.00 92.00 185 GLU A O 1
ATOM 1403 N N . ALA A 1 186 ? -29.458 2.628 45.042 1.00 91.00 186 ALA A N 1
ATOM 1404 C CA . ALA A 1 186 ? -30.156 1.463 45.567 1.00 91.00 186 ALA A CA 1
ATOM 1405 C C . ALA A 1 186 ? -29.443 0.856 46.785 1.00 91.00 186 ALA A C 1
ATOM 1407 O O . ALA A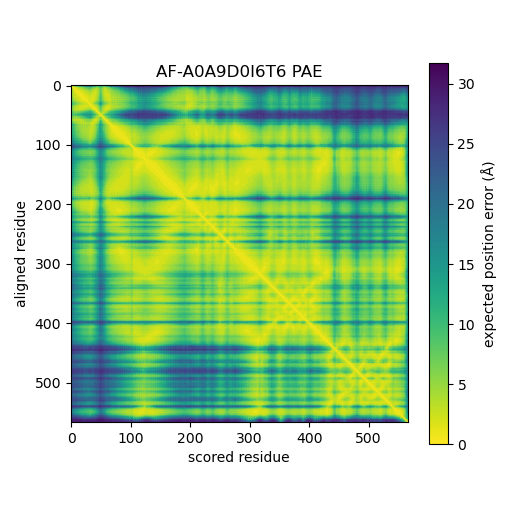 1 186 ? -30.118 0.550 47.767 1.00 91.00 186 ALA A O 1
ATOM 1408 N N . ILE A 1 187 ? -28.109 0.751 46.767 1.00 88.62 187 ILE A N 1
ATOM 1409 C CA . ILE A 1 187 ? -27.300 0.290 47.911 1.00 88.62 187 ILE A CA 1
ATOM 1410 C C . ILE A 1 187 ? -27.443 1.266 49.089 1.00 88.62 187 ILE A C 1
ATOM 1412 O O . ILE A 1 187 ? -27.641 0.855 50.237 1.00 88.62 187 ILE A O 1
ATOM 1416 N N . GLY A 1 188 ? -27.401 2.573 48.810 1.00 86.94 188 GLY A N 1
ATOM 1417 C CA . GLY A 1 188 ? -27.608 3.611 49.820 1.00 86.94 188 GLY A CA 1
ATOM 1418 C C . GLY A 1 188 ? -29.003 3.560 50.455 1.00 86.94 188 GLY A C 1
ATOM 1419 O O . GLY A 1 188 ? -29.138 3.744 51.665 1.00 86.94 188 GLY A O 1
ATOM 1420 N N . ALA A 1 189 ? -30.040 3.274 49.661 1.00 87.69 189 ALA A N 1
ATOM 1421 C CA . ALA A 1 189 ? -31.422 3.168 50.127 1.00 87.69 189 ALA A CA 1
ATOM 1422 C C . ALA A 1 189 ? -31.732 1.844 50.848 1.00 87.69 189 ALA A C 1
ATOM 1424 O O . ALA A 1 189 ? -32.584 1.818 51.739 1.00 87.69 189 ALA A O 1
ATOM 1425 N N . SER A 1 190 ? -31.063 0.751 50.476 1.00 81.94 190 SER A N 1
ATOM 1426 C CA . SER A 1 190 ? -31.278 -0.587 51.041 1.00 81.94 190 SER A CA 1
ATOM 1427 C C . SER A 1 190 ? -30.526 -0.823 52.355 1.00 81.94 190 SER A C 1
ATOM 1429 O O . SER A 1 190 ? -30.767 -1.822 53.028 1.00 81.94 190 SER A O 1
ATOM 1431 N N . GLY A 1 191 ? -29.643 0.097 52.753 1.00 76.81 191 GLY A N 1
ATOM 1432 C CA . GLY A 1 191 ? -28.796 -0.074 53.932 1.00 76.81 191 GLY A CA 1
ATOM 1433 C C . GLY A 1 191 ? -27.617 -1.022 53.698 1.00 76.81 191 GLY A C 1
ATOM 1434 O O . GLY A 1 191 ? -27.113 -1.591 54.666 1.00 76.81 191 GLY A O 1
ATOM 1435 N N . GLY A 1 192 ? -27.177 -1.170 52.441 1.00 76.19 192 GLY A N 1
ATOM 1436 C CA . GLY A 1 192 ? -26.014 -1.975 52.054 1.00 76.19 192 GLY A CA 1
ATOM 1437 C C . GLY A 1 192 ? -26.328 -3.299 51.349 1.00 76.19 192 GLY A C 1
ATOM 1438 O O . GLY A 1 192 ? -25.397 -4.051 51.083 1.00 76.19 192 GLY A O 1
ATOM 1439 N N . ASP A 1 193 ? -27.597 -3.600 51.051 1.00 82.88 193 ASP A N 1
ATOM 1440 C CA . ASP A 1 193 ? -27.972 -4.795 50.282 1.00 82.88 193 ASP A CA 1
ATOM 1441 C C . ASP A 1 193 ? -27.827 -4.558 48.767 1.00 82.88 193 ASP A C 1
ATOM 1443 O O . ASP A 1 193 ? -28.255 -3.520 48.246 1.00 82.88 193 ASP A O 1
ATOM 1447 N N . ASP A 1 194 ? -27.297 -5.559 48.059 1.00 86.00 194 ASP A N 1
ATOM 1448 C CA . ASP A 1 194 ? -27.021 -5.508 46.620 1.00 86.00 194 ASP A CA 1
ATOM 1449 C C . ASP A 1 194 ? -28.299 -5.518 45.746 1.00 86.00 194 ASP A C 1
ATOM 1451 O O . ASP A 1 194 ? -29.153 -6.407 45.881 1.00 86.00 194 ASP A O 1
ATOM 1455 N N . PRO A 1 195 ? -28.437 -4.587 44.780 1.00 91.00 195 PRO A N 1
ATOM 1456 C CA . PRO A 1 195 ? -29.540 -4.576 43.822 1.00 91.00 195 PRO A CA 1
ATOM 1457 C C . PRO A 1 195 ? -29.274 -5.552 42.664 1.00 91.00 195 PRO A C 1
ATOM 1459 O O . PRO A 1 195 ? -28.828 -5.157 41.588 1.00 91.00 195 PRO A O 1
ATOM 1462 N N . ASN A 1 196 ? -29.555 -6.838 42.881 1.00 90.38 196 ASN A N 1
ATOM 1463 C CA . ASN A 1 196 ? -29.167 -7.921 41.965 1.00 90.38 196 ASN A CA 1
ATOM 1464 C C . ASN A 1 196 ? -29.558 -7.711 40.493 1.00 90.38 196 ASN A C 1
ATOM 1466 O O . ASN A 1 196 ? -28.733 -7.959 39.620 1.00 90.38 196 ASN A O 1
ATOM 1470 N N . ASP A 1 197 ? -30.764 -7.215 40.218 1.00 90.12 197 ASP A N 1
ATOM 1471 C CA . ASP A 1 197 ? -31.244 -7.038 38.841 1.00 90.12 197 ASP A CA 1
ATOM 1472 C C . ASP A 1 197 ? -30.485 -5.909 38.111 1.00 90.12 197 ASP A C 1
ATOM 1474 O O . ASP A 1 197 ? -30.176 -6.033 36.930 1.00 90.12 197 ASP A O 1
ATOM 1478 N N . LEU A 1 198 ? -30.101 -4.836 38.822 1.00 93.75 198 LEU A N 1
ATOM 1479 C CA . LEU A 1 198 ? -29.246 -3.777 38.262 1.00 93.75 198 LEU A CA 1
ATOM 1480 C C . LEU A 1 198 ? -27.816 -4.275 38.026 1.00 93.75 198 LEU A C 1
ATOM 1482 O O . LEU A 1 198 ? -27.148 -3.842 37.088 1.00 93.75 198 LEU A O 1
ATOM 1486 N N . LEU A 1 199 ? -27.334 -5.180 38.881 1.00 93.44 199 LEU A N 1
ATOM 1487 C CA . LEU A 1 199 ? -26.032 -5.810 38.696 1.00 93.44 199 LEU A CA 1
ATOM 1488 C C . LEU A 1 199 ? -26.027 -6.757 37.485 1.00 93.44 199 LEU A C 1
ATOM 1490 O O . LEU A 1 199 ? -25.009 -6.829 36.800 1.00 93.44 199 LEU A O 1
ATOM 1494 N N . ASP A 1 200 ? -27.138 -7.445 37.206 1.00 93.62 200 ASP A N 1
ATOM 1495 C CA . ASP A 1 200 ? -27.327 -8.239 35.983 1.00 93.62 200 ASP A CA 1
ATOM 1496 C C . ASP A 1 200 ? -27.407 -7.336 34.738 1.00 93.62 200 ASP A C 1
ATOM 1498 O O . ASP A 1 200 ? -26.717 -7.591 33.753 1.00 93.62 200 ASP A O 1
ATOM 1502 N N . GLU A 1 201 ? -28.154 -6.225 34.793 1.00 94.50 201 GLU A N 1
ATOM 1503 C CA . GLU A 1 201 ? -28.217 -5.243 33.697 1.00 94.50 201 GLU A CA 1
ATOM 1504 C C . GLU A 1 201 ? -26.833 -4.655 33.379 1.00 94.50 201 GLU A C 1
ATOM 1506 O O . GLU A 1 201 ? -26.435 -4.572 32.214 1.00 94.50 201 GLU A O 1
ATOM 1511 N N . ARG A 1 202 ? -26.055 -4.301 34.412 1.00 95.62 202 ARG A N 1
ATOM 1512 C CA . ARG A 1 202 ? -24.669 -3.841 34.246 1.00 95.62 202 ARG A CA 1
ATOM 1513 C C . ARG A 1 202 ? -23.818 -4.887 33.535 1.00 95.62 202 ARG A C 1
ATOM 1515 O O . ARG A 1 202 ? -23.017 -4.528 32.679 1.00 95.62 202 ARG A O 1
ATOM 1522 N N . GLU A 1 203 ? -23.990 -6.157 33.881 1.00 94.12 203 GLU A N 1
ATOM 1523 C CA . GLU A 1 203 ? -23.218 -7.259 33.314 1.00 94.12 203 GLU A CA 1
ATOM 1524 C C . GLU A 1 203 ? -23.477 -7.435 31.815 1.00 94.12 203 GLU A C 1
ATOM 1526 O O . GLU A 1 203 ? -22.534 -7.561 31.035 1.00 94.12 203 GLU A O 1
ATOM 1531 N N . VAL A 1 204 ? -24.743 -7.361 31.393 1.00 94.69 204 VAL A N 1
ATOM 1532 C CA . VAL A 1 204 ? -25.119 -7.397 29.970 1.00 94.69 204 VAL A CA 1
ATOM 1533 C C . VAL A 1 204 ? -24.464 -6.246 29.211 1.00 94.69 204 VAL A C 1
ATOM 1535 O O . VAL A 1 204 ? -23.846 -6.464 28.169 1.00 94.69 204 VAL A O 1
ATOM 1538 N N . LEU A 1 205 ? -24.539 -5.030 29.755 1.00 97.19 205 LEU A N 1
ATOM 1539 C CA . LEU A 1 205 ? -23.931 -3.853 29.135 1.00 97.19 205 LEU A CA 1
ATOM 1540 C C . LEU A 1 205 ? -22.399 -3.951 29.069 1.00 97.19 205 LEU A C 1
ATOM 1542 O O . LEU A 1 205 ? -21.802 -3.502 28.092 1.00 97.19 205 LEU A O 1
ATOM 1546 N N . LEU A 1 206 ? -21.751 -4.543 30.078 1.00 96.25 206 LEU A N 1
ATOM 1547 C CA . LEU A 1 206 ? -20.307 -4.802 30.064 1.00 96.25 206 LEU A CA 1
ATOM 1548 C C . LEU A 1 206 ? -19.922 -5.823 28.993 1.00 96.25 206 LEU A C 1
ATOM 1550 O O . LEU A 1 206 ? -18.899 -5.645 28.335 1.00 96.25 206 LEU A O 1
ATOM 1554 N N . ASN A 1 207 ? -20.726 -6.871 28.808 1.00 95.19 207 ASN A N 1
ATOM 1555 C CA . ASN A 1 207 ? -20.480 -7.881 27.781 1.00 95.19 207 ASN A CA 1
ATOM 1556 C C . ASN A 1 207 ? -20.613 -7.272 26.379 1.00 95.19 207 ASN A C 1
ATOM 1558 O O . ASN A 1 207 ? -19.685 -7.395 25.583 1.00 95.19 207 ASN A O 1
ATOM 1562 N N . GLN A 1 208 ? -21.681 -6.511 26.126 1.00 97.19 208 GLN A N 1
ATOM 1563 C CA . GLN A 1 208 ? -21.862 -5.765 24.873 1.00 97.19 208 GLN A CA 1
ATOM 1564 C C . GLN A 1 208 ? -20.721 -4.771 24.625 1.00 97.19 208 GLN A C 1
ATOM 1566 O O . GLN A 1 208 ? -20.212 -4.662 23.514 1.00 97.19 208 GLN A O 1
ATOM 1571 N N . LEU A 1 209 ? -20.263 -4.064 25.663 1.00 97.38 209 LEU A N 1
ATOM 1572 C CA . LEU A 1 209 ? -19.132 -3.148 25.529 1.00 97.38 209 LEU A CA 1
ATOM 1573 C C . LEU A 1 209 ? -17.829 -3.895 25.207 1.00 97.38 209 LEU A C 1
ATOM 1575 O O . LEU A 1 209 ? -17.041 -3.407 24.399 1.00 97.38 209 LEU A O 1
ATOM 1579 N N . SER A 1 210 ? -17.624 -5.078 25.796 1.00 96.94 210 SER A N 1
ATOM 1580 C CA . SER A 1 210 ? -16.432 -5.898 25.552 1.00 96.94 210 SER A CA 1
ATOM 1581 C C . SER A 1 210 ? -16.338 -6.427 24.117 1.00 96.94 210 SER A C 1
ATOM 1583 O O . SER A 1 210 ? -15.227 -6.590 23.615 1.00 96.94 210 SER A O 1
ATOM 1585 N N . GLU A 1 211 ? -17.472 -6.629 23.435 1.00 97.56 211 GLU A N 1
ATOM 1586 C CA . GLU A 1 211 ? -17.507 -6.964 22.002 1.00 97.56 211 GLU A CA 1
ATOM 1587 C C . GLU A 1 211 ? -16.956 -5.824 21.142 1.00 97.56 211 GLU A C 1
ATOM 1589 O O . GLU A 1 211 ? -16.253 -6.070 20.167 1.00 97.56 211 GLU A O 1
ATOM 1594 N N . ARG A 1 212 ? -17.210 -4.567 21.523 1.00 97.88 212 ARG A N 1
ATOM 1595 C CA . ARG A 1 212 ? -16.788 -3.388 20.750 1.00 97.88 212 ARG A CA 1
ATOM 1596 C C . ARG A 1 212 ? -15.350 -2.961 21.019 1.00 97.88 212 ARG A C 1
ATOM 1598 O O . ARG A 1 212 ? -14.662 -2.527 20.096 1.00 97.88 212 ARG A O 1
ATOM 1605 N N . VAL A 1 213 ? -14.888 -3.070 22.265 1.00 97.00 213 VAL A N 1
ATOM 1606 C CA . VAL A 1 213 ? -13.540 -2.648 22.680 1.00 97.00 213 VAL A CA 1
ATOM 1607 C C . VAL A 1 213 ? -13.062 -3.441 23.895 1.00 97.00 213 VAL A C 1
ATOM 1609 O O . VAL A 1 213 ? -13.861 -3.805 24.758 1.00 97.00 213 VAL A O 1
ATOM 1612 N N . ALA A 1 214 ? -11.753 -3.685 24.018 1.00 96.00 214 ALA A N 1
ATOM 1613 C CA . ALA A 1 214 ? -11.221 -4.270 25.245 1.00 96.00 214 ALA A CA 1
ATOM 1614 C C . ALA A 1 214 ? -11.418 -3.319 26.434 1.00 96.00 214 ALA A C 1
ATOM 1616 O O . ALA A 1 214 ? -11.014 -2.151 26.404 1.00 96.00 214 ALA A O 1
ATOM 1617 N N . ILE A 1 215 ? -12.005 -3.851 27.506 1.00 95.94 215 ILE A N 1
ATOM 1618 C CA . ILE A 1 215 ? -12.273 -3.119 28.743 1.00 95.94 215 ILE A CA 1
ATOM 1619 C C . ILE A 1 215 ? -11.555 -3.741 29.934 1.00 95.94 215 ILE A C 1
ATOM 1621 O O . ILE A 1 215 ? -11.362 -4.951 30.018 1.00 95.94 215 ILE A O 1
ATOM 1625 N N . THR A 1 216 ? -11.206 -2.896 30.896 1.00 94.62 216 THR A N 1
ATOM 1626 C CA . THR A 1 216 ? -10.752 -3.293 32.230 1.00 94.62 216 THR A CA 1
ATOM 1627 C C . THR A 1 216 ? -11.663 -2.648 33.262 1.00 94.62 216 THR A C 1
ATOM 1629 O O . THR A 1 216 ? -11.941 -1.453 33.193 1.00 94.62 216 THR A O 1
ATOM 1632 N N . THR A 1 217 ? -12.133 -3.431 34.227 1.00 94.50 217 THR A N 1
ATOM 1633 C CA . THR A 1 217 ? -13.098 -2.984 35.235 1.00 94.50 217 THR A CA 1
ATOM 1634 C C . THR A 1 217 ? -12.464 -2.957 36.620 1.00 94.50 217 THR A C 1
ATOM 1636 O O . THR A 1 217 ? -11.758 -3.892 36.991 1.00 94.50 217 THR A O 1
ATOM 1639 N N . VAL A 1 218 ? -12.729 -1.909 37.401 1.00 94.38 218 VAL A N 1
ATOM 1640 C CA . VAL A 1 218 ? -12.232 -1.760 38.777 1.00 94.38 218 VAL A CA 1
ATOM 1641 C C . VAL A 1 218 ? -13.405 -1.420 39.704 1.00 94.38 218 VAL A C 1
ATOM 1643 O O . VAL A 1 218 ? -14.008 -0.356 39.533 1.00 94.38 218 VAL A O 1
ATOM 1646 N N . PRO A 1 219 ? -13.758 -2.294 40.664 1.00 91.50 219 PRO A N 1
ATOM 1647 C CA . PRO A 1 219 ? -14.842 -2.031 41.608 1.00 91.50 219 PRO A CA 1
ATOM 1648 C C . PRO A 1 219 ? -14.462 -0.946 42.623 1.00 91.50 219 PRO A C 1
ATOM 1650 O O . PRO A 1 219 ? -13.287 -0.769 42.951 1.00 91.50 219 PRO A O 1
ATOM 1653 N N . GLN A 1 220 ? -15.467 -0.231 43.125 1.00 88.94 220 GLN A N 1
ATOM 1654 C CA . GLN A 1 220 ? -15.345 0.773 44.181 1.00 88.94 220 GLN A CA 1
ATOM 1655 C C . GLN A 1 220 ? -16.129 0.366 45.437 1.00 88.94 220 GLN A C 1
ATOM 1657 O O . GLN A 1 220 ? -17.063 -0.435 45.374 1.00 88.94 220 GLN A O 1
ATOM 1662 N N . ASP A 1 221 ? -15.754 0.945 46.580 1.00 83.06 221 ASP A N 1
ATOM 1663 C CA . ASP A 1 221 ? -16.348 0.640 47.892 1.00 83.06 221 ASP A CA 1
ATOM 1664 C C . ASP A 1 221 ? -17.841 1.013 47.993 1.00 83.06 221 ASP A C 1
ATOM 1666 O O . ASP A 1 221 ? -18.555 0.496 48.849 1.00 83.06 221 ASP A O 1
ATOM 1670 N N . ASP A 1 222 ? -18.321 1.908 47.127 1.00 80.69 222 ASP A N 1
ATOM 1671 C CA . ASP A 1 222 ? -19.717 2.354 47.030 1.00 80.69 222 ASP A CA 1
ATOM 1672 C C . ASP A 1 222 ? -20.576 1.495 46.077 1.00 80.69 222 ASP A C 1
ATOM 1674 O O . ASP A 1 222 ? -21.737 1.817 45.823 1.00 80.69 222 ASP A O 1
ATOM 1678 N N . GLY A 1 223 ? -20.019 0.397 45.550 1.00 83.31 223 GLY A N 1
ATOM 1679 C CA . GLY A 1 223 ? -20.683 -0.512 44.609 1.00 83.31 223 GLY A CA 1
ATOM 1680 C C . GLY A 1 223 ? -20.603 -0.075 43.142 1.00 83.31 223 GLY A C 1
ATOM 1681 O O . GLY A 1 223 ? -21.028 -0.822 42.246 1.00 83.31 223 GLY A O 1
ATOM 1682 N N . ALA A 1 224 ? -20.025 1.099 42.867 1.00 88.56 224 ALA A N 1
ATOM 1683 C CA . ALA A 1 224 ? -19.757 1.546 41.511 1.00 88.56 224 ALA A CA 1
ATOM 1684 C C . ALA A 1 224 ? -18.661 0.704 40.841 1.00 88.56 224 ALA A C 1
ATOM 1686 O O . ALA A 1 224 ? -17.819 0.080 41.493 1.00 88.56 224 ALA A O 1
ATOM 1687 N N . LEU A 1 225 ? -18.661 0.701 39.507 1.00 93.38 225 LEU A N 1
ATOM 1688 C CA . LEU A 1 225 ? -17.640 0.034 38.706 1.00 93.38 225 LEU A CA 1
ATOM 1689 C C . LEU A 1 225 ? -17.007 1.036 37.745 1.00 93.38 225 LEU A C 1
ATOM 1691 O O . LEU A 1 225 ? -17.679 1.546 36.848 1.00 93.38 225 LEU A O 1
ATOM 1695 N N . ASN A 1 226 ? -15.713 1.293 37.919 1.00 95.00 226 ASN A N 1
ATOM 1696 C CA . ASN A 1 226 ? -14.948 2.105 36.984 1.00 95.00 226 ASN A CA 1
ATOM 1697 C C . ASN A 1 226 ? -14.529 1.252 35.791 1.00 95.00 226 ASN A C 1
ATOM 1699 O O . ASN A 1 226 ? -14.092 0.113 35.960 1.00 95.00 226 ASN A O 1
ATOM 1703 N N . ILE A 1 227 ? -14.650 1.809 34.592 1.00 95.94 227 ILE A N 1
ATOM 1704 C CA . ILE A 1 227 ? -14.409 1.106 33.334 1.00 95.94 227 ILE A CA 1
ATOM 1705 C C . ILE A 1 227 ? -13.344 1.869 32.565 1.00 95.94 227 ILE A C 1
ATOM 1707 O O . ILE A 1 227 ? -13.493 3.063 32.297 1.00 95.94 227 ILE A O 1
ATOM 1711 N N . PHE A 1 228 ? -12.280 1.165 32.207 1.00 95.19 228 PHE A N 1
ATOM 1712 C CA . PHE A 1 228 ? -11.139 1.689 31.477 1.00 95.19 228 PHE A CA 1
ATOM 1713 C C . PHE A 1 228 ? -11.011 0.993 30.126 1.00 95.19 228 PHE A C 1
ATOM 1715 O O . PHE A 1 228 ? -11.303 -0.197 30.014 1.00 95.19 228 PHE A O 1
ATOM 1722 N N . ILE A 1 229 ? -10.540 1.727 29.124 1.00 94.69 229 ILE A N 1
ATOM 1723 C CA . ILE A 1 229 ? -10.208 1.220 27.789 1.00 94.69 229 ILE A CA 1
ATOM 1724 C C . ILE A 1 229 ? -8.743 1.505 27.462 1.00 94.69 229 ILE A C 1
ATOM 1726 O O . ILE A 1 229 ? -8.098 2.350 28.094 1.00 94.69 229 ILE A O 1
ATOM 1730 N N . GLY A 1 230 ? -8.230 0.798 26.458 1.00 89.00 230 GLY A N 1
ATOM 1731 C CA . GLY A 1 230 ? -6.889 1.000 25.924 1.00 89.00 230 GLY A CA 1
ATOM 1732 C C . GLY A 1 230 ? -5.791 0.863 26.980 1.00 89.00 230 GLY A C 1
ATOM 1733 O O . GLY A 1 230 ? -5.722 -0.138 27.691 1.00 89.00 230 GLY A O 1
ATOM 1734 N N . LYS A 1 231 ? -4.939 1.886 27.119 1.00 89.06 231 LYS A N 1
ATOM 1735 C CA . LYS A 1 231 ? -3.820 1.903 28.084 1.00 89.06 231 LYS A CA 1
ATOM 1736 C C . LYS A 1 231 ? -4.183 2.548 29.431 1.00 89.06 231 LYS A C 1
ATOM 1738 O O . LYS A 1 231 ? -3.287 2.927 30.185 1.00 89.06 231 LYS A O 1
ATOM 1743 N N . GLY A 1 232 ? -5.476 2.669 29.746 1.00 89.19 232 GLY A N 1
ATOM 1744 C CA . GLY A 1 232 ? -5.964 3.168 31.039 1.00 89.19 232 GLY A CA 1
ATOM 1745 C C . GLY A 1 232 ? -6.845 4.415 30.959 1.00 89.19 232 GLY A C 1
ATOM 1746 O O . GLY A 1 232 ? -6.991 5.125 31.954 1.00 89.19 232 GLY A O 1
ATOM 1747 N N . GLN A 1 233 ? -7.430 4.716 29.800 1.00 91.50 233 GLN A N 1
ATOM 1748 C CA . GLN A 1 233 ? -8.390 5.808 29.652 1.00 91.50 233 GLN A CA 1
ATOM 1749 C C . GLN A 1 233 ? -9.689 5.461 30.376 1.00 91.50 233 GLN A C 1
ATOM 1751 O O . GLN A 1 233 ? -10.315 4.448 30.077 1.00 91.50 233 GLN A O 1
ATOM 1756 N N . ALA A 1 234 ? -10.100 6.298 31.327 1.00 93.62 234 ALA A N 1
ATOM 1757 C CA . ALA A 1 234 ? -11.297 6.064 32.125 1.00 93.62 234 ALA A CA 1
ATOM 1758 C C . ALA A 1 234 ? -12.563 6.434 31.340 1.00 93.62 234 ALA A C 1
ATOM 1760 O O . ALA A 1 234 ? -12.924 7.604 31.232 1.00 93.62 234 ALA A O 1
ATOM 1761 N N . LEU A 1 235 ? -13.233 5.426 30.791 1.00 94.50 235 LEU A N 1
ATOM 1762 C CA . LEU A 1 235 ? -14.439 5.592 29.990 1.00 94.50 235 LEU A CA 1
ATOM 1763 C C . LEU A 1 235 ? -15.676 5.840 30.862 1.00 94.50 235 LEU A C 1
ATOM 1765 O O . LEU A 1 235 ? -16.508 6.676 30.520 1.00 94.50 235 LEU A O 1
ATOM 1769 N N . VAL A 1 236 ? -15.783 5.155 32.003 1.00 95.25 236 VAL A N 1
ATOM 1770 C CA . VAL A 1 236 ? -16.845 5.380 32.997 1.00 95.25 236 VAL A CA 1
ATOM 1771 C C . VAL A 1 236 ? -16.221 5.455 34.384 1.00 95.25 236 VAL A C 1
ATOM 1773 O O . VAL A 1 236 ? -15.487 4.551 34.782 1.00 95.25 236 VAL A O 1
ATOM 1776 N N . ILE A 1 237 ? -16.526 6.521 35.123 1.00 93.56 237 ILE A N 1
ATOM 1777 C CA . ILE A 1 237 ? -16.156 6.680 36.533 1.00 93.56 237 ILE A CA 1
ATOM 1778 C C . ILE A 1 237 ? -17.423 6.976 37.325 1.00 93.56 237 ILE A C 1
ATOM 1780 O O . ILE A 1 237 ? -18.062 8.013 37.116 1.00 93.56 237 ILE A O 1
ATOM 1784 N N . GLY A 1 238 ? -17.787 6.076 38.240 1.00 89.19 238 GLY A N 1
ATOM 1785 C CA . GLY A 1 238 ? -19.041 6.184 38.984 1.00 89.19 238 GLY A CA 1
ATOM 1786 C C . GLY A 1 238 ? -20.241 6.367 38.045 1.00 89.19 238 GLY A C 1
ATOM 1787 O O . GLY A 1 238 ? -20.475 5.547 37.155 1.00 89.19 238 GLY A O 1
ATOM 1788 N N . GLY A 1 239 ? -20.971 7.472 38.225 1.00 88.88 239 GLY A N 1
ATOM 1789 C CA . GLY A 1 239 ? -22.119 7.868 37.402 1.00 88.88 239 GLY A CA 1
ATOM 1790 C C . GLY A 1 239 ? -21.802 8.754 36.186 1.00 88.88 239 GLY A C 1
ATOM 1791 O O . GLY A 1 239 ? -22.723 9.296 35.578 1.00 88.88 239 GLY A O 1
ATOM 1792 N N . THR A 1 240 ? -20.528 8.953 35.829 1.00 91.81 240 THR A N 1
ATOM 1793 C CA . THR A 1 240 ? -20.112 9.820 34.709 1.00 91.81 240 THR A CA 1
ATOM 1794 C C . THR A 1 240 ? -19.437 9.009 33.604 1.00 91.81 240 THR A C 1
ATOM 1796 O O . THR A 1 240 ? -18.544 8.212 33.882 1.00 91.81 240 THR A O 1
ATOM 1799 N N . ALA A 1 241 ? -19.832 9.242 32.349 1.00 93.81 241 ALA A N 1
ATOM 1800 C CA . ALA A 1 241 ? -19.200 8.656 31.165 1.00 93.81 241 ALA A CA 1
ATOM 1801 C C . ALA A 1 241 ? -18.402 9.712 30.386 1.00 93.81 241 ALA A C 1
ATOM 1803 O O . ALA A 1 241 ? -18.906 10.811 30.142 1.00 93.81 241 ALA A O 1
ATOM 1804 N N . ALA A 1 242 ? -17.185 9.361 29.979 1.00 93.75 242 ALA A N 1
ATOM 1805 C CA . ALA A 1 242 ? -16.427 10.077 28.960 1.00 93.75 242 ALA A CA 1
ATOM 1806 C C . ALA A 1 242 ? -16.949 9.722 27.556 1.00 93.75 242 ALA A C 1
ATOM 1808 O O . ALA A 1 242 ? -17.747 8.794 27.394 1.00 93.75 242 ALA A O 1
ATOM 1809 N N . SER A 1 243 ? -16.504 10.462 26.540 1.00 93.12 243 SER A N 1
ATOM 1810 C CA . SER A 1 243 ? -16.906 10.224 25.152 1.00 93.12 243 SER A CA 1
ATOM 1811 C C . SER A 1 243 ? -15.711 9.990 24.245 1.00 93.12 243 SER A C 1
ATOM 1813 O O . SER A 1 243 ? -14.695 10.682 24.336 1.00 93.12 243 SER A O 1
ATOM 1815 N N . LEU A 1 244 ? -15.881 9.064 23.316 1.00 95.50 244 LEU A N 1
ATOM 1816 C CA . LEU A 1 244 ? -15.022 8.884 22.160 1.00 95.50 244 LEU A CA 1
ATOM 1817 C C . LEU A 1 244 ? -15.575 9.670 20.968 1.00 95.50 244 LEU A C 1
ATOM 1819 O O . LEU A 1 244 ? -16.780 9.898 20.868 1.00 95.50 244 LEU A O 1
ATOM 1823 N N . SER A 1 245 ? -14.710 10.068 20.049 1.00 95.25 245 SER A N 1
ATOM 1824 C CA . SER A 1 245 ? -15.107 10.621 18.758 1.00 95.25 245 SER A CA 1
ATOM 1825 C C . SER A 1 245 ? -14.154 10.157 17.670 1.00 95.25 245 SER A C 1
ATOM 1827 O O . SER A 1 245 ? -12.966 9.957 17.913 1.00 95.25 245 SER A O 1
ATOM 1829 N N . THR A 1 246 ? -14.662 10.003 16.453 1.00 94.81 246 THR A N 1
ATOM 1830 C CA . THR A 1 246 ? -13.813 9.837 15.273 1.00 94.81 246 THR A CA 1
ATOM 1831 C C . THR A 1 246 ? -13.410 11.206 14.746 1.00 94.81 246 THR A C 1
ATOM 1833 O O . THR A 1 246 ? -14.266 12.062 14.513 1.00 94.81 246 THR A O 1
ATOM 1836 N N . VAL A 1 247 ? -12.113 11.417 14.560 1.00 93.44 247 VAL A N 1
ATOM 1837 C CA . VAL A 1 247 ? -11.533 12.632 13.984 1.00 93.44 247 VAL A CA 1
ATOM 1838 C C . VAL A 1 247 ? -10.720 12.261 12.752 1.00 93.44 247 VAL A C 1
ATOM 1840 O O . VAL A 1 247 ? -10.168 11.169 12.673 1.00 93.44 247 VAL A O 1
ATOM 1843 N N . GLN A 1 248 ? -10.655 13.148 11.766 1.00 91.50 248 GLN A N 1
ATOM 1844 C CA . GLN A 1 248 ? -9.772 12.945 10.621 1.00 91.50 248 GLN A CA 1
ATOM 1845 C C . GLN A 1 248 ? -8.315 12.977 11.098 1.00 91.50 248 GLN A C 1
ATOM 1847 O O . GLN A 1 248 ? -7.964 13.829 11.917 1.00 91.50 248 GLN A O 1
ATOM 1852 N N . SER A 1 249 ? -7.485 12.054 10.612 1.00 90.00 249 SER A N 1
ATOM 1853 C CA . SER A 1 249 ? -6.077 12.011 10.996 1.00 90.00 249 SER A CA 1
ATOM 1854 C C . SER A 1 249 ? -5.356 13.270 10.523 1.00 90.00 249 SER A C 1
ATOM 1856 O O . SER A 1 249 ? -5.558 13.744 9.404 1.00 90.00 249 SER A O 1
ATOM 1858 N N . GLU A 1 250 ? -4.483 13.805 11.372 1.00 84.81 250 GLU A N 1
ATOM 1859 C CA . GLU A 1 250 ? -3.708 15.012 11.066 1.00 84.81 250 GLU A CA 1
ATOM 1860 C C . GLU A 1 250 ? -2.559 14.744 10.076 1.00 84.81 250 GLU A C 1
ATOM 1862 O O . GLU A 1 250 ? -1.989 15.697 9.545 1.00 84.81 250 GLU A O 1
ATOM 1867 N N . LEU A 1 251 ? -2.224 13.468 9.833 1.00 83.00 251 LEU A N 1
ATOM 1868 C CA . LEU A 1 251 ? -1.197 13.009 8.883 1.00 83.00 251 LEU A CA 1
ATOM 1869 C C . LEU A 1 251 ? -1.775 12.430 7.588 1.00 83.00 251 LEU A C 1
ATOM 1871 O O . LEU A 1 251 ? -1.181 12.620 6.530 1.00 83.00 251 LEU A O 1
ATOM 1875 N N . ASP A 1 252 ? -2.905 11.723 7.670 1.00 86.19 252 ASP A N 1
ATOM 1876 C CA . ASP A 1 252 ? -3.585 11.104 6.527 1.00 86.19 252 ASP A CA 1
ATOM 1877 C C . ASP A 1 252 ? -5.062 11.512 6.506 1.00 86.19 252 ASP A C 1
ATOM 1879 O O . ASP A 1 252 ? -5.906 10.949 7.205 1.00 86.19 252 ASP A O 1
ATOM 1883 N N . LEU A 1 253 ? -5.399 12.475 5.649 1.00 81.81 253 LEU A N 1
ATOM 1884 C CA . LEU A 1 253 ? -6.766 12.980 5.526 1.00 81.81 253 LEU A CA 1
ATOM 1885 C C . LEU A 1 253 ? -7.768 11.896 5.076 1.00 81.81 253 LEU A C 1
ATOM 1887 O O . LEU A 1 253 ? -8.970 12.055 5.280 1.00 81.81 253 LEU A O 1
ATOM 1891 N N . GLY A 1 254 ? -7.320 10.781 4.496 1.00 84.50 254 GLY A N 1
ATOM 1892 C CA . GLY A 1 254 ? -8.182 9.650 4.143 1.00 84.50 254 GLY A CA 1
ATOM 1893 C C . GLY A 1 254 ? -8.497 8.703 5.309 1.00 84.50 254 GLY A C 1
ATOM 1894 O O . GLY A 1 254 ? -9.262 7.752 5.130 1.00 84.50 254 GLY A O 1
ATOM 1895 N N . ARG A 1 255 ? -7.918 8.919 6.496 1.00 90.00 255 ARG A N 1
ATOM 1896 C CA . ARG A 1 255 ? -7.986 8.008 7.649 1.00 90.00 255 ARG A CA 1
ATOM 1897 C C . ARG A 1 255 ? -8.703 8.661 8.827 1.00 90.00 255 ARG A C 1
ATOM 1899 O O . ARG A 1 255 ? -8.477 9.833 9.126 1.00 90.00 255 ARG A O 1
ATOM 1906 N N . TYR A 1 256 ? -9.544 7.897 9.525 1.00 93.38 256 TYR A N 1
ATOM 1907 C CA . TYR A 1 256 ? -10.102 8.319 10.813 1.00 93.38 256 TYR A CA 1
ATOM 1908 C C . TYR A 1 256 ? -9.291 7.765 11.981 1.00 93.38 256 TYR A C 1
ATOM 1910 O O . TYR A 1 256 ? -8.989 6.569 12.050 1.00 93.38 256 TYR A O 1
ATOM 1918 N N . ASP A 1 257 ? -8.980 8.664 12.903 1.00 93.94 257 ASP A N 1
ATOM 1919 C CA . ASP A 1 257 ? -8.408 8.400 14.210 1.00 93.94 257 ASP A CA 1
ATOM 1920 C C . ASP A 1 257 ? -9.489 8.479 15.289 1.00 93.94 257 ASP A C 1
ATOM 1922 O O . ASP A 1 257 ? -10.515 9.145 15.132 1.00 93.94 257 ASP A O 1
ATOM 1926 N N . ILE A 1 258 ? -9.261 7.794 16.407 1.00 94.69 258 ILE A N 1
ATOM 1927 C CA . ILE A 1 258 ? -10.176 7.801 17.545 1.00 94.69 258 ILE A CA 1
ATOM 1928 C C . ILE A 1 258 ? -9.612 8.731 18.609 1.00 94.69 258 ILE A C 1
ATOM 1930 O O . ILE A 1 258 ? -8.527 8.508 19.149 1.00 94.69 258 ILE A O 1
ATOM 1934 N N . ALA A 1 259 ? -10.373 9.770 18.929 1.00 94.62 259 ALA A N 1
ATOM 1935 C CA . ALA A 1 259 ? -10.079 10.698 19.999 1.00 94.62 259 ALA A CA 1
ATOM 1936 C C . ALA A 1 259 ? -10.909 10.383 21.246 1.00 94.62 259 ALA A C 1
ATOM 1938 O O . ALA A 1 259 ? -12.093 10.063 21.181 1.00 94.62 259 ALA A O 1
ATOM 1939 N N . PHE A 1 260 ? -10.275 10.506 22.403 1.00 94.25 260 PHE A N 1
ATOM 1940 C CA . PHE A 1 260 ? -10.900 10.431 23.710 1.00 94.25 260 PHE A CA 1
ATOM 1941 C C . PHE A 1 260 ? -11.058 11.837 24.269 1.00 94.25 260 PHE A C 1
ATOM 1943 O O . PHE A 1 260 ? -10.081 12.580 24.379 1.00 94.25 260 PHE A O 1
ATOM 1950 N N . THR A 1 261 ? -12.291 12.192 24.620 1.00 90.88 261 THR A N 1
ATOM 1951 C CA . THR A 1 261 ? -12.641 13.496 25.178 1.00 90.88 261 THR A CA 1
ATOM 1952 C C . THR A 1 261 ? -13.094 13.342 26.624 1.00 90.88 261 THR A C 1
ATOM 1954 O O . THR A 1 261 ? -14.068 12.644 26.917 1.00 90.88 261 THR A O 1
ATOM 1957 N N . ASP A 1 262 ? -12.398 14.036 27.521 1.00 82.56 262 ASP A N 1
ATOM 1958 C CA . ASP A 1 262 ? -12.726 14.136 28.942 1.00 82.56 262 ASP A CA 1
ATOM 1959 C C . ASP A 1 262 ? -12.794 15.606 29.405 1.00 82.56 262 ASP A C 1
ATOM 1961 O O . ASP A 1 262 ? -12.768 16.541 28.603 1.00 82.56 262 ASP A O 1
ATOM 1965 N N . ALA A 1 263 ? -12.884 15.829 30.720 1.00 74.75 263 ALA A N 1
ATOM 1966 C CA . ALA A 1 263 ? -12.922 17.170 31.311 1.00 74.75 263 ALA A CA 1
ATOM 1967 C C . ALA A 1 263 ? -11.625 17.990 31.118 1.00 74.75 263 ALA A C 1
ATOM 1969 O O . ALA A 1 263 ? -11.631 19.197 31.359 1.00 74.75 263 ALA A O 1
ATOM 1970 N N . THR A 1 264 ? -10.516 17.356 30.725 1.00 77.75 264 THR A N 1
ATOM 1971 C CA . THR A 1 264 ? -9.199 17.982 30.514 1.00 77.75 264 THR A CA 1
ATOM 1972 C C . THR A 1 264 ? -8.928 18.332 29.050 1.00 77.75 264 THR A C 1
ATOM 1974 O O . THR A 1 264 ? -8.088 19.191 28.784 1.00 77.75 264 THR A O 1
ATOM 1977 N N . GLY A 1 265 ? -9.653 17.720 28.110 1.00 84.62 265 GLY A N 1
ATOM 1978 C CA . GLY A 1 265 ? -9.564 18.003 26.679 1.00 84.62 265 GLY A CA 1
ATOM 1979 C C . GLY A 1 265 ? -9.812 16.771 25.808 1.00 84.62 265 GLY A C 1
ATOM 1980 O O . GLY A 1 265 ? -10.194 15.708 26.296 1.00 84.62 265 GLY A O 1
ATOM 1981 N N . SER A 1 266 ? -9.580 16.926 24.503 1.00 88.31 266 SER A N 1
ATOM 1982 C CA . SER A 1 266 ? -9.621 15.836 23.520 1.00 88.31 266 SER A CA 1
ATOM 1983 C C . SER A 1 266 ? -8.204 15.413 23.134 1.00 88.31 266 SER A C 1
ATOM 1985 O O . SER A 1 266 ? -7.335 16.267 22.947 1.00 88.31 266 SER A O 1
ATOM 1987 N N . ARG A 1 267 ? -7.957 14.103 23.045 1.00 90.75 267 ARG A N 1
ATOM 1988 C CA . ARG A 1 267 ? -6.656 13.515 22.684 1.00 90.75 267 ARG A CA 1
ATOM 1989 C C . ARG A 1 267 ? -6.837 12.286 21.795 1.00 90.75 267 ARG A C 1
ATOM 1991 O O . ARG A 1 267 ? -7.696 11.461 22.085 1.00 90.75 267 ARG A O 1
ATOM 1998 N N . VAL A 1 268 ? -6.015 12.126 20.760 1.00 91.62 268 VAL A N 1
ATOM 1999 C CA . VAL A 1 268 ? -6.025 10.920 19.910 1.00 91.62 268 VAL A CA 1
ATOM 2000 C C . VAL A 1 268 ? -5.450 9.729 20.682 1.00 91.62 268 VAL A C 1
ATOM 2002 O O . VAL A 1 268 ? -4.401 9.838 21.318 1.00 91.62 268 VAL A O 1
ATOM 2005 N N . ILE A 1 269 ? -6.161 8.601 20.659 1.00 93.12 269 ILE A N 1
ATOM 2006 C CA . ILE A 1 269 ? -5.799 7.362 21.358 1.00 93.12 269 ILE A CA 1
ATOM 2007 C C . ILE A 1 269 ? -5.853 6.121 20.456 1.00 93.12 269 ILE A C 1
ATOM 2009 O O . ILE A 1 269 ? -5.809 5.020 20.995 1.00 93.12 269 ILE A O 1
ATOM 2013 N N . THR A 1 270 ? -5.936 6.276 19.127 1.00 92.69 270 THR A N 1
ATOM 2014 C CA . THR A 1 270 ? -6.036 5.169 18.152 1.00 92.69 270 THR A CA 1
ATOM 2015 C C . THR A 1 270 ? -5.071 4.022 18.475 1.00 92.69 270 THR A C 1
ATOM 2017 O O . THR A 1 270 ? -5.521 2.919 18.762 1.00 92.69 270 THR A O 1
ATOM 2020 N N . ASP A 1 271 ? -3.769 4.310 18.589 1.00 90.12 271 ASP A N 1
ATOM 2021 C CA . ASP A 1 271 ? -2.701 3.313 18.821 1.00 90.12 271 ASP A CA 1
ATOM 2022 C C . ASP A 1 271 ? -2.698 2.701 20.239 1.00 90.12 271 ASP A C 1
ATOM 2024 O O . ASP A 1 271 ? -1.816 1.926 20.624 1.00 90.12 271 ASP A O 1
ATOM 2028 N N . GLN A 1 272 ? -3.628 3.127 21.092 1.00 92.81 272 GLN A N 1
ATOM 2029 C CA . GLN A 1 272 ? -3.790 2.623 22.454 1.00 92.81 272 GLN A CA 1
ATOM 2030 C C . GLN A 1 272 ? -4.988 1.688 22.568 1.00 92.81 272 GLN A C 1
ATOM 2032 O O . GLN A 1 272 ? -5.105 1.011 23.587 1.00 92.81 272 GLN A O 1
ATOM 2037 N N . LEU A 1 273 ? -5.867 1.669 21.566 1.00 93.06 273 LEU A N 1
ATOM 2038 C CA . LEU A 1 273 ? -7.047 0.822 21.528 1.00 93.06 273 LEU A CA 1
ATOM 2039 C C . LEU A 1 273 ? -6.679 -0.553 20.976 1.00 93.06 273 LEU A C 1
ATOM 2041 O O . LEU A 1 273 ? -5.901 -0.681 20.038 1.00 93.06 273 LEU A O 1
ATOM 2045 N N . ALA A 1 274 ? -7.240 -1.587 21.590 1.00 90.38 274 ALA A N 1
ATOM 2046 C CA . ALA A 1 274 ? -7.043 -2.972 21.200 1.00 90.38 274 ALA A CA 1
ATOM 2047 C C . ALA A 1 274 ? -8.292 -3.781 21.557 1.00 90.38 274 ALA A C 1
ATOM 2049 O O . ALA A 1 274 ? -9.077 -3.370 22.4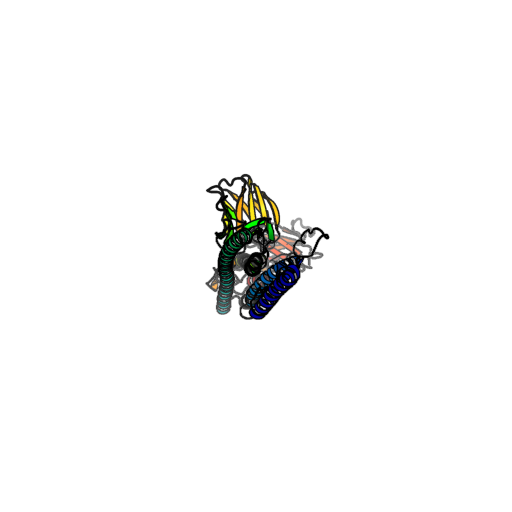17 1.00 90.38 274 ALA A O 1
ATOM 2050 N N . GLY A 1 275 ? -8.437 -4.942 20.919 1.00 92.25 275 GLY A N 1
ATOM 2051 C CA . GLY A 1 275 ? -9.559 -5.854 21.127 1.00 92.25 275 GLY A CA 1
ATOM 2052 C C . GLY A 1 275 ? -10.913 -5.287 20.698 1.00 92.25 275 GLY A C 1
ATOM 2053 O O . GLY A 1 275 ? -11.063 -4.105 20.376 1.00 92.25 275 GLY A O 1
ATOM 2054 N N . GLY A 1 276 ? -11.901 -6.172 20.682 1.00 96.19 276 GLY A N 1
ATOM 2055 C CA . GLY A 1 276 ? -13.228 -5.906 20.159 1.00 96.19 276 GLY A CA 1
ATOM 2056 C C . GLY A 1 276 ? -13.218 -5.549 18.675 1.00 96.19 276 GLY A C 1
ATOM 2057 O O . GLY A 1 276 ? -12.189 -5.604 17.995 1.00 96.19 276 GLY A O 1
ATOM 2058 N N . GLU A 1 277 ? -14.381 -5.150 18.182 1.00 97.06 277 GLU A N 1
ATOM 2059 C CA . GLU A 1 277 ? -14.578 -4.728 16.796 1.00 97.06 277 GLU A CA 1
ATOM 2060 C C . GLU A 1 277 ? -13.655 -3.561 16.402 1.00 97.06 277 GLU A C 1
ATOM 2062 O O . GLU A 1 277 ? -13.084 -3.592 15.313 1.00 97.06 277 GLU A O 1
ATOM 2067 N N . ILE A 1 278 ? -13.414 -2.581 17.291 1.00 95.94 278 ILE A N 1
ATOM 2068 C CA . ILE A 1 278 ? -12.468 -1.483 17.008 1.00 95.94 278 ILE A CA 1
ATOM 2069 C C . ILE A 1 278 ? -11.065 -2.021 16.748 1.00 95.94 278 ILE A C 1
ATOM 2071 O O . ILE A 1 278 ? -10.452 -1.650 15.750 1.00 95.94 278 ILE A O 1
ATOM 2075 N N . GLY A 1 279 ? -10.552 -2.890 17.624 1.00 95.38 279 GLY A N 1
ATOM 2076 C CA . GLY A 1 279 ? -9.228 -3.480 17.442 1.00 95.38 279 GLY A CA 1
ATOM 2077 C C . GLY A 1 279 ? -9.130 -4.255 16.128 1.00 95.38 279 GLY A C 1
ATOM 2078 O O . GLY A 1 279 ? -8.160 -4.086 15.398 1.00 95.38 279 GLY A O 1
ATOM 2079 N N . GLY A 1 280 ? -10.168 -5.028 15.789 1.00 96.62 280 GLY A N 1
ATOM 2080 C CA . GLY A 1 280 ? -10.247 -5.766 14.526 1.00 96.62 280 GLY A CA 1
ATOM 2081 C C . GLY A 1 280 ? -10.197 -4.864 13.289 1.00 96.62 280 GLY A C 1
ATOM 2082 O O . GLY A 1 280 ? -9.419 -5.129 12.376 1.00 96.62 280 GLY A O 1
ATOM 2083 N N . LEU A 1 281 ? -10.973 -3.773 13.271 1.00 96.44 281 LEU A N 1
ATOM 2084 C CA . LEU A 1 281 ? -10.987 -2.801 12.168 1.00 96.44 281 LEU A CA 1
ATOM 2085 C C . LEU A 1 281 ? -9.655 -2.048 12.032 1.00 96.44 281 LEU A C 1
ATOM 2087 O O . LEU A 1 281 ? -9.180 -1.832 10.915 1.00 96.44 281 LEU A O 1
ATOM 2091 N N . LEU A 1 282 ? -9.044 -1.650 13.155 1.00 95.25 282 LEU A N 1
ATOM 2092 C CA . LEU A 1 282 ? -7.744 -0.972 13.164 1.00 95.25 282 LEU A CA 1
ATOM 2093 C C . LEU A 1 282 ? -6.634 -1.895 12.645 1.00 95.25 282 LEU A C 1
ATOM 2095 O O . LEU A 1 282 ? -5.918 -1.506 11.722 1.00 95.25 282 LEU A O 1
ATOM 2099 N N . SER A 1 283 ? -6.557 -3.129 13.157 1.00 95.12 283 SER A N 1
ATOM 2100 C CA . SER A 1 283 ? -5.608 -4.142 12.682 1.00 95.12 283 SER A CA 1
ATOM 2101 C C . SER A 1 283 ? -5.837 -4.494 11.214 1.00 95.12 283 SER A C 1
ATOM 2103 O O . SER A 1 283 ? -4.882 -4.554 10.453 1.00 95.12 283 SER A O 1
ATOM 2105 N N . PHE A 1 284 ? -7.086 -4.666 10.768 1.00 95.69 284 PHE A N 1
ATOM 2106 C CA . PHE A 1 284 ? -7.390 -4.939 9.358 1.00 95.69 284 PHE A CA 1
ATOM 2107 C C . PHE A 1 284 ? -6.867 -3.828 8.437 1.00 95.69 284 PHE A C 1
ATOM 2109 O O . PHE A 1 284 ? -6.255 -4.095 7.399 1.00 95.69 284 PHE A O 1
ATOM 2116 N N . ARG A 1 285 ? -7.073 -2.567 8.826 1.00 93.56 285 ARG A N 1
ATOM 2117 C CA . ARG A 1 285 ? -6.581 -1.413 8.072 1.00 93.56 285 ARG A CA 1
ATOM 2118 C C . ARG A 1 285 ? -5.052 -1.397 7.980 1.00 93.56 285 ARG A C 1
ATOM 2120 O O . ARG A 1 285 ? -4.522 -1.176 6.896 1.00 93.56 285 ARG A O 1
ATOM 2127 N N . GLU A 1 286 ? -4.369 -1.613 9.099 1.00 91.75 286 GLU A N 1
ATOM 2128 C CA . GLU A 1 286 ? -2.909 -1.481 9.206 1.00 91.75 286 GLU A CA 1
ATOM 2129 C C . GLU A 1 286 ? -2.150 -2.688 8.650 1.00 91.75 286 GLU A C 1
ATOM 2131 O O . GLU A 1 286 ? -1.114 -2.517 8.015 1.00 91.75 286 GLU A O 1
ATOM 2136 N N . GLU A 1 287 ? -2.668 -3.899 8.841 1.00 92.94 287 GLU A N 1
ATOM 2137 C CA . GLU A 1 287 ? -1.980 -5.138 8.468 1.00 92.94 287 GLU A CA 1
ATOM 2138 C C . GLU A 1 287 ? -2.366 -5.650 7.075 1.00 92.94 287 GLU A C 1
ATOM 2140 O O . GLU A 1 287 ? -1.580 -6.366 6.458 1.00 92.94 287 GLU A O 1
ATOM 2145 N N . ILE A 1 288 ? -3.554 -5.300 6.564 1.00 93.31 288 ILE A N 1
ATOM 2146 C CA . ILE A 1 288 ? -4.049 -5.806 5.273 1.00 93.31 288 ILE A CA 1
ATOM 2147 C C . ILE A 1 288 ? -4.231 -4.677 4.260 1.00 93.31 288 ILE A C 1
ATOM 2149 O O . ILE A 1 288 ? -3.610 -4.707 3.199 1.00 93.31 288 ILE A O 1
ATOM 2153 N N . VAL A 1 289 ? -5.078 -3.684 4.553 1.00 93.31 289 VAL A N 1
ATOM 2154 C CA . VAL A 1 289 ? -5.468 -2.666 3.555 1.00 93.31 289 VAL A CA 1
ATOM 2155 C C . VAL A 1 289 ? -4.267 -1.837 3.106 1.00 93.31 289 VAL A C 1
ATOM 2157 O O . VAL A 1 289 ? -4.031 -1.687 1.906 1.00 93.31 289 VAL A O 1
ATOM 2160 N N . ASP A 1 290 ? -3.515 -1.298 4.064 1.00 92.12 290 ASP A N 1
ATOM 2161 C CA . ASP A 1 290 ? -2.372 -0.427 3.802 1.00 92.12 290 ASP A CA 1
ATOM 2162 C C . ASP A 1 290 ? -1.243 -1.150 3.040 1.00 92.12 290 ASP A C 1
ATOM 2164 O O . ASP A 1 290 ? -0.843 -0.652 1.980 1.00 92.12 290 ASP A O 1
ATOM 2168 N N . PRO A 1 291 ? -0.764 -2.332 3.481 1.00 92.81 291 PRO A N 1
ATOM 2169 C CA . PRO A 1 291 ? 0.243 -3.088 2.743 1.00 92.81 291 PRO A CA 1
ATOM 2170 C C . PRO A 1 291 ? -0.231 -3.526 1.355 1.00 92.81 291 PRO A C 1
ATOM 2172 O O . PRO A 1 291 ? 0.516 -3.369 0.392 1.00 92.81 291 PRO A O 1
ATOM 2175 N N . ALA A 1 292 ? -1.471 -4.010 1.211 1.00 92.69 292 ALA A N 1
ATOM 2176 C CA . ALA A 1 292 ? -1.987 -4.467 -0.081 1.00 92.69 292 ALA A CA 1
ATOM 2177 C C . ALA A 1 292 ? -2.085 -3.323 -1.104 1.00 92.69 292 ALA A C 1
ATOM 2179 O O . ALA A 1 292 ? -1.686 -3.478 -2.261 1.00 92.69 292 ALA A O 1
ATOM 2180 N N . GLN A 1 293 ? -2.554 -2.144 -0.680 1.00 92.88 293 GLN A N 1
ATOM 2181 C CA . GLN A 1 293 ? -2.602 -0.963 -1.543 1.00 92.88 293 GLN A CA 1
ATOM 2182 C C . GLN A 1 293 ? -1.192 -0.501 -1.941 1.00 92.88 293 GLN A C 1
ATOM 2184 O O . GLN A 1 293 ? -0.960 -0.144 -3.099 1.00 92.88 293 GLN A O 1
ATOM 2189 N N . ASN A 1 294 ? -0.239 -0.543 -1.007 1.00 94.88 294 ASN A N 1
ATOM 2190 C CA . ASN A 1 294 ? 1.153 -0.209 -1.289 1.00 94.88 294 ASN A CA 1
ATOM 2191 C C . ASN A 1 294 ? 1.825 -1.210 -2.233 1.00 94.88 294 ASN A C 1
ATOM 2193 O O . ASN A 1 294 ? 2.578 -0.789 -3.108 1.00 94.88 294 ASN A O 1
ATOM 2197 N N . GLN A 1 295 ? 1.526 -2.504 -2.123 1.00 93.56 295 GLN A N 1
ATOM 2198 C CA . GLN A 1 295 ? 2.020 -3.525 -3.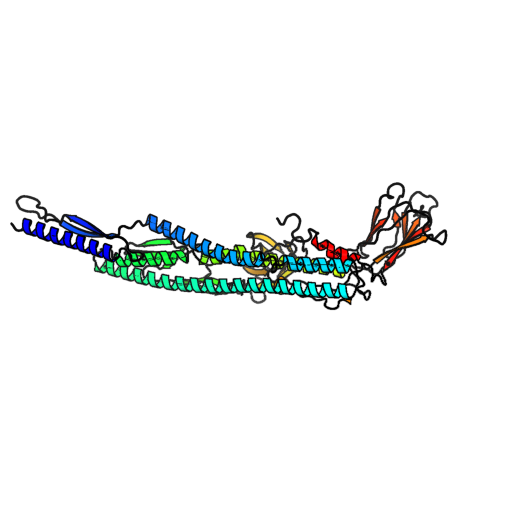051 1.00 93.56 295 GLN A CA 1
ATOM 2199 C C . GLN A 1 295 ? 1.456 -3.325 -4.461 1.00 93.56 295 GLN A C 1
ATOM 2201 O O . GLN A 1 295 ? 2.220 -3.299 -5.425 1.00 93.56 295 GLN A O 1
ATOM 2206 N N . LEU A 1 296 ? 0.144 -3.092 -4.592 1.00 93.69 296 LEU A N 1
ATOM 2207 C CA . LEU A 1 296 ? -0.480 -2.773 -5.881 1.00 93.69 296 LEU A CA 1
ATOM 2208 C C . LEU A 1 296 ? 0.165 -1.532 -6.519 1.00 93.69 296 LEU A C 1
ATOM 2210 O O . LEU A 1 296 ? 0.490 -1.510 -7.707 1.00 93.69 296 LEU A O 1
ATOM 2214 N N . GLY A 1 297 ? 0.373 -0.498 -5.706 1.00 95.50 297 GLY A N 1
ATOM 2215 C CA . GLY A 1 297 ? 1.056 0.720 -6.105 1.00 95.50 297 GLY A CA 1
ATOM 2216 C C . GLY A 1 297 ? 2.508 0.493 -6.525 1.00 95.50 297 GLY A C 1
ATOM 2217 O O . GLY A 1 297 ? 2.956 1.063 -7.517 1.00 95.50 297 GLY A O 1
ATOM 2218 N N . LEU A 1 298 ? 3.237 -0.363 -5.810 1.00 94.81 298 LEU A N 1
ATOM 2219 C CA . LEU A 1 298 ? 4.629 -0.684 -6.106 1.00 94.81 298 LEU A CA 1
ATOM 2220 C C . LEU A 1 298 ? 4.757 -1.364 -7.470 1.00 94.81 298 LEU A C 1
ATOM 2222 O O . LEU A 1 298 ? 5.622 -0.977 -8.255 1.00 94.81 298 LEU A O 1
ATOM 2226 N N . VAL A 1 299 ? 3.858 -2.300 -7.789 1.00 93.25 299 VAL A N 1
ATOM 2227 C CA . VAL A 1 299 ? 3.790 -2.915 -9.123 1.00 93.25 299 VAL A CA 1
ATOM 2228 C C . VAL A 1 299 ? 3.539 -1.848 -10.192 1.00 93.25 299 VAL A C 1
ATOM 2230 O O . VAL A 1 299 ? 4.237 -1.827 -11.203 1.00 93.25 299 VAL A O 1
ATOM 2233 N N . ALA A 1 300 ? 2.612 -0.911 -9.960 1.00 95.44 300 ALA A N 1
ATOM 2234 C CA . ALA A 1 300 ? 2.336 0.177 -10.902 1.00 95.44 300 ALA A CA 1
ATOM 2235 C C . ALA A 1 300 ? 3.548 1.112 -11.110 1.00 95.44 300 ALA A C 1
ATOM 2237 O O . ALA A 1 300 ? 3.872 1.466 -12.248 1.00 95.44 300 ALA A O 1
ATOM 2238 N N . VAL A 1 301 ? 4.255 1.500 -10.038 1.00 95.81 301 VAL A N 1
ATOM 2239 C CA . VAL A 1 301 ? 5.493 2.304 -10.122 1.00 95.81 301 VAL A CA 1
ATOM 2240 C C . VAL A 1 301 ? 6.578 1.546 -10.871 1.00 95.81 301 VAL A C 1
ATOM 2242 O O . VAL A 1 301 ? 7.214 2.106 -11.763 1.00 95.81 301 VAL A O 1
ATOM 2245 N N . GLY A 1 302 ? 6.774 0.281 -10.521 1.00 93.12 302 GLY A N 1
ATOM 2246 C CA . GLY A 1 302 ? 7.771 -0.581 -11.124 1.00 93.12 302 GLY A CA 1
ATOM 2247 C C . GLY A 1 302 ? 7.567 -0.751 -12.623 1.00 93.12 302 GLY A C 1
ATOM 2248 O O . GLY A 1 302 ? 8.443 -0.415 -13.418 1.00 93.12 302 GLY A O 1
ATOM 2249 N N . LEU A 1 303 ? 6.368 -1.190 -13.004 1.00 92.94 303 LEU A N 1
ATOM 2250 C CA . LEU A 1 303 ? 5.978 -1.404 -14.392 1.00 92.94 303 LEU A CA 1
ATOM 2251 C C . LEU A 1 303 ? 6.104 -0.111 -15.204 1.00 92.94 303 LEU A C 1
ATOM 2253 O O . LEU A 1 303 ? 6.746 -0.106 -16.254 1.00 92.94 303 LEU A O 1
ATOM 2257 N N . SER A 1 304 ? 5.542 0.998 -14.709 1.00 95.31 304 SER A N 1
ATOM 2258 C CA . SER A 1 304 ? 5.578 2.275 -15.431 1.00 95.31 304 SER A CA 1
ATOM 2259 C C . SER A 1 304 ? 7.003 2.786 -15.631 1.00 95.31 304 SER A C 1
ATOM 2261 O O . SER A 1 304 ? 7.347 3.195 -16.739 1.00 95.31 304 SER A O 1
ATOM 2263 N N . ARG A 1 305 ? 7.858 2.733 -14.603 1.00 94.00 305 ARG A N 1
ATOM 2264 C CA . ARG A 1 305 ? 9.238 3.228 -14.692 1.00 94.00 305 ARG A CA 1
ATOM 2265 C C . ARG A 1 305 ? 10.122 2.351 -15.565 1.00 94.00 305 ARG A C 1
ATOM 2267 O O . ARG A 1 305 ? 10.799 2.904 -16.429 1.00 94.00 305 ARG A O 1
ATOM 2274 N N . GLU A 1 306 ? 10.106 1.032 -15.378 1.00 93.38 306 GLU A N 1
ATOM 2275 C CA . GLU A 1 306 ? 10.950 0.114 -16.155 1.00 93.38 306 GLU A CA 1
ATOM 2276 C C . GLU A 1 306 ? 10.575 0.136 -17.638 1.00 93.38 306 GLU A C 1
ATOM 2278 O O . GLU A 1 306 ? 11.444 0.281 -18.503 1.00 93.38 306 GLU A O 1
ATOM 2283 N N . LEU A 1 307 ? 9.275 0.090 -17.950 1.00 95.12 307 LEU A N 1
ATOM 2284 C CA . LEU A 1 307 ? 8.820 0.161 -19.336 1.00 95.12 307 LEU A CA 1
ATOM 2285 C C . LEU A 1 307 ? 9.072 1.535 -19.947 1.00 95.12 307 LEU A C 1
ATOM 2287 O O . LEU A 1 307 ? 9.507 1.599 -21.092 1.00 95.12 307 LEU A O 1
ATOM 2291 N N . ASN A 1 308 ? 8.878 2.636 -19.214 1.00 95.62 308 ASN A N 1
ATOM 2292 C CA . ASN A 1 308 ? 9.226 3.966 -19.720 1.00 95.62 308 ASN A CA 1
ATOM 2293 C C . ASN A 1 308 ? 10.724 4.101 -19.991 1.00 95.62 308 ASN A C 1
ATOM 2295 O O . ASN A 1 308 ? 11.108 4.668 -21.014 1.00 95.62 308 ASN A O 1
ATOM 2299 N N . ALA A 1 309 ? 11.569 3.608 -19.082 1.00 93.69 309 ALA A N 1
ATOM 2300 C CA . ALA A 1 309 ? 13.016 3.638 -19.245 1.00 93.69 309 ALA A CA 1
ATOM 2301 C C . ALA A 1 309 ? 13.429 2.864 -20.501 1.00 93.69 309 ALA A C 1
ATOM 2303 O O . ALA A 1 309 ? 14.123 3.419 -21.350 1.00 93.69 309 ALA A O 1
ATOM 2304 N N . GLN A 1 310 ? 12.928 1.639 -20.677 1.00 95.00 310 GLN A N 1
ATOM 2305 C CA . GLN A 1 310 ? 13.240 0.822 -21.847 1.00 95.00 310 GLN A CA 1
ATOM 2306 C C . GLN A 1 310 ? 12.630 1.381 -23.143 1.00 95.00 310 GLN A C 1
ATOM 2308 O O . GLN A 1 310 ? 13.278 1.386 -24.187 1.00 95.00 310 GLN A O 1
ATOM 2313 N N . HIS A 1 311 ? 11.408 1.909 -23.105 1.00 95.81 311 HIS A N 1
ATOM 2314 C CA . HIS A 1 311 ? 10.753 2.498 -24.274 1.00 95.81 311 HIS A CA 1
ATOM 2315 C C . HIS A 1 311 ? 11.524 3.719 -24.805 1.00 95.81 311 HIS A C 1
ATOM 2317 O O . HIS A 1 311 ? 11.693 3.861 -26.015 1.00 95.81 311 HIS A O 1
ATOM 2323 N N . ARG A 1 312 ? 12.081 4.554 -23.915 1.00 94.94 312 ARG A N 1
ATOM 2324 C CA . ARG A 1 312 ? 12.934 5.705 -24.277 1.00 94.94 312 ARG A CA 1
ATOM 2325 C C . ARG A 1 312 ? 14.255 5.305 -24.950 1.00 94.94 312 ARG A C 1
ATOM 2327 O O . ARG A 1 312 ? 14.840 6.127 -25.649 1.00 94.94 312 ARG A O 1
ATOM 2334 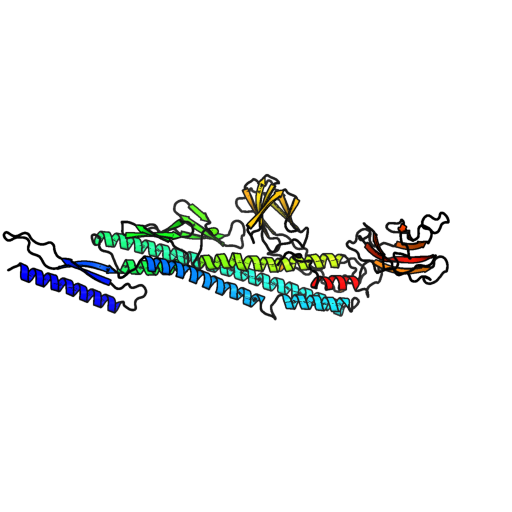N N . LEU A 1 313 ? 14.712 4.063 -24.774 1.00 94.50 313 LEU A N 1
ATOM 2335 C CA . LEU A 1 313 ? 15.899 3.522 -25.447 1.00 94.50 313 LEU A CA 1
ATOM 2336 C C . LEU A 1 313 ? 15.608 3.011 -26.867 1.00 94.50 313 LEU A C 1
ATOM 2338 O O . LEU A 1 313 ? 16.524 2.534 -27.529 1.00 94.50 313 LEU A O 1
ATOM 2342 N N . GLY A 1 314 ? 14.365 3.089 -27.351 1.00 93.75 314 GLY A N 1
ATOM 2343 C CA . GLY A 1 314 ? 13.987 2.640 -28.690 1.00 93.75 314 GLY A CA 1
ATOM 2344 C C . GLY A 1 314 ? 13.720 3.765 -29.692 1.00 93.75 314 GLY A C 1
ATOM 2345 O O . GLY A 1 314 ? 13.680 4.947 -29.348 1.00 93.75 314 GLY A O 1
ATOM 2346 N N . LEU A 1 315 ? 13.457 3.362 -30.937 1.00 93.25 315 LEU A N 1
ATOM 2347 C CA . LEU A 1 315 ? 12.909 4.196 -32.006 1.00 93.25 315 LEU A CA 1
ATOM 2348 C C . LEU A 1 315 ? 11.506 3.738 -32.402 1.00 93.25 315 LEU A C 1
ATOM 2350 O O . LEU A 1 315 ? 11.216 2.536 -32.473 1.00 93.25 315 LEU A O 1
ATOM 2354 N N . ASP A 1 316 ? 10.652 4.714 -32.684 1.00 93.38 316 ASP A N 1
ATOM 2355 C CA . ASP A 1 316 ? 9.293 4.525 -33.177 1.00 93.38 316 ASP A CA 1
ATOM 2356 C C . ASP A 1 316 ? 9.239 4.260 -34.701 1.00 93.38 316 ASP A C 1
ATOM 2358 O O . ASP A 1 316 ? 10.274 4.145 -35.364 1.00 93.38 316 ASP A O 1
ATOM 2362 N N . LEU A 1 317 ? 8.039 4.112 -35.287 1.00 91.75 317 LEU A N 1
ATOM 2363 C CA . LEU A 1 317 ? 7.910 3.854 -36.736 1.00 91.75 317 LEU A CA 1
ATOM 2364 C C . LEU A 1 317 ? 8.399 5.005 -37.614 1.00 91.75 317 LEU A C 1
ATOM 2366 O O . LEU A 1 317 ? 8.725 4.783 -38.781 1.00 91.75 317 LEU A O 1
ATOM 2370 N N . ASP A 1 318 ? 8.414 6.216 -37.070 1.00 90.44 318 ASP A N 1
ATOM 2371 C CA . ASP A 1 318 ? 8.836 7.422 -37.764 1.00 90.44 318 ASP A CA 1
ATOM 2372 C C . ASP A 1 318 ? 10.344 7.682 -37.575 1.00 90.44 318 ASP A C 1
ATOM 2374 O O . ASP A 1 318 ? 10.876 8.657 -38.107 1.00 90.44 318 ASP A O 1
ATOM 2378 N N . GLY A 1 319 ? 11.048 6.787 -36.867 1.00 88.69 319 GLY A N 1
ATOM 2379 C CA . GLY A 1 319 ? 12.476 6.889 -36.573 1.00 88.69 319 GLY A CA 1
ATOM 2380 C C . GLY A 1 319 ? 12.800 7.886 -35.461 1.00 88.69 319 GLY A C 1
ATOM 2381 O O . GLY A 1 319 ? 13.958 8.259 -35.305 1.00 88.69 319 GLY A O 1
ATOM 2382 N N . SER A 1 320 ? 11.801 8.335 -34.698 1.00 90.19 320 SER A N 1
ATOM 2383 C CA . SER A 1 320 ? 12.001 9.238 -33.563 1.00 90.19 320 SER A CA 1
ATOM 2384 C C . SER A 1 320 ? 12.269 8.451 -32.274 1.00 90.19 320 SER A C 1
ATOM 2386 O O . SER A 1 320 ? 11.746 7.344 -32.120 1.00 90.19 320 SER A O 1
ATOM 2388 N N . PRO A 1 321 ? 13.055 8.997 -31.325 1.00 90.25 321 PRO A N 1
ATOM 2389 C CA . PRO A 1 321 ? 13.228 8.391 -30.007 1.00 90.25 321 PRO A CA 1
ATOM 2390 C C . PRO A 1 321 ? 11.899 8.183 -29.276 1.00 90.25 321 PRO A C 1
ATOM 2392 O O . PRO A 1 321 ? 11.012 9.041 -29.324 1.00 90.25 321 PRO A O 1
ATOM 2395 N N . GLY A 1 322 ? 11.781 7.060 -28.568 1.00 91.44 322 GLY A N 1
ATOM 2396 C CA . GLY A 1 322 ? 10.592 6.726 -27.792 1.00 91.44 322 GLY A CA 1
ATOM 2397 C C . GLY A 1 322 ? 10.289 7.722 -26.670 1.00 91.44 322 GLY A C 1
ATOM 2398 O O . GLY A 1 322 ? 11.180 8.229 -25.988 1.00 91.44 322 GLY A O 1
ATOM 2399 N N . GLY A 1 323 ? 8.999 7.991 -26.461 1.00 93.00 323 GLY A N 1
ATOM 2400 C CA . GLY A 1 323 ? 8.498 8.786 -25.337 1.00 93.00 323 GLY A CA 1
ATOM 2401 C C . GLY A 1 323 ? 8.231 7.949 -24.083 1.00 93.00 323 GLY A C 1
ATOM 2402 O O . GLY A 1 323 ? 8.709 6.826 -23.948 1.00 93.00 323 GLY A O 1
ATOM 2403 N N . ALA A 1 324 ? 7.429 8.484 -23.163 1.00 95.50 324 ALA A N 1
ATOM 2404 C CA . ALA A 1 324 ? 6.881 7.699 -22.060 1.00 95.50 324 ALA A CA 1
ATOM 2405 C C . ALA A 1 324 ? 5.687 6.857 -22.550 1.00 95.50 324 ALA A C 1
ATOM 2407 O O . ALA A 1 324 ? 4.829 7.356 -23.283 1.00 95.50 324 ALA A O 1
ATOM 2408 N N . LEU A 1 325 ? 5.630 5.584 -22.159 1.00 95.56 325 LEU A N 1
ATOM 2409 C CA . LEU A 1 325 ? 4.470 4.723 -22.396 1.00 95.56 325 LEU A CA 1
ATOM 2410 C C . LEU A 1 325 ? 3.37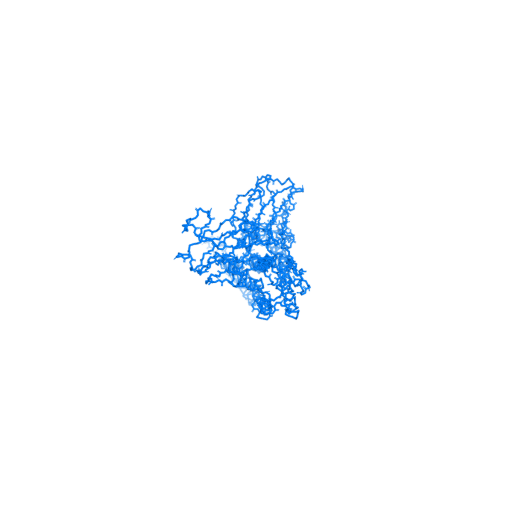1 5.023 -21.366 1.00 95.56 325 LEU A C 1
ATOM 2412 O O . LEU A 1 325 ? 2.204 5.172 -21.733 1.00 95.56 325 LEU A O 1
ATOM 2416 N N . PHE A 1 326 ? 3.777 5.205 -20.110 1.00 97.69 326 PHE A N 1
ATOM 2417 C CA . PHE A 1 326 ? 2.939 5.556 -18.967 1.00 97.69 326 PHE A CA 1
ATOM 2418 C C . PHE A 1 326 ? 3.325 6.917 -18.376 1.00 97.69 326 PHE A C 1
ATOM 2420 O O . PHE A 1 326 ? 4.436 7.401 -18.582 1.00 97.69 326 PHE A O 1
ATOM 2427 N N . SER A 1 327 ? 2.447 7.523 -17.584 1.00 96.12 327 SER A N 1
ATOM 2428 C CA . SER A 1 327 ? 2.759 8.723 -16.803 1.00 96.12 327 SER A CA 1
ATOM 2429 C C . SER A 1 327 ? 3.869 8.436 -15.787 1.00 96.12 327 SER A C 1
ATOM 2431 O O . SER A 1 327 ? 3.806 7.417 -15.097 1.00 96.12 327 SER A O 1
ATOM 2433 N N . ASP A 1 328 ? 4.848 9.336 -15.637 1.00 92.94 328 ASP A N 1
ATOM 2434 C CA . ASP A 1 328 ? 5.899 9.166 -14.627 1.00 92.94 328 ASP A CA 1
ATOM 2435 C C . ASP A 1 328 ? 5.293 9.241 -13.206 1.00 92.94 328 ASP A C 1
ATOM 2437 O O . ASP A 1 328 ? 4.628 10.232 -12.872 1.00 92.94 328 ASP A O 1
ATOM 2441 N N . PRO A 1 329 ? 5.516 8.228 -12.346 1.00 94.00 329 PRO A N 1
ATOM 2442 C CA . PRO A 1 329 ? 4.888 8.171 -11.032 1.00 94.00 329 PRO A CA 1
ATOM 2443 C C . PRO A 1 329 ? 5.374 9.307 -10.131 1.00 94.00 329 PRO A C 1
ATOM 2445 O O . PRO A 1 329 ? 6.550 9.677 -10.143 1.00 94.00 329 PRO A O 1
ATOM 2448 N N . GLN A 1 330 ? 4.453 9.851 -9.337 1.00 92.94 330 GLN A N 1
ATOM 2449 C CA . GLN A 1 330 ? 4.700 10.957 -8.413 1.00 92.94 330 GLN A CA 1
ATOM 2450 C C . GLN A 1 330 ? 4.549 10.472 -6.973 1.00 92.94 330 GLN A C 1
ATOM 2452 O O . GLN A 1 330 ? 3.589 9.765 -6.666 1.00 92.94 330 GLN A O 1
ATOM 2457 N N . ILE A 1 331 ? 5.466 10.891 -6.102 1.00 95.31 331 ILE A N 1
ATOM 2458 C CA . ILE A 1 331 ? 5.399 10.601 -4.669 1.00 95.31 331 ILE A CA 1
ATOM 2459 C C . ILE A 1 331 ? 4.530 11.656 -3.992 1.00 95.31 331 ILE A C 1
ATOM 2461 O O . ILE A 1 331 ? 4.745 12.855 -4.172 1.00 95.31 331 ILE A O 1
ATOM 2465 N N . GLU A 1 332 ? 3.559 11.210 -3.201 1.00 93.50 332 GLU A N 1
ATOM 2466 C CA . GLU A 1 332 ? 2.738 12.106 -2.398 1.00 93.50 332 GLU A CA 1
ATOM 2467 C C . GLU A 1 332 ? 3.385 12.380 -1.046 1.00 93.50 332 GLU A C 1
ATOM 2469 O O . GLU A 1 332 ? 3.905 11.480 -0.386 1.00 93.50 332 GLU A O 1
ATOM 2474 N N . THR A 1 333 ? 3.360 13.646 -0.645 1.00 93.94 333 THR A N 1
ATOM 2475 C CA . THR A 1 333 ? 3.925 14.117 0.617 1.00 93.94 333 THR A CA 1
ATOM 2476 C C . THR A 1 333 ? 2.883 14.957 1.339 1.00 93.94 333 THR A C 1
ATOM 2478 O O . THR A 1 333 ? 2.474 16.008 0.838 1.00 93.94 333 THR A O 1
ATOM 2481 N N . LEU A 1 334 ? 2.470 14.515 2.518 1.00 93.25 334 LEU A N 1
ATOM 2482 C CA . LEU A 1 334 ? 1.474 15.177 3.351 1.00 93.25 334 LEU A CA 1
ATOM 2483 C C . LEU A 1 334 ? 2.165 15.728 4.598 1.00 93.25 334 LEU A C 1
ATOM 2485 O O . LEU A 1 334 ? 2.871 15.006 5.296 1.00 93.25 334 LEU A O 1
ATOM 2489 N N . GLY A 1 335 ? 1.999 17.020 4.869 1.00 92.19 335 GLY A N 1
ATOM 2490 C CA . GLY A 1 335 ? 2.497 17.641 6.097 1.00 92.19 335 GLY A CA 1
ATOM 2491 C C . GLY A 1 335 ? 1.471 17.533 7.216 1.00 92.19 335 GLY A C 1
ATOM 2492 O O . GLY A 1 335 ? 0.287 17.773 6.988 1.00 92.19 335 GLY A O 1
ATOM 2493 N N . HIS A 1 336 ? 1.927 17.214 8.423 1.00 91.00 336 HIS A N 1
ATOM 2494 C CA . HIS A 1 336 ? 1.075 17.184 9.603 1.00 91.00 336 HIS A CA 1
ATOM 2495 C C . HIS A 1 336 ? 0.505 18.584 9.908 1.00 91.00 336 HIS A C 1
ATOM 2497 O O . HIS A 1 336 ? 1.215 19.586 9.815 1.00 91.00 336 HIS A O 1
ATOM 2503 N N . GLY A 1 337 ? -0.766 18.673 10.321 1.00 84.81 337 GLY A N 1
ATOM 2504 C CA . GLY A 1 337 ? -1.460 19.957 10.539 1.00 84.81 337 GLY A CA 1
ATOM 2505 C C . GLY A 1 337 ? -0.816 20.889 11.581 1.00 84.81 337 GLY A C 1
ATOM 2506 O O . GLY A 1 337 ? -0.895 22.109 11.460 1.00 84.81 337 GLY A O 1
ATOM 2507 N N . ALA A 1 338 ? -0.144 20.319 12.583 1.00 87.56 338 ALA A N 1
ATOM 2508 C CA . ALA A 1 338 ? 0.645 21.053 13.581 1.00 87.56 338 ALA A CA 1
ATOM 2509 C C . ALA A 1 338 ? 2.042 21.512 13.108 1.00 87.56 338 ALA A C 1
ATOM 2511 O O . ALA A 1 338 ? 2.751 22.139 13.895 1.00 87.56 338 ALA A O 1
ATOM 2512 N N . ASN A 1 339 ? 2.447 21.205 11.871 1.00 91.81 339 ASN A N 1
ATOM 2513 C CA . ASN A 1 339 ? 3.741 21.646 11.359 1.00 91.81 339 ASN A CA 1
ATOM 2514 C C . ASN A 1 339 ? 3.808 23.164 11.242 1.00 91.81 339 ASN A C 1
ATOM 2516 O O . ASN A 1 339 ? 2.800 23.858 11.058 1.00 91.81 339 ASN A O 1
ATOM 2520 N N . ARG A 1 340 ? 5.033 23.686 11.250 1.00 90.56 340 ARG A N 1
ATOM 2521 C CA . ARG A 1 340 ? 5.270 25.091 10.949 1.00 90.56 340 ARG A CA 1
ATOM 2522 C C . ARG A 1 340 ? 4.666 25.486 9.588 1.00 90.56 340 ARG A C 1
ATOM 2524 O O . ARG A 1 340 ? 4.944 24.843 8.573 1.00 90.56 340 ARG A O 1
ATOM 2531 N N . PRO A 1 341 ? 3.900 26.594 9.511 1.00 90.19 341 PRO A N 1
ATOM 2532 C CA . PRO A 1 341 ? 3.372 27.079 8.242 1.00 90.19 341 PRO A CA 1
ATOM 2533 C C . PRO A 1 341 ? 4.483 27.327 7.214 1.00 90.19 341 PRO A C 1
ATOM 2535 O O . PRO A 1 341 ? 5.398 28.115 7.455 1.00 90.19 341 PRO A O 1
ATOM 2538 N N . GLY A 1 342 ? 4.370 26.674 6.057 1.00 88.31 342 GLY A N 1
ATOM 2539 C CA . GLY A 1 342 ? 5.343 26.753 4.965 1.00 88.31 342 GLY A CA 1
ATOM 2540 C C . GLY A 1 342 ? 6.367 25.618 4.935 1.00 88.31 342 GLY A C 1
ATOM 2541 O O . GLY A 1 342 ? 7.051 25.493 3.921 1.00 88.31 342 GLY A O 1
ATOM 2542 N N . ALA A 1 343 ? 6.442 24.778 5.974 1.00 92.81 343 ALA A N 1
ATOM 2543 C CA . ALA A 1 343 ? 7.302 23.602 5.987 1.00 92.81 343 ALA A CA 1
ATOM 2544 C C . ALA A 1 343 ? 6.871 22.608 4.896 1.00 92.81 343 ALA A C 1
ATOM 2546 O O . ALA A 1 343 ? 5.681 22.365 4.685 1.00 92.81 343 ALA A O 1
ATOM 2547 N N . THR A 1 344 ? 7.841 22.051 4.174 1.00 93.62 344 THR A N 1
ATOM 2548 C CA . THR A 1 344 ? 7.596 21.149 3.037 1.00 93.62 344 THR A CA 1
ATOM 2549 C C . THR A 1 344 ? 8.521 19.947 3.099 1.00 93.62 344 THR A C 1
ATOM 2551 O O . THR A 1 344 ? 9.645 20.052 3.588 1.00 93.62 344 THR A O 1
ATOM 2554 N N . ALA A 1 345 ? 8.061 18.825 2.556 1.00 95.00 345 ALA A N 1
ATOM 2555 C CA . ALA A 1 345 ? 8.885 17.664 2.270 1.00 95.00 345 ALA A CA 1
ATOM 2556 C C . ALA A 1 345 ? 8.752 17.320 0.787 1.00 95.00 345 ALA A C 1
ATOM 2558 O O . ALA A 1 345 ? 7.693 17.510 0.193 1.00 95.00 345 ALA A O 1
ATOM 2559 N N . THR A 1 346 ? 9.830 16.834 0.188 1.00 95.12 346 THR A N 1
ATOM 2560 C CA . THR A 1 346 ? 9.848 16.304 -1.171 1.00 95.12 346 THR A CA 1
ATOM 2561 C C . THR A 1 346 ? 10.531 14.948 -1.170 1.00 95.12 346 THR A C 1
ATOM 2563 O O . THR A 1 346 ? 11.449 14.686 -0.390 1.00 95.12 346 THR A O 1
ATOM 2566 N N . ALA A 1 347 ? 10.071 14.080 -2.060 1.00 96.19 347 ALA A N 1
ATOM 2567 C CA . ALA A 1 347 ? 10.655 12.772 -2.276 1.00 96.19 347 ALA A CA 1
ATOM 2568 C C . ALA A 1 347 ? 10.696 12.482 -3.776 1.00 96.19 347 ALA A C 1
ATOM 2570 O O . ALA A 1 347 ? 9.760 12.816 -4.507 1.00 96.19 347 ALA A O 1
ATOM 2571 N N . THR A 1 348 ? 11.786 11.880 -4.243 1.00 96.00 348 THR A N 1
ATOM 2572 C CA . THR A 1 348 ? 11.970 11.508 -5.647 1.00 96.00 348 THR A CA 1
ATOM 2573 C C . THR A 1 348 ? 12.536 10.101 -5.752 1.00 96.00 348 THR A C 1
ATOM 2575 O O . THR A 1 348 ? 13.475 9.724 -5.059 1.00 96.00 348 THR A O 1
ATOM 2578 N N . PHE A 1 349 ? 11.965 9.303 -6.642 1.00 94.94 349 PHE A N 1
ATOM 2579 C CA . PHE A 1 349 ? 12.453 7.958 -6.919 1.00 94.94 349 PHE A CA 1
ATOM 2580 C C . PHE A 1 349 ? 13.821 7.988 -7.613 1.00 94.94 349 PHE A C 1
ATOM 2582 O O . PHE A 1 349 ? 13.959 8.569 -8.697 1.00 94.94 349 PHE A O 1
ATOM 2589 N N . THR A 1 350 ? 14.794 7.286 -7.045 1.00 92.75 350 THR A N 1
ATOM 2590 C CA . THR A 1 350 ? 16.135 7.101 -7.606 1.00 92.75 350 THR A CA 1
ATOM 2591 C C . THR A 1 350 ? 16.352 5.707 -8.177 1.00 92.75 350 THR A C 1
ATOM 2593 O O . THR A 1 350 ? 16.899 5.609 -9.270 1.00 92.75 350 THR A O 1
ATOM 2596 N N . ASP A 1 351 ? 15.899 4.660 -7.486 1.00 89.94 351 ASP A N 1
ATOM 2597 C CA . ASP A 1 351 ? 16.080 3.259 -7.885 1.00 89.94 351 ASP A CA 1
ATOM 2598 C C . ASP A 1 351 ? 14.779 2.485 -7.647 1.00 89.94 351 ASP A C 1
ATOM 2600 O O . ASP A 1 351 ? 14.180 2.589 -6.584 1.00 89.94 351 ASP A O 1
ATOM 2604 N N . THR A 1 352 ? 14.306 1.766 -8.659 1.00 87.94 352 THR A N 1
ATOM 2605 C CA . THR A 1 352 ? 13.088 0.944 -8.627 1.00 87.94 352 THR A CA 1
ATOM 2606 C C . THR A 1 352 ? 13.297 -0.401 -7.943 1.00 87.94 352 THR A C 1
ATOM 2608 O O . THR A 1 352 ? 12.352 -0.914 -7.345 1.00 87.94 352 THR A O 1
ATOM 2611 N N . GLY A 1 353 ? 14.513 -0.953 -7.993 1.00 87.44 353 GLY A N 1
ATOM 2612 C CA . GLY A 1 353 ? 14.837 -2.265 -7.429 1.00 87.44 353 GLY A CA 1
ATOM 2613 C C . GLY A 1 353 ? 14.940 -2.269 -5.904 1.00 87.44 353 GLY A C 1
ATOM 2614 O O . GLY A 1 353 ? 14.807 -3.320 -5.285 1.00 87.44 353 GLY A O 1
ATOM 2615 N N . GLU A 1 354 ? 15.131 -1.098 -5.295 1.00 90.31 354 GLU A N 1
ATOM 2616 C CA . GLU A 1 354 ? 15.238 -0.924 -3.840 1.00 90.31 354 GLU A CA 1
ATOM 2617 C C . GLU A 1 354 ? 13.927 -0.463 -3.175 1.00 90.31 354 GLU A C 1
ATOM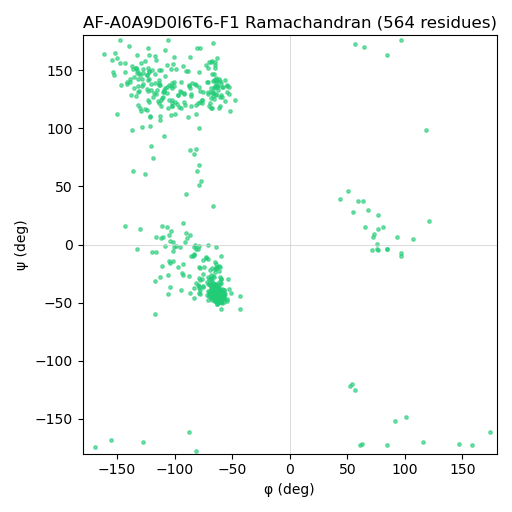 2619 O O . GLU A 1 354 ? 13.890 -0.280 -1.957 1.00 90.31 354 GLU A O 1
ATOM 2624 N N . LEU A 1 355 ? 12.855 -0.244 -3.947 1.00 91.94 355 LEU A N 1
ATOM 2625 C CA . LEU A 1 355 ? 11.591 0.261 -3.411 1.00 91.94 355 LEU A CA 1
ATOM 2626 C C . LEU A 1 355 ? 10.906 -0.774 -2.516 1.00 91.94 355 LEU A C 1
ATOM 2628 O O . LEU A 1 355 ? 10.723 -1.928 -2.900 1.00 91.94 355 LEU A O 1
ATOM 2632 N N . ALA A 1 356 ? 10.426 -0.322 -1.359 1.00 92.31 356 ALA A N 1
ATOM 2633 C CA . ALA A 1 356 ? 9.568 -1.115 -0.488 1.00 92.31 356 ALA A CA 1
ATOM 2634 C C . ALA A 1 356 ? 8.086 -0.748 -0.670 1.00 92.31 356 ALA A C 1
ATOM 2636 O O . ALA A 1 356 ? 7.730 0.399 -0.954 1.00 92.31 356 ALA A O 1
ATOM 2637 N N . ALA A 1 357 ? 7.201 -1.719 -0.437 1.00 92.81 357 ALA A N 1
ATOM 2638 C CA . ALA A 1 357 ? 5.756 -1.507 -0.394 1.00 92.81 357 ALA A CA 1
ATOM 2639 C C . ALA A 1 357 ? 5.336 -0.887 0.953 1.00 92.81 357 ALA A C 1
ATOM 2641 O O . ALA A 1 357 ? 4.691 -1.534 1.775 1.00 92.81 357 ALA A O 1
ATOM 2642 N N . SER A 1 358 ? 5.727 0.366 1.200 1.00 94.88 358 SER A N 1
ATOM 2643 C CA . SER A 1 358 ? 5.446 1.055 2.462 1.00 94.88 358 SER A CA 1
ATOM 2644 C C . SER A 1 358 ? 5.241 2.555 2.289 1.00 94.88 358 SER A C 1
ATOM 2646 O O . SER A 1 358 ? 5.787 3.187 1.386 1.00 94.88 358 SER A O 1
ATOM 2648 N N . ASP A 1 359 ? 4.519 3.124 3.249 1.00 95.19 359 ASP A N 1
ATOM 2649 C CA . ASP A 1 359 ? 4.552 4.548 3.562 1.00 95.19 359 ASP A CA 1
ATOM 2650 C C . ASP A 1 359 ? 5.690 4.845 4.548 1.00 95.19 359 ASP A C 1
ATOM 2652 O O . ASP A 1 359 ? 6.180 3.950 5.249 1.00 95.19 359 ASP A O 1
ATOM 2656 N N . TYR A 1 360 ? 6.088 6.111 4.634 1.00 96.50 360 TYR A N 1
ATOM 2657 C CA . TYR A 1 360 ? 7.159 6.560 5.515 1.00 96.50 360 TYR A CA 1
ATOM 2658 C C . TYR A 1 360 ? 6.731 7.781 6.315 1.00 96.50 360 TYR A C 1
ATOM 2660 O O . TYR A 1 360 ? 6.171 8.731 5.771 1.00 96.50 360 TYR A O 1
ATOM 2668 N N . LEU A 1 361 ? 7.054 7.784 7.602 1.00 96.38 361 LEU A N 1
ATOM 2669 C CA . LEU A 1 361 ? 6.953 8.954 8.457 1.00 96.38 361 LEU A CA 1
ATOM 2670 C C . LEU A 1 361 ? 8.319 9.633 8.536 1.00 96.38 361 LEU A C 1
ATOM 2672 O O . LEU A 1 361 ? 9.286 9.047 9.017 1.00 96.38 361 LEU A O 1
ATOM 2676 N N . LEU A 1 362 ? 8.388 10.876 8.081 1.00 96.56 362 LEU A N 1
ATOM 2677 C CA . LEU A 1 362 ? 9.558 11.730 8.193 1.00 96.56 362 LEU A CA 1
ATOM 2678 C C . LEU A 1 362 ? 9.332 12.727 9.331 1.00 96.56 362 LEU A C 1
ATOM 2680 O O . LEU A 1 362 ? 8.422 13.547 9.257 1.00 96.56 362 LEU A O 1
ATOM 2684 N N . GLU A 1 363 ? 10.173 12.691 10.359 1.00 96.69 363 GLU A N 1
ATOM 2685 C CA . GLU A 1 363 ? 10.162 13.647 11.471 1.00 96.69 363 GLU A CA 1
ATOM 2686 C C . GLU A 1 363 ? 11.421 14.519 11.435 1.00 96.69 363 GLU A C 1
ATOM 2688 O O . GLU A 1 363 ? 12.545 14.022 11.514 1.00 96.69 363 GLU A O 1
ATOM 2693 N N . ALA A 1 364 ? 11.253 15.832 11.301 1.00 96.31 364 ALA A N 1
ATOM 2694 C CA . ALA A 1 364 ? 12.358 16.777 11.259 1.00 96.31 364 ALA A CA 1
ATOM 2695 C C . ALA A 1 364 ? 13.078 16.833 12.616 1.00 96.31 364 ALA A C 1
ATOM 2697 O O . ALA A 1 364 ? 12.472 17.075 13.657 1.00 96.31 364 ALA A O 1
ATOM 2698 N N . THR A 1 365 ? 14.399 16.663 12.603 1.00 95.12 365 THR A N 1
ATOM 2699 C CA . THR A 1 365 ? 15.272 16.830 13.782 1.00 95.12 365 THR A CA 1
ATOM 2700 C C . THR A 1 365 ? 16.052 18.145 13.730 1.00 95.12 365 THR A C 1
ATOM 2702 O O . THR A 1 365 ? 16.572 18.614 14.743 1.00 95.12 365 THR A O 1
ATOM 2705 N N . GLY A 1 366 ? 16.107 18.765 12.552 1.00 89.62 366 GLY A N 1
ATOM 2706 C CA . GLY A 1 366 ? 16.704 20.065 12.283 1.00 89.62 366 GLY A CA 1
ATOM 2707 C C . GLY A 1 366 ? 16.330 20.560 10.878 1.00 89.62 366 GLY A C 1
ATOM 2708 O O . GLY A 1 366 ? 15.572 19.897 10.178 1.00 89.62 366 GLY A O 1
ATOM 2709 N N . PRO A 1 367 ? 16.882 21.696 10.412 1.00 86.12 367 PRO A N 1
ATOM 2710 C CA . PRO A 1 367 ? 16.465 22.322 9.148 1.00 86.12 367 PRO A CA 1
ATOM 2711 C C . PRO A 1 367 ? 16.730 21.498 7.878 1.00 86.12 367 PRO A C 1
ATOM 2713 O O . PRO A 1 367 ? 16.161 21.784 6.827 1.00 86.12 367 PRO A O 1
ATOM 2716 N N . ALA A 1 368 ? 17.647 20.532 7.949 1.00 90.44 368 ALA A N 1
ATOM 2717 C CA . ALA A 1 368 ? 18.035 19.668 6.834 1.00 90.44 368 ALA A CA 1
ATOM 2718 C C . ALA A 1 368 ? 18.323 18.228 7.290 1.00 90.44 368 ALA A C 1
ATOM 2720 O O . ALA A 1 368 ? 18.975 17.482 6.565 1.00 90.44 368 ALA A O 1
ATOM 2721 N N . SER A 1 369 ? 17.888 17.865 8.499 1.00 94.69 369 SER A N 1
ATOM 2722 C CA . SER A 1 369 ? 18.088 16.548 9.102 1.00 94.69 369 SER A CA 1
ATOM 2723 C C . SER A 1 369 ? 16.769 16.036 9.659 1.00 94.69 369 SER A C 1
ATOM 2725 O O . SER A 1 369 ? 15.974 16.808 10.202 1.00 94.69 369 SER A O 1
ATOM 2727 N N . PHE A 1 370 ? 16.531 14.739 9.531 1.00 96.69 370 PHE A N 1
ATOM 2728 C CA . PHE A 1 370 ? 15.277 14.110 9.916 1.00 96.69 370 PHE A CA 1
ATOM 2729 C C . PHE A 1 370 ? 15.470 12.636 10.259 1.00 96.69 370 PHE A C 1
ATOM 2731 O O . PHE A 1 370 ? 16.442 11.998 9.857 1.00 96.69 370 PHE A O 1
ATOM 2738 N N . THR A 1 371 ? 14.521 12.099 11.012 1.00 97.75 371 THR A N 1
ATOM 2739 C CA . THR A 1 371 ? 14.367 10.669 11.239 1.00 97.75 371 THR A CA 1
ATOM 2740 C C . THR A 1 371 ? 13.299 10.162 10.274 1.00 97.75 371 THR A C 1
ATOM 2742 O O . THR A 1 371 ? 12.169 10.645 10.281 1.00 97.75 371 THR A O 1
ATOM 2745 N N . LEU A 1 372 ? 13.659 9.211 9.418 1.00 97.62 372 LEU A N 1
ATOM 2746 C CA . LEU A 1 372 ? 12.742 8.517 8.520 1.00 97.62 372 LEU A CA 1
ATOM 2747 C C . LEU A 1 372 ? 12.347 7.190 9.163 1.00 97.62 372 LEU A C 1
ATOM 2749 O O . LEU A 1 372 ? 13.227 6.426 9.541 1.00 97.62 372 LEU A O 1
ATOM 2753 N N . THR A 1 373 ? 11.053 6.905 9.262 1.00 97.69 373 THR A N 1
ATOM 2754 C CA . THR A 1 373 ? 10.524 5.643 9.792 1.00 97.69 373 THR A CA 1
ATOM 2755 C C . THR A 1 373 ? 9.643 4.979 8.745 1.00 97.69 373 THR A C 1
ATOM 2757 O O . THR A 1 373 ? 8.671 5.581 8.290 1.00 97.69 373 THR A O 1
ATOM 2760 N N . ARG A 1 374 ? 9.964 3.745 8.358 1.00 95.94 374 ARG A N 1
ATOM 2761 C CA . ARG A 1 374 ? 9.128 2.935 7.468 1.00 95.94 374 ARG A CA 1
ATOM 2762 C C . ARG A 1 374 ? 7.945 2.391 8.268 1.00 95.94 374 ARG A C 1
ATOM 2764 O O . ARG A 1 374 ? 8.136 1.749 9.297 1.00 95.94 374 ARG A O 1
ATOM 2771 N N . LEU A 1 375 ? 6.722 2.649 7.811 1.00 92.94 375 LEU A N 1
ATOM 2772 C CA . LEU A 1 375 ? 5.519 2.282 8.566 1.00 92.94 375 LEU A CA 1
ATOM 2773 C C . LEU A 1 375 ? 5.192 0.784 8.511 1.00 92.94 375 LEU A C 1
ATOM 2775 O O . LEU A 1 375 ? 4.579 0.283 9.444 1.00 92.94 375 LEU A O 1
ATOM 2779 N N . ALA A 1 376 ? 5.629 0.066 7.472 1.00 90.75 376 ALA A N 1
ATOM 2780 C CA . ALA A 1 376 ? 5.361 -1.366 7.337 1.00 90.75 376 ALA A CA 1
ATOM 2781 C C . ALA A 1 376 ? 6.052 -2.239 8.405 1.00 90.75 376 ALA A C 1
ATOM 2783 O O . ALA A 1 376 ? 5.500 -3.262 8.798 1.00 90.75 376 ALA A O 1
ATOM 2784 N N . ASP A 1 377 ? 7.248 -1.864 8.873 1.00 91.81 377 ASP A N 1
ATOM 2785 C CA . ASP A 1 377 ? 8.046 -2.669 9.817 1.00 91.81 377 ASP A CA 1
ATOM 2786 C C . ASP A 1 377 ? 8.615 -1.874 11.010 1.00 91.81 377 ASP A C 1
ATOM 2788 O O . ASP A 1 377 ? 9.237 -2.451 11.904 1.00 91.81 377 ASP A O 1
ATOM 2792 N N . GLY A 1 378 ? 8.415 -0.553 11.046 1.00 92.56 378 GLY A N 1
ATOM 2793 C CA . GLY A 1 378 ? 8.921 0.330 12.098 1.00 92.56 378 GLY A CA 1
ATOM 2794 C C . GLY A 1 378 ? 10.430 0.589 12.046 1.00 92.56 378 GLY A C 1
ATOM 2795 O O . GLY A 1 378 ? 10.976 1.179 12.983 1.00 92.56 378 GLY A O 1
ATOM 2796 N N . SER A 1 379 ? 11.127 0.162 10.989 1.00 96.12 379 SER A N 1
ATOM 2797 C CA . SER A 1 379 ? 12.551 0.458 10.804 1.00 96.12 379 SER A CA 1
ATOM 2798 C C . SER A 1 379 ? 12.784 1.962 10.638 1.00 96.12 379 SER A C 1
ATOM 2800 O O . SER A 1 379 ? 11.955 2.679 10.076 1.00 96.12 379 SER A O 1
ATOM 2802 N N . SER A 1 380 ? 13.893 2.465 11.189 1.00 96.88 380 SER A N 1
ATOM 2803 C CA . SER A 1 380 ? 14.130 3.903 11.311 1.00 96.88 380 SER A CA 1
ATOM 2804 C C . SER A 1 380 ? 15.585 4.289 11.046 1.00 96.88 380 SER A C 1
ATOM 2806 O O . SER A 1 380 ? 16.510 3.607 11.496 1.00 96.88 380 SER A O 1
ATOM 2808 N N . TRP A 1 381 ? 15.785 5.405 10.341 1.00 97.38 381 TRP A N 1
ATOM 2809 C CA . TRP A 1 381 ? 17.092 5.932 9.941 1.00 97.38 381 TRP A CA 1
ATOM 2810 C C . TRP A 1 381 ? 17.175 7.434 10.188 1.00 97.38 381 TRP A C 1
ATOM 2812 O O . TRP A 1 381 ? 16.212 8.166 9.975 1.00 97.38 381 TRP A O 1
ATOM 2822 N N . ASN A 1 382 ? 18.352 7.915 10.584 1.00 97.38 382 ASN A N 1
ATOM 2823 C CA . ASN A 1 382 ? 18.631 9.349 10.644 1.00 97.38 382 ASN A CA 1
ATOM 2824 C C . ASN A 1 382 ? 19.305 9.778 9.345 1.00 97.38 382 ASN A C 1
ATOM 2826 O O . ASN A 1 382 ? 20.400 9.307 9.040 1.00 97.38 382 ASN A O 1
ATOM 2830 N N . LEU A 1 383 ? 18.644 10.662 8.608 1.00 96.31 383 LEU A N 1
ATOM 2831 C CA . LEU A 1 383 ? 19.024 11.091 7.269 1.00 96.31 383 LEU A CA 1
ATOM 2832 C C . LEU A 1 383 ? 19.146 12.618 7.213 1.00 96.31 383 LEU A C 1
ATOM 2834 O O . LEU A 1 383 ? 18.570 13.349 8.023 1.00 96.31 383 LEU A O 1
ATOM 2838 N N . ASN A 1 384 ? 19.900 13.101 6.235 1.00 96.06 384 ASN A N 1
ATOM 2839 C CA . ASN A 1 384 ? 19.961 14.500 5.844 1.00 96.06 384 ASN A CA 1
ATOM 2840 C C . ASN A 1 384 ? 19.266 14.708 4.496 1.00 96.06 384 ASN A C 1
ATOM 2842 O O . ASN A 1 384 ? 18.973 13.767 3.757 1.00 96.06 384 ASN A O 1
ATOM 2846 N N . ASN A 1 385 ? 19.022 15.967 4.141 1.00 94.88 385 ASN A N 1
ATOM 2847 C CA . ASN A 1 385 ? 18.528 16.308 2.812 1.00 94.88 385 ASN A CA 1
ATOM 2848 C C . ASN A 1 385 ? 19.417 15.706 1.723 1.00 94.88 385 ASN A C 1
ATOM 2850 O O . ASN A 1 385 ? 20.635 15.862 1.762 1.00 94.88 385 ASN A O 1
ATOM 2854 N N . GLN A 1 386 ? 18.766 15.135 0.707 1.00 93.81 386 GLN A N 1
ATOM 2855 C CA . GLN A 1 386 ? 19.364 14.465 -0.451 1.00 93.81 386 GLN A CA 1
ATOM 2856 C C . GLN A 1 386 ? 19.898 13.054 -0.183 1.00 93.81 386 GLN A C 1
ATOM 2858 O O . GLN A 1 386 ? 20.272 12.381 -1.152 1.00 93.81 386 GLN A O 1
ATOM 2863 N N . ASP A 1 387 ? 19.877 12.583 1.066 1.00 96.12 387 ASP A N 1
ATOM 2864 C CA . ASP A 1 387 ? 20.162 11.184 1.368 1.00 96.12 387 ASP A CA 1
ATOM 2865 C C . ASP A 1 387 ? 19.083 10.278 0.755 1.00 96.12 387 ASP A C 1
ATOM 2867 O O . ASP A 1 387 ? 17.935 10.686 0.520 1.00 96.12 387 ASP A O 1
ATOM 2871 N N . ARG A 1 388 ? 19.492 9.046 0.444 1.00 95.06 388 ARG A N 1
ATOM 2872 C CA . ARG A 1 388 ? 18.667 8.035 -0.217 1.00 95.06 388 ARG A CA 1
ATOM 2873 C C . ARG A 1 388 ? 18.396 6.883 0.735 1.00 95.06 388 ARG A C 1
ATOM 2875 O O . ARG A 1 388 ? 19.311 6.445 1.427 1.00 95.06 388 ARG A O 1
ATOM 2882 N N . GLN A 1 389 ? 17.170 6.386 0.723 1.00 96.06 389 GLN A N 1
ATOM 2883 C CA . GLN A 1 389 ? 16.767 5.172 1.420 1.00 96.06 389 GLN A CA 1
ATOM 2884 C C . GLN A 1 389 ? 15.685 4.479 0.592 1.00 96.06 389 GLN A C 1
ATOM 2886 O O . GLN A 1 389 ? 14.799 5.153 0.071 1.00 96.06 389 GLN A O 1
ATOM 2891 N N . ASP A 1 390 ? 15.771 3.154 0.469 1.00 93.69 390 ASP A N 1
ATOM 2892 C CA . ASP A 1 390 ? 14.823 2.324 -0.290 1.00 93.69 390 ASP A CA 1
ATOM 2893 C C . ASP A 1 390 ? 14.588 2.849 -1.713 1.00 93.69 390 ASP A C 1
ATOM 2895 O O . ASP A 1 390 ? 13.450 3.040 -2.131 1.00 93.69 390 ASP A O 1
ATOM 2899 N N . GLY A 1 391 ? 15.656 3.210 -2.434 1.00 92.19 391 GLY A N 1
ATOM 2900 C CA . GLY A 1 391 ? 15.519 3.742 -3.788 1.00 92.19 391 GLY A CA 1
ATOM 2901 C C . GLY A 1 391 ? 14.805 5.096 -3.898 1.00 92.19 391 GLY A C 1
ATOM 2902 O O . GLY A 1 391 ? 14.420 5.491 -5.002 1.00 92.19 391 GLY A O 1
ATOM 2903 N N . ILE A 1 392 ? 14.638 5.838 -2.799 1.00 96.12 392 ILE A N 1
ATOM 2904 C CA . ILE A 1 392 ? 14.004 7.162 -2.764 1.00 96.12 392 ILE A CA 1
ATOM 2905 C C . ILE A 1 392 ? 14.967 8.177 -2.152 1.00 96.12 392 ILE A C 1
ATOM 2907 O O . ILE A 1 392 ? 15.569 7.945 -1.107 1.00 96.12 392 ILE A O 1
ATOM 2911 N N . GLN A 1 393 ? 15.095 9.338 -2.788 1.00 96.94 393 GLN A N 1
ATOM 2912 C CA . GLN A 1 393 ? 15.777 10.499 -2.235 1.00 96.94 393 GLN A CA 1
ATOM 2913 C C . GLN A 1 393 ? 14.775 11.397 -1.508 1.00 96.94 393 GLN A C 1
ATOM 2915 O O . GLN A 1 393 ? 13.760 11.782 -2.086 1.00 96.94 393 GLN A O 1
ATOM 2920 N N . PHE A 1 394 ? 15.093 11.787 -0.274 1.00 96.25 394 PHE A N 1
ATOM 2921 C CA . PHE A 1 394 ? 14.218 12.604 0.571 1.00 96.25 394 PHE A CA 1
ATOM 2922 C C . PHE A 1 394 ? 14.807 13.992 0.822 1.00 96.25 394 PHE A C 1
ATOM 2924 O O . PHE A 1 394 ? 16.026 14.196 0.836 1.00 96.25 394 PHE A O 1
ATOM 2931 N N . SER A 1 395 ? 13.951 14.989 1.018 1.00 95.19 395 SER A N 1
ATOM 2932 C CA . SER A 1 395 ? 14.355 16.329 1.444 1.00 95.19 395 SER A CA 1
ATOM 2933 C C . SER A 1 395 ? 13.241 17.035 2.204 1.00 95.19 395 SER A C 1
ATOM 2935 O O . SER A 1 395 ? 12.070 16.901 1.869 1.00 95.19 395 SER A O 1
ATOM 2937 N N . ILE A 1 396 ? 13.620 17.845 3.187 1.00 94.44 396 ILE A N 1
ATOM 2938 C CA . ILE A 1 396 ? 12.755 18.818 3.854 1.00 94.44 396 ILE A CA 1
ATOM 2939 C C . ILE A 1 396 ? 13.188 20.244 3.520 1.00 94.44 396 ILE A C 1
ATOM 2941 O O . ILE A 1 396 ? 14.360 20.526 3.261 1.00 94.44 396 ILE A O 1
ATOM 2945 N N . GLY A 1 397 ? 12.230 21.162 3.508 1.00 91.12 397 GLY A N 1
ATOM 2946 C CA . GLY A 1 397 ? 12.438 22.561 3.167 1.00 91.12 397 GLY A CA 1
ATOM 2947 C C . GLY A 1 397 ? 11.389 23.472 3.795 1.00 91.12 397 GLY A C 1
ATOM 2948 O O . GLY A 1 397 ? 10.629 23.078 4.676 1.00 91.12 397 GLY A O 1
ATOM 2949 N N . GLY A 1 398 ? 11.344 24.727 3.345 1.00 78.75 398 GLY A N 1
ATOM 2950 C CA . GLY A 1 398 ? 10.286 25.657 3.754 1.00 78.75 398 GLY A CA 1
ATOM 2951 C C . GLY A 1 398 ? 10.320 26.082 5.230 1.00 78.75 398 GLY A C 1
ATOM 2952 O O . GLY A 1 398 ? 9.282 26.395 5.798 1.00 78.75 398 GLY A O 1
ATOM 2953 N N . ALA A 1 399 ? 11.510 26.125 5.840 1.00 81.19 399 ALA A N 1
ATOM 2954 C CA . ALA A 1 399 ? 11.711 26.419 7.265 1.00 81.19 399 ALA A CA 1
ATOM 2955 C C . ALA A 1 399 ? 11.086 25.384 8.219 1.00 81.19 399 ALA A C 1
ATOM 2957 O O . ALA A 1 399 ? 10.585 25.771 9.269 1.00 81.19 399 ALA A O 1
ATOM 2958 N N . ALA A 1 400 ? 11.134 24.096 7.857 1.00 87.62 400 ALA A N 1
ATOM 2959 C CA . ALA A 1 400 ? 10.792 23.008 8.768 1.00 87.62 400 ALA A CA 1
ATOM 2960 C C . ALA A 1 400 ? 11.579 23.118 10.088 1.00 87.62 400 ALA A C 1
ATOM 2962 O O . ALA A 1 400 ? 12.806 23.278 10.074 1.00 87.62 400 ALA A O 1
ATOM 2963 N N . ASP A 1 401 ? 10.863 23.051 11.208 1.00 88.94 401 ASP A N 1
ATOM 2964 C CA . ASP A 1 401 ? 11.424 23.066 12.558 1.00 88.94 401 ASP A CA 1
ATOM 2965 C C . ASP A 1 401 ? 11.488 21.643 13.130 1.00 88.94 401 ASP A C 1
ATOM 2967 O O . ASP A 1 401 ? 10.819 20.721 12.663 1.00 88.94 401 ASP A O 1
ATOM 2971 N N . ALA A 1 402 ? 12.310 21.451 14.165 1.00 92.62 402 ALA A N 1
ATOM 2972 C CA . ALA A 1 402 ? 12.385 20.166 14.850 1.00 92.62 402 ALA A CA 1
ATOM 2973 C C . ALA A 1 402 ? 11.011 19.779 15.433 1.00 92.62 402 ALA A C 1
ATOM 2975 O O . ALA A 1 402 ? 10.398 20.569 16.153 1.00 92.62 402 ALA A O 1
ATOM 2976 N N . GLY A 1 403 ? 10.558 18.560 15.138 1.00 91.88 403 GLY A N 1
ATOM 2977 C CA . GLY A 1 403 ? 9.236 18.040 15.492 1.00 91.88 403 GLY A CA 1
ATOM 2978 C C . GLY A 1 403 ? 8.178 18.158 14.387 1.00 91.88 403 GLY A C 1
ATOM 2979 O O . GLY A 1 403 ? 7.098 17.590 14.547 1.00 91.88 403 GLY A O 1
ATOM 2980 N N . ASP A 1 404 ? 8.464 18.838 13.268 1.00 94.75 404 ASP A N 1
ATOM 2981 C CA . ASP A 1 404 ? 7.586 18.805 12.092 1.00 94.75 404 ASP A CA 1
ATOM 2982 C C . ASP A 1 404 ? 7.558 17.390 11.492 1.00 94.75 404 ASP A C 1
ATOM 2984 O O . ASP A 1 404 ? 8.597 16.751 11.319 1.00 94.75 404 ASP A O 1
ATOM 2988 N N . ARG A 1 405 ? 6.366 16.893 11.149 1.00 95.31 405 ARG A N 1
ATOM 2989 C CA . ARG A 1 405 ? 6.144 15.523 10.662 1.00 95.31 405 ARG A CA 1
ATOM 2990 C C . ARG A 1 405 ? 5.528 15.508 9.272 1.00 95.31 405 ARG A C 1
ATOM 2992 O O . ARG A 1 405 ? 4.592 16.256 9.001 1.00 95.31 405 ARG A O 1
ATOM 2999 N N . PHE A 1 406 ? 6.005 14.629 8.405 1.00 95.69 406 PHE A N 1
ATOM 3000 C CA . PHE A 1 406 ? 5.492 14.454 7.052 1.00 95.69 406 PHE A CA 1
ATOM 3001 C C . PHE A 1 406 ? 5.238 12.976 6.777 1.00 95.69 406 PHE A C 1
ATOM 3003 O O . PHE A 1 406 ? 6.099 12.139 7.040 1.00 95.69 406 PHE A O 1
ATOM 3010 N N . LEU A 1 407 ? 4.070 12.660 6.229 1.00 95.94 407 LEU A N 1
ATOM 3011 C CA . LEU A 1 407 ? 3.756 11.342 5.701 1.00 95.94 407 LEU A CA 1
ATOM 3012 C C . LEU A 1 407 ? 4.124 11.313 4.217 1.00 95.94 407 LEU A C 1
ATOM 3014 O O . LEU A 1 407 ? 3.614 12.102 3.423 1.00 95.94 407 LEU A O 1
ATOM 3018 N N . ILE A 1 408 ? 5.026 10.414 3.851 1.00 96.62 408 ILE A N 1
ATOM 3019 C CA . ILE A 1 408 ? 5.459 10.186 2.477 1.00 96.62 408 ILE A CA 1
ATOM 3020 C C . ILE A 1 408 ? 4.811 8.890 2.000 1.00 96.62 408 ILE A C 1
ATOM 3022 O O . ILE A 1 408 ? 4.976 7.847 2.632 1.00 96.62 408 ILE A O 1
ATOM 3026 N N . GLN A 1 409 ? 4.087 8.955 0.887 1.00 95.38 409 GLN A N 1
ATOM 3027 C CA . GLN A 1 409 ? 3.366 7.830 0.290 1.00 95.38 409 GLN A CA 1
ATOM 3028 C C . GLN A 1 409 ? 3.903 7.614 -1.130 1.00 95.38 409 GLN A C 1
ATOM 3030 O O . GLN A 1 409 ? 3.365 8.174 -2.091 1.00 95.38 409 GLN A O 1
ATOM 3035 N N . PRO A 1 410 ? 5.013 6.865 -1.287 1.00 95.62 410 PRO A N 1
ATOM 3036 C CA . PRO A 1 410 ? 5.671 6.718 -2.580 1.00 95.62 410 PRO A CA 1
ATOM 3037 C C . PRO A 1 410 ? 4.811 5.957 -3.578 1.00 95.62 410 PRO A C 1
ATOM 3039 O O . PRO A 1 410 ? 4.689 6.364 -4.729 1.00 95.62 410 PRO A O 1
ATOM 3042 N N . VAL A 1 411 ? 4.200 4.864 -3.126 1.00 95.69 411 VAL A N 1
ATOM 3043 C CA . VAL A 1 411 ? 3.558 3.892 -4.014 1.00 95.69 411 VAL A CA 1
ATOM 3044 C C . VAL A 1 411 ? 2.039 3.842 -3.866 1.00 95.69 411 VAL A C 1
ATOM 3046 O O . VAL A 1 411 ? 1.367 3.587 -4.859 1.00 95.69 411 VAL A O 1
ATOM 3049 N N . ARG A 1 412 ? 1.472 4.165 -2.693 1.00 93.25 412 ARG A N 1
ATOM 3050 C CA . ARG A 1 412 ? 0.039 4.010 -2.356 1.00 93.25 412 ARG A CA 1
ATOM 3051 C C . ARG A 1 412 ? -0.948 4.446 -3.447 1.00 93.25 412 ARG A C 1
ATOM 3053 O O . ARG A 1 412 ? -1.928 3.756 -3.720 1.00 93.25 412 ARG A O 1
ATOM 3060 N N . TRP A 1 413 ? -0.689 5.595 -4.069 1.00 93.62 413 TRP A N 1
ATOM 3061 C CA . TRP A 1 413 ? -1.574 6.214 -5.066 1.00 93.62 413 TRP A CA 1
ATOM 3062 C C . TRP A 1 413 ? -1.124 5.995 -6.510 1.00 93.62 413 TRP A C 1
ATOM 3064 O O . TRP A 1 413 ? -1.749 6.508 -7.436 1.00 93.62 413 TRP A O 1
ATOM 3074 N N . ALA A 1 414 ? -0.045 5.248 -6.738 1.00 95.62 414 ALA A N 1
ATOM 3075 C CA . ALA A 1 414 ? 0.491 5.048 -8.078 1.00 95.62 414 ALA A CA 1
ATOM 3076 C C . ALA A 1 414 ? -0.489 4.293 -8.985 1.00 95.62 414 ALA A C 1
ATOM 3078 O O . ALA A 1 414 ? -0.649 4.672 -10.141 1.00 95.62 414 ALA A O 1
ATOM 3079 N N . ALA A 1 415 ? -1.200 3.295 -8.452 1.00 95.25 415 ALA A N 1
ATOM 3080 C CA . ALA A 1 415 ? -2.221 2.554 -9.194 1.00 95.25 415 ALA A CA 1
ATOM 3081 C C . ALA A 1 415 ? -3.464 3.399 -9.539 1.00 95.25 415 ALA A C 1
ATOM 3083 O O . ALA A 1 415 ? -4.100 3.152 -10.554 1.00 95.25 415 ALA A O 1
ATOM 3084 N N . ASP A 1 416 ? -3.800 4.407 -8.727 1.00 95.44 416 ASP A N 1
ATOM 3085 C CA . ASP A 1 416 ? -4.880 5.363 -9.031 1.00 95.44 416 ASP A CA 1
ATOM 3086 C C . ASP A 1 416 ? -4.461 6.396 -10.089 1.00 95.44 416 ASP A C 1
ATOM 3088 O O . ASP A 1 416 ? -5.285 6.931 -10.825 1.00 95.44 416 ASP A O 1
ATOM 3092 N N . ARG A 1 417 ? -3.164 6.717 -10.144 1.00 95.75 417 ARG A N 1
ATOM 3093 C CA . ARG A 1 417 ? -2.640 7.830 -10.946 1.00 95.75 417 ARG A CA 1
ATOM 3094 C C . ARG A 1 417 ? -2.001 7.403 -12.260 1.00 95.75 417 ARG A C 1
ATOM 3096 O O . ARG A 1 417 ? -1.761 8.286 -13.093 1.00 95.75 417 ARG A O 1
ATOM 3103 N N . ILE A 1 418 ? -1.707 6.112 -12.428 1.00 96.81 418 ILE A N 1
ATOM 3104 C CA . ILE A 1 418 ? -1.088 5.559 -13.631 1.00 96.81 418 ILE A CA 1
ATOM 3105 C C . ILE A 1 418 ? -1.956 5.853 -14.851 1.00 96.81 418 ILE A C 1
ATOM 3107 O O . ILE A 1 418 ? -3.147 5.578 -14.888 1.00 96.81 418 ILE A O 1
ATOM 3111 N N . ARG A 1 419 ? -1.357 6.437 -15.881 1.00 97.25 419 ARG A N 1
ATOM 3112 C CA . ARG A 1 419 ? -2.051 6.765 -17.125 1.00 97.25 419 ARG A CA 1
ATOM 3113 C C . ARG A 1 419 ? -1.234 6.322 -18.315 1.00 97.25 419 ARG A C 1
ATOM 3115 O O . ARG A 1 419 ? -0.011 6.369 -18.274 1.00 97.25 419 ARG A O 1
ATOM 3122 N N . GLN A 1 420 ? -1.915 5.927 -19.381 1.00 97.12 420 GLN A N 1
ATOM 3123 C CA . GLN A 1 420 ? -1.289 5.703 -20.675 1.00 97.12 420 GLN A CA 1
ATOM 3124 C C . GLN A 1 420 ? -1.000 7.051 -21.349 1.00 97.12 420 GLN A C 1
ATOM 3126 O O . GLN A 1 420 ? -1.915 7.834 -21.597 1.00 97.12 420 GLN A O 1
ATOM 3131 N N . GLU A 1 421 ? 0.266 7.307 -21.670 1.00 96.56 421 GLU A N 1
ATOM 3132 C CA . GLU A 1 421 ? 0.706 8.536 -22.351 1.00 96.56 421 GLU A CA 1
ATOM 3133 C C . GLU A 1 421 ? 0.787 8.332 -23.868 1.00 96.56 421 GLU A C 1
ATOM 3135 O O . GLU A 1 421 ? 0.387 9.188 -24.663 1.00 96.56 421 GLU A O 1
ATOM 3140 N N . THR A 1 422 ? 1.265 7.162 -24.297 1.00 93.81 422 THR A N 1
ATOM 3141 C CA . THR A 1 422 ? 1.339 6.825 -25.720 1.00 93.81 422 THR A CA 1
ATOM 3142 C C . THR A 1 422 ? 0.030 6.188 -26.175 1.00 93.81 422 THR A C 1
ATOM 3144 O O . THR A 1 422 ? -0.269 5.056 -25.812 1.00 93.81 422 THR A O 1
ATOM 3147 N N . THR A 1 423 ? -0.739 6.916 -26.991 1.00 95.00 423 THR A N 1
ATOM 3148 C CA . THR A 1 423 ? -2.017 6.462 -27.582 1.00 95.00 423 THR A CA 1
ATOM 3149 C C . THR A 1 423 ? -1.945 6.239 -29.095 1.00 95.00 423 THR A C 1
ATOM 3151 O O . THR A 1 423 ? -2.792 5.547 -29.654 1.00 95.00 423 THR A O 1
ATOM 3154 N N . ASP A 1 424 ? -0.935 6.800 -29.768 1.00 96.31 424 ASP A N 1
ATOM 3155 C CA . ASP A 1 424 ? -0.692 6.585 -31.197 1.00 96.31 424 ASP A CA 1
ATOM 3156 C C . ASP A 1 424 ? 0.148 5.308 -31.402 1.00 96.31 424 ASP A C 1
ATOM 3158 O O . ASP A 1 424 ? 1.300 5.269 -30.955 1.00 96.31 424 ASP A O 1
ATOM 3162 N N . PRO A 1 425 ? -0.362 4.288 -32.122 1.00 95.88 425 PRO A N 1
ATOM 3163 C CA . PRO A 1 425 ? 0.376 3.059 -32.420 1.00 95.88 425 PRO A CA 1
ATOM 3164 C C . PRO A 1 425 ? 1.750 3.290 -33.072 1.00 95.88 425 PRO A C 1
ATOM 3166 O O . PRO A 1 425 ? 2.670 2.482 -32.898 1.00 95.88 425 PRO A O 1
ATOM 3169 N N . ARG A 1 426 ? 1.920 4.382 -33.832 1.00 95.12 426 ARG A N 1
ATOM 3170 C CA . ARG A 1 426 ? 3.179 4.692 -34.529 1.00 95.12 426 ARG A CA 1
ATOM 3171 C C . ARG A 1 426 ? 4.308 5.056 -33.579 1.00 95.12 426 ARG A C 1
ATOM 3173 O O . ARG A 1 426 ? 5.450 4.747 -33.901 1.00 95.12 426 ARG A O 1
ATOM 3180 N N . ARG A 1 427 ? 3.976 5.630 -32.418 1.00 95.38 427 ARG A N 1
ATOM 3181 C CA . ARG A 1 427 ? 4.922 6.116 -31.402 1.00 95.38 427 ARG A CA 1
ATOM 3182 C C . ARG A 1 427 ? 5.502 5.020 -30.508 1.00 95.38 427 ARG A C 1
ATOM 3184 O O . ARG A 1 427 ? 6.356 5.310 -29.676 1.00 95.38 427 ARG A O 1
ATOM 3191 N N . LEU A 1 428 ? 5.052 3.772 -30.665 1.00 96.19 428 LEU A N 1
ATOM 3192 C CA . LEU A 1 428 ? 5.622 2.643 -29.932 1.00 96.19 428 LEU A CA 1
ATOM 3193 C C . LEU A 1 428 ? 7.054 2.359 -30.415 1.00 96.19 428 LEU A C 1
ATOM 3195 O O . LEU A 1 428 ? 7.292 2.013 -31.577 1.00 96.19 428 LEU A O 1
ATOM 3199 N N . ALA A 1 429 ? 8.017 2.496 -29.519 1.00 95.31 429 ALA A N 1
ATOM 3200 C CA . ALA A 1 429 ? 9.432 2.427 -29.825 1.00 95.31 429 ALA A CA 1
ATOM 3201 C C . ALA A 1 429 ? 9.944 0.977 -29.798 1.00 95.31 429 ALA A C 1
ATOM 3203 O O . ALA A 1 429 ? 10.483 0.507 -28.799 1.00 95.31 429 ALA A O 1
ATOM 3204 N N . ALA A 1 430 ? 9.726 0.237 -30.887 1.00 95.62 430 ALA A N 1
ATOM 3205 C CA . ALA A 1 430 ? 10.044 -1.194 -30.975 1.00 95.62 430 ALA A CA 1
ATOM 3206 C C . ALA A 1 430 ? 11.484 -1.486 -31.436 1.00 95.62 430 ALA A C 1
ATOM 3208 O O . ALA A 1 430 ? 12.046 -2.530 -31.090 1.00 95.62 430 ALA A O 1
ATOM 3209 N N . ALA A 1 431 ? 12.083 -0.571 -32.198 1.00 94.88 431 ALA A N 1
ATOM 3210 C CA . ALA A 1 431 ? 13.398 -0.749 -32.802 1.00 94.88 431 ALA A CA 1
ATOM 3211 C C . ALA A 1 431 ? 14.509 -0.243 -31.878 1.00 94.88 431 ALA A C 1
ATOM 3213 O O . ALA A 1 431 ? 14.309 0.720 -31.145 1.00 94.88 431 ALA A O 1
ATOM 3214 N N . ALA A 1 432 ? 15.701 -0.838 -31.931 1.00 94.00 432 ALA A N 1
ATOM 3215 C CA . ALA A 1 432 ? 16.873 -0.245 -31.282 1.00 94.00 432 ALA A CA 1
ATOM 3216 C C . ALA A 1 432 ? 17.462 0.897 -32.143 1.00 94.00 432 ALA A C 1
ATOM 3218 O O . ALA A 1 432 ? 17.405 0.817 -33.374 1.00 94.00 432 ALA A O 1
ATOM 3219 N N . PRO A 1 433 ? 18.064 1.938 -31.539 1.00 91.94 433 PRO A N 1
ATOM 3220 C CA . PRO A 1 433 ? 18.451 3.162 -32.245 1.00 91.94 433 PRO A CA 1
ATOM 3221 C C . PRO A 1 433 ? 19.731 3.045 -33.063 1.00 91.94 433 PRO A C 1
ATOM 3223 O O . PRO A 1 433 ? 19.963 3.833 -33.977 1.00 91.94 433 PRO A O 1
ATOM 3226 N N . VAL A 1 434 ? 20.551 2.043 -32.764 1.00 92.62 434 VAL A N 1
ATOM 3227 C CA . VAL A 1 434 ? 21.818 1.776 -33.443 1.00 92.62 434 VAL A CA 1
ATOM 3228 C C . VAL A 1 434 ? 21.875 0.332 -33.910 1.00 92.62 434 VAL A C 1
ATOM 3230 O O . VAL A 1 434 ? 21.328 -0.573 -33.272 1.00 92.62 434 VAL A O 1
ATOM 3233 N N . ARG A 1 435 ? 22.548 0.096 -35.033 1.00 92.75 435 ARG A N 1
ATOM 3234 C CA . ARG A 1 435 ? 22.790 -1.242 -35.580 1.00 92.75 435 ARG A CA 1
ATOM 3235 C C . ARG A 1 435 ? 24.246 -1.406 -35.983 1.00 92.75 435 ARG A C 1
ATOM 3237 O O . ARG A 1 435 ? 24.882 -0.444 -36.402 1.00 92.75 435 ARG A O 1
ATOM 3244 N N . ALA A 1 436 ? 24.742 -2.634 -35.901 1.00 93.38 436 ALA A N 1
ATOM 3245 C CA . ALA A 1 436 ? 26.039 -3.020 -36.440 1.00 93.38 436 ALA A CA 1
ATOM 3246 C C . ALA A 1 436 ? 25.865 -3.828 -37.732 1.00 93.38 436 ALA A C 1
ATOM 3248 O O . ALA A 1 436 ? 25.012 -4.719 -37.808 1.00 93.38 436 ALA A O 1
ATOM 3249 N N . LEU A 1 437 ? 26.690 -3.546 -38.737 1.00 92.25 437 LEU A N 1
ATOM 3250 C CA . LEU A 1 437 ? 26.749 -4.292 -39.992 1.00 92.25 437 LEU A CA 1
ATOM 3251 C C . LEU A 1 437 ? 28.192 -4.409 -40.514 1.00 92.25 437 LEU A C 1
ATOM 3253 O O . LEU A 1 437 ? 29.037 -3.574 -40.195 1.00 92.25 437 LEU A O 1
ATOM 3257 N N . PRO A 1 438 ? 28.505 -5.424 -41.336 1.00 91.38 438 PRO A N 1
ATOM 3258 C CA . PRO A 1 438 ? 29.756 -5.454 -42.088 1.00 91.38 438 PRO A CA 1
ATOM 3259 C C . PRO A 1 438 ? 29.827 -4.272 -43.063 1.00 91.38 438 PRO A C 1
ATOM 3261 O O . PRO A 1 438 ? 28.870 -4.028 -43.798 1.00 91.38 438 PRO A O 1
ATOM 3264 N N . ALA A 1 439 ? 30.962 -3.576 -43.097 1.00 88.50 439 ALA A N 1
ATOM 3265 C CA . ALA A 1 439 ? 31.210 -2.455 -44.008 1.00 88.50 439 ALA A CA 1
ATOM 3266 C C . ALA A 1 439 ? 32.090 -2.841 -45.217 1.00 88.50 439 ALA A C 1
ATOM 3268 O O . ALA A 1 439 ? 32.217 -2.062 -46.161 1.00 88.50 439 ALA A O 1
ATOM 3269 N N . GLY A 1 440 ? 32.609 -4.075 -45.239 1.00 84.94 440 GLY A N 1
ATOM 3270 C CA . GLY A 1 440 ? 33.399 -4.628 -46.338 1.00 84.94 440 GLY A CA 1
ATOM 3271 C C . GLY A 1 440 ? 34.904 -4.518 -46.103 1.00 84.94 440 GLY A C 1
ATOM 3272 O O . GLY A 1 440 ? 35.355 -3.970 -45.100 1.00 84.94 440 GLY A O 1
ATOM 3273 N N . ASN A 1 441 ? 35.695 -5.065 -47.022 1.00 83.62 441 ASN A N 1
ATOM 3274 C CA . ASN A 1 441 ? 37.146 -5.038 -46.911 1.00 83.62 441 ASN A CA 1
ATOM 3275 C C . ASN A 1 441 ? 37.729 -3.804 -47.633 1.00 83.62 441 ASN A C 1
ATOM 3277 O O . ASN A 1 441 ? 37.497 -3.593 -48.825 1.00 83.62 441 ASN A O 1
ATOM 3281 N N . LEU A 1 442 ? 38.476 -2.973 -46.900 1.00 80.62 442 LEU A N 1
ATOM 3282 C CA . LEU A 1 442 ? 39.057 -1.717 -47.395 1.00 80.62 442 LEU A CA 1
ATOM 3283 C C . LEU A 1 442 ? 40.315 -1.921 -48.252 1.00 80.62 442 LEU A C 1
ATOM 3285 O O . LEU A 1 442 ? 40.669 -1.043 -49.037 1.00 80.62 442 LEU A O 1
ATOM 3289 N N . VAL A 1 443 ? 40.981 -3.072 -48.124 1.00 78.56 443 VAL A N 1
ATOM 3290 C CA . VAL A 1 443 ? 42.167 -3.439 -48.917 1.00 78.56 443 VAL A CA 1
ATOM 3291 C C . VAL A 1 443 ? 41.746 -4.089 -50.237 1.00 78.56 443 VAL A C 1
ATOM 3293 O O . VAL A 1 443 ? 42.302 -3.786 -51.291 1.00 78.56 443 VAL A O 1
ATOM 3296 N N . THR A 1 444 ? 40.736 -4.961 -50.195 1.00 76.69 444 THR A N 1
ATOM 3297 C CA . THR A 1 444 ? 40.154 -5.628 -51.366 1.00 76.69 444 THR A CA 1
ATOM 3298 C C . THR A 1 444 ? 38.662 -5.303 -51.446 1.00 76.69 444 THR A C 1
ATOM 3300 O O . THR A 1 444 ? 37.889 -5.933 -50.728 1.00 76.69 444 THR A O 1
ATOM 3303 N N . PRO A 1 445 ? 38.223 -4.374 -52.320 1.00 80.44 445 PRO A N 1
ATOM 3304 C CA . PRO A 1 445 ? 36.823 -3.959 -52.395 1.00 80.44 445 PRO A CA 1
ATOM 3305 C C . PRO A 1 445 ? 35.870 -5.154 -52.531 1.00 80.44 445 PRO A C 1
ATOM 3307 O O . PRO A 1 445 ? 35.899 -5.877 -53.529 1.00 80.44 445 PRO A O 1
ATOM 3310 N N . GLY A 1 446 ? 35.033 -5.375 -51.518 1.00 83.38 446 GLY A N 1
ATOM 3311 C CA . GLY A 1 446 ? 34.196 -6.568 -51.419 1.00 83.38 446 GLY A CA 1
ATOM 3312 C C . GLY A 1 446 ? 33.737 -6.851 -49.985 1.00 83.38 446 GLY A C 1
ATOM 3313 O O . GLY A 1 446 ? 33.943 -6.017 -49.102 1.00 83.38 446 GLY A O 1
ATOM 3314 N N . PRO A 1 447 ? 33.082 -8.001 -49.732 1.00 88.94 447 PRO A N 1
ATOM 3315 C CA . PRO A 1 447 ? 32.733 -8.422 -48.377 1.00 88.94 447 PRO A CA 1
ATOM 3316 C C . PRO A 1 447 ? 33.990 -8.662 -47.529 1.00 88.94 447 PRO A C 1
ATOM 3318 O O . PRO A 1 447 ? 35.073 -8.888 -48.069 1.00 88.94 447 PRO A O 1
ATOM 3321 N N . ASN A 1 448 ? 33.828 -8.656 -46.204 1.00 91.12 448 ASN A N 1
ATOM 3322 C CA . ASN A 1 448 ? 34.893 -9.063 -45.284 1.00 91.12 448 ASN A CA 1
ATOM 3323 C C . ASN A 1 448 ? 35.396 -10.469 -45.649 1.00 91.12 448 ASN A C 1
ATOM 3325 O O . ASN A 1 448 ? 34.601 -11.357 -45.976 1.00 91.12 448 ASN A O 1
ATOM 3329 N N . LEU A 1 449 ? 36.715 -10.645 -45.623 1.00 89.31 449 LEU A N 1
ATOM 3330 C CA . LEU A 1 449 ? 37.395 -11.882 -46.009 1.00 89.31 449 LEU A CA 1
ATOM 3331 C C . LEU A 1 449 ? 37.625 -12.804 -44.805 1.00 89.31 449 LEU A C 1
ATOM 3333 O O . LEU A 1 449 ? 37.723 -14.020 -44.973 1.00 89.31 449 LEU A O 1
ATOM 3337 N N . GLY A 1 450 ? 37.709 -12.236 -43.601 1.00 89.00 450 GLY A N 1
ATOM 3338 C CA . GLY A 1 450 ? 37.816 -12.963 -42.346 1.00 89.00 450 GLY A CA 1
ATOM 3339 C C . GLY A 1 450 ? 36.473 -13.476 -41.828 1.00 89.00 450 GLY A C 1
ATOM 3340 O O . GLY A 1 450 ? 35.391 -13.124 -42.296 1.00 89.00 450 GLY A O 1
ATOM 3341 N N . GLY A 1 451 ? 36.549 -14.330 -40.810 1.00 91.25 451 GLY A N 1
ATOM 3342 C CA . GLY A 1 451 ? 35.396 -14.895 -40.110 1.00 91.25 451 GLY A CA 1
ATOM 3343 C C . GLY A 1 451 ? 34.865 -14.028 -38.966 1.00 91.25 451 GLY A C 1
ATOM 3344 O O . GLY A 1 451 ? 34.028 -14.511 -38.202 1.00 91.25 451 GLY A O 1
ATOM 3345 N N . ALA A 1 452 ? 35.365 -12.799 -38.802 1.00 92.94 452 ALA A N 1
ATOM 3346 C CA . ALA A 1 452 ? 34.967 -11.927 -37.705 1.00 92.94 452 ALA A CA 1
ATOM 3347 C C . ALA A 1 452 ? 33.505 -11.467 -37.812 1.00 92.94 452 ALA A C 1
ATOM 3349 O O . ALA A 1 452 ? 32.966 -11.250 -38.901 1.00 92.94 452 ALA A O 1
ATOM 3350 N N . ARG A 1 453 ? 32.856 -11.297 -36.660 1.00 93.38 453 ARG A N 1
ATOM 3351 C CA . ARG A 1 453 ? 31.479 -10.812 -36.532 1.00 93.38 453 ARG A CA 1
ATOM 3352 C C . ARG A 1 453 ? 31.374 -9.837 -35.373 1.00 93.38 453 ARG A C 1
ATOM 3354 O O . ARG A 1 453 ? 31.961 -10.070 -34.317 1.00 93.38 453 ARG A O 1
ATOM 3361 N N . VAL A 1 454 ? 30.560 -8.808 -35.565 1.00 94.50 454 VAL A N 1
ATOM 3362 C CA . VAL A 1 454 ? 30.191 -7.835 -34.534 1.00 94.50 454 VAL A CA 1
ATOM 3363 C C . VAL A 1 454 ? 28.750 -8.105 -34.117 1.00 94.50 454 VAL A C 1
ATOM 3365 O O . VAL A 1 454 ? 27.880 -8.270 -34.976 1.00 94.50 454 VAL A O 1
ATOM 3368 N N . SER A 1 455 ? 28.500 -8.206 -32.812 1.00 95.38 455 SER A N 1
ATOM 3369 C CA . SER A 1 455 ? 27.141 -8.323 -32.284 1.00 95.38 455 SER A CA 1
ATOM 3370 C C . SER A 1 455 ? 26.368 -7.026 -32.506 1.00 95.38 455 SER A C 1
ATOM 3372 O O . SER A 1 455 ? 26.950 -5.949 -32.633 1.00 95.38 455 SER A O 1
ATOM 3374 N N . GLN A 1 456 ? 25.040 -7.107 -32.509 1.00 94.44 456 GLN A N 1
ATOM 3375 C CA . GLN A 1 456 ? 24.240 -5.890 -32.459 1.00 94.44 456 GLN A CA 1
ATOM 3376 C C . GLN A 1 456 ? 24.541 -5.117 -31.158 1.00 94.44 456 GLN A C 1
ATOM 3378 O O . GLN A 1 456 ? 24.736 -5.756 -30.121 1.00 94.44 456 GLN A O 1
ATOM 3383 N N . PRO A 1 457 ? 24.620 -3.778 -31.208 1.00 92.50 457 PRO A N 1
ATOM 3384 C CA . PRO A 1 457 ? 24.901 -2.963 -30.035 1.00 92.50 457 PRO A CA 1
ATOM 3385 C C . PRO A 1 457 ? 23.712 -2.926 -29.070 1.00 92.50 457 PRO A C 1
ATOM 3387 O O . PRO A 1 457 ? 22.560 -2.796 -29.492 1.00 92.50 457 PRO A O 1
ATOM 3390 N N . GLU A 1 458 ? 24.024 -2.995 -27.780 1.00 92.44 458 GLU A N 1
ATOM 3391 C CA . GLU A 1 458 ? 23.128 -2.736 -26.651 1.00 92.44 458 GLU A CA 1
ATOM 3392 C C . GLU A 1 458 ? 23.436 -1.343 -26.096 1.00 92.44 458 GLU A C 1
ATOM 3394 O O . GLU A 1 458 ? 24.606 -0.980 -25.983 1.00 92.44 458 GLU A O 1
ATOM 3399 N N . ILE A 1 459 ? 22.417 -0.566 -25.739 1.00 92.56 459 ILE A N 1
ATOM 3400 C CA . ILE A 1 459 ? 22.579 0.774 -25.157 1.00 92.56 459 ILE A CA 1
ATOM 3401 C C . ILE A 1 459 ? 21.883 0.848 -23.800 1.00 92.56 459 ILE A C 1
ATOM 3403 O O . ILE A 1 459 ? 20.902 0.142 -23.569 1.00 92.56 459 ILE A O 1
ATOM 3407 N N . SER A 1 460 ? 22.375 1.712 -22.916 1.00 89.75 460 SER A N 1
ATOM 3408 C CA . SER A 1 460 ? 21.739 2.006 -21.623 1.00 89.75 460 SER A CA 1
ATOM 3409 C C . SER A 1 460 ? 21.348 3.476 -21.460 1.00 89.75 460 SER A C 1
ATOM 3411 O O . SER A 1 460 ? 20.657 3.822 -20.506 1.00 89.75 460 SER A O 1
ATOM 3413 N N . ASP A 1 461 ? 21.730 4.334 -22.408 1.00 88.44 461 ASP A N 1
ATOM 3414 C CA . ASP A 1 461 ? 21.228 5.699 -22.538 1.00 88.44 461 ASP A CA 1
ATOM 3415 C C . ASP A 1 461 ? 21.176 6.128 -24.013 1.00 88.44 461 ASP A C 1
ATOM 3417 O O . ASP A 1 461 ? 21.582 5.393 -24.913 1.00 88.44 461 ASP A O 1
ATOM 3421 N N . THR A 1 462 ? 20.651 7.324 -24.273 1.00 84.69 462 THR A N 1
ATOM 3422 C CA . THR A 1 462 ? 20.585 7.920 -25.617 1.00 84.69 462 THR A CA 1
ATOM 3423 C C . THR A 1 462 ? 21.584 9.068 -25.805 1.00 84.69 462 THR A C 1
ATOM 3425 O O . THR A 1 462 ? 21.450 9.869 -26.731 1.00 84.69 462 THR A O 1
ATOM 3428 N N . GLY A 1 463 ? 22.569 9.203 -24.913 1.00 85.94 463 GLY A N 1
ATOM 3429 C CA . GLY A 1 463 ? 23.552 10.281 -24.937 1.00 85.94 463 GLY A CA 1
ATOM 3430 C C . GLY A 1 463 ? 24.461 10.189 -26.161 1.00 85.94 463 GLY A C 1
ATOM 3431 O O . GLY A 1 463 ? 25.011 9.132 -26.454 1.00 85.94 463 GLY A O 1
ATOM 3432 N N . ASN A 1 464 ? 24.632 11.303 -26.879 1.00 85.75 464 ASN A N 1
ATOM 3433 C CA . ASN A 1 464 ? 25.446 11.390 -28.101 1.00 85.75 464 ASN A CA 1
ATOM 3434 C C . ASN A 1 464 ? 25.061 10.377 -29.207 1.00 85.75 464 ASN A C 1
ATOM 3436 O O . ASN A 1 464 ? 25.907 10.008 -30.023 1.00 85.75 464 ASN A O 1
ATOM 3440 N N . LEU A 1 465 ? 23.792 9.949 -29.248 1.00 86.56 465 LEU A N 1
ATOM 3441 C CA . LEU A 1 465 ? 23.190 9.215 -30.365 1.00 86.56 465 LEU A CA 1
ATOM 3442 C C . LEU A 1 465 ? 22.293 10.150 -31.210 1.00 86.56 465 LEU A C 1
ATOM 3444 O O . LEU A 1 465 ? 21.722 11.093 -30.654 1.00 86.56 465 LEU A O 1
ATOM 3448 N N . PRO A 1 466 ? 22.124 9.900 -32.525 1.00 84.06 466 PRO A N 1
ATOM 3449 C CA . PRO A 1 466 ? 22.775 8.855 -33.318 1.00 84.06 466 PRO A CA 1
ATOM 3450 C C . PRO A 1 466 ? 24.273 9.114 -33.546 1.00 84.06 466 PRO A C 1
ATOM 3452 O O . PRO A 1 466 ? 24.745 10.248 -33.501 1.00 84.06 466 PRO A O 1
ATOM 3455 N N . VAL A 1 467 ? 25.021 8.044 -33.817 1.00 88.56 467 VAL A N 1
ATOM 3456 C CA . VAL A 1 467 ? 26.468 8.081 -34.076 1.00 88.56 467 VAL A CA 1
ATOM 3457 C C . VAL A 1 467 ? 26.812 7.174 -35.258 1.00 88.56 467 VAL A C 1
ATOM 3459 O O . VAL A 1 467 ? 26.097 6.217 -35.545 1.00 88.56 467 VAL A O 1
ATOM 3462 N N . THR A 1 468 ? 27.906 7.471 -35.956 1.00 92.44 468 THR A N 1
ATOM 3463 C CA . THR A 1 468 ? 28.522 6.566 -36.936 1.00 92.44 468 THR A CA 1
ATOM 3464 C C . THR A 1 468 ? 29.934 6.235 -36.474 1.00 92.44 468 THR A C 1
ATOM 3466 O O . THR A 1 468 ? 30.715 7.143 -36.184 1.00 92.44 468 THR A O 1
ATOM 3469 N N . ILE A 1 469 ? 30.234 4.943 -36.383 1.00 93.44 469 ILE A N 1
ATOM 3470 C CA . ILE A 1 469 ? 31.517 4.401 -35.946 1.00 93.44 469 ILE A CA 1
ATOM 3471 C C . ILE A 1 469 ? 31.941 3.338 -36.951 1.00 93.44 469 ILE A C 1
ATOM 3473 O O . ILE A 1 469 ? 31.250 2.335 -37.129 1.00 93.44 469 ILE A O 1
ATOM 3477 N N . ASP A 1 470 ? 33.087 3.548 -37.579 1.00 93.88 470 ASP A N 1
ATOM 3478 C CA . ASP A 1 470 ? 33.738 2.573 -38.439 1.00 93.88 470 ASP A CA 1
ATOM 3479 C C . ASP A 1 470 ? 34.856 1.877 -37.654 1.00 93.88 470 ASP A C 1
ATOM 3481 O O . ASP A 1 470 ? 35.762 2.518 -37.120 1.00 93.88 470 ASP A O 1
ATOM 3485 N N . LEU A 1 471 ? 34.771 0.552 -37.577 1.00 94.25 471 LEU A N 1
ATOM 3486 C CA . LEU A 1 471 ? 35.753 -0.342 -36.978 1.00 94.25 471 LEU A CA 1
ATOM 3487 C C . LEU A 1 471 ? 36.535 -1.003 -38.106 1.00 94.25 471 LEU A C 1
ATOM 3489 O O . LEU A 1 471 ? 35.974 -1.817 -38.836 1.00 94.25 471 LEU A O 1
ATOM 3493 N N . THR A 1 472 ? 37.815 -0.678 -38.250 1.00 94.25 472 THR A N 1
ATOM 3494 C CA . THR A 1 472 ? 38.681 -1.273 -39.278 1.00 94.25 472 THR A CA 1
ATOM 3495 C C . THR A 1 472 ? 39.727 -2.156 -38.626 1.00 94.25 472 THR A C 1
ATOM 3497 O O . THR A 1 472 ? 40.470 -1.695 -37.765 1.00 94.25 472 THR A O 1
ATOM 3500 N N . TRP A 1 473 ? 39.789 -3.420 -39.032 1.00 94.44 473 TRP A N 1
ATOM 3501 C CA . TRP A 1 473 ? 40.796 -4.351 -38.548 1.00 94.44 473 TRP A CA 1
ATOM 3502 C C . TRP A 1 473 ? 42.200 -3.985 -39.042 1.00 94.44 473 TRP A C 1
ATOM 3504 O O . TRP A 1 473 ? 42.407 -3.825 -40.251 1.00 94.44 473 TRP A O 1
ATOM 3514 N N . SER A 1 474 ? 43.161 -3.956 -38.116 1.00 90.69 474 SER A N 1
ATOM 3515 C CA . SER A 1 474 ? 44.591 -3.866 -38.401 1.00 90.69 474 SER A CA 1
ATOM 3516 C C . SER A 1 474 ? 45.368 -4.919 -37.597 1.00 90.69 474 SER A C 1
ATOM 3518 O O . SER A 1 474 ? 45.149 -5.028 -36.389 1.00 90.69 474 SER A O 1
ATOM 3520 N N . PRO A 1 475 ? 46.269 -5.697 -38.228 1.00 88.94 475 PRO A N 1
ATOM 3521 C CA . PRO A 1 475 ? 47.201 -6.566 -37.503 1.00 88.94 475 PRO A CA 1
ATOM 3522 C C . PRO A 1 475 ? 48.327 -5.784 -36.798 1.00 88.94 475 PRO A C 1
ATOM 3524 O O . PRO A 1 475 ? 49.032 -6.374 -35.990 1.00 88.94 475 PRO A O 1
ATOM 3527 N N . ASP A 1 476 ? 48.464 -4.496 -37.123 1.00 88.19 476 ASP A N 1
ATOM 3528 C CA . ASP A 1 476 ? 49.444 -3.532 -36.610 1.00 88.19 476 ASP A CA 1
ATOM 3529 C C . ASP A 1 476 ? 48.681 -2.211 -36.337 1.00 88.19 476 ASP A C 1
ATOM 3531 O O . ASP A 1 476 ? 48.275 -1.509 -37.276 1.00 88.19 476 ASP A O 1
ATOM 3535 N N . LEU A 1 477 ? 48.301 -1.942 -35.085 1.00 86.81 477 LEU A N 1
ATOM 3536 C CA . LEU A 1 477 ? 47.461 -0.796 -34.714 1.00 86.81 477 LEU A CA 1
ATOM 3537 C C . LEU A 1 477 ? 48.244 0.518 -34.646 1.00 86.81 477 LEU A C 1
ATOM 3539 O O . LEU A 1 477 ? 47.665 1.562 -34.979 1.00 86.81 477 LEU A O 1
ATOM 3543 N N . ASP A 1 478 ? 49.501 0.487 -34.207 1.00 83.25 478 ASP A N 1
ATOM 3544 C CA . ASP A 1 478 ? 50.370 1.659 -34.096 1.00 83.25 478 ASP A CA 1
ATOM 3545 C C . ASP A 1 478 ? 51.078 2.033 -35.413 1.00 83.25 478 ASP A C 1
ATOM 3547 O O . ASP A 1 478 ? 51.562 3.165 -35.564 1.00 83.25 478 ASP A O 1
ATOM 3551 N N . ASN A 1 479 ? 50.984 1.149 -36.409 1.00 81.94 479 ASN A N 1
ATOM 3552 C CA . ASN A 1 479 ? 51.488 1.300 -37.765 1.00 81.94 479 ASN A CA 1
ATOM 3553 C C . ASN A 1 479 ? 53.011 1.523 -37.787 1.00 81.94 479 ASN A C 1
ATOM 3555 O O . ASN A 1 479 ? 53.522 2.326 -38.585 1.00 81.94 479 ASN A O 1
ATOM 3559 N N . ASP A 1 480 ? 53.734 0.837 -36.898 1.00 83.25 480 ASP A N 1
ATOM 3560 C CA . ASP A 1 480 ? 55.196 0.836 -36.832 1.00 83.25 480 ASP A CA 1
ATOM 3561 C C . ASP A 1 480 ? 55.855 -0.162 -37.814 1.00 83.25 480 ASP A C 1
ATOM 3563 O O . ASP A 1 480 ? 57.069 -0.100 -38.061 1.00 83.25 480 ASP A O 1
ATOM 3567 N N . GLY A 1 481 ? 55.044 -1.004 -38.466 1.00 80.69 481 GLY A N 1
ATOM 3568 C CA . GLY A 1 481 ? 55.458 -2.020 -39.427 1.00 80.69 481 GLY A CA 1
ATOM 3569 C C . GLY A 1 481 ? 55.694 -3.403 -38.816 1.00 80.69 481 GLY A C 1
ATOM 3570 O O . GLY A 1 481 ? 56.191 -4.286 -39.529 1.00 80.69 481 GLY A O 1
ATOM 3571 N N . VAL A 1 482 ? 55.378 -3.601 -37.534 1.00 82.81 482 VAL A N 1
ATOM 3572 C CA . VAL A 1 482 ? 55.445 -4.869 -36.805 1.00 82.81 482 VAL A CA 1
ATOM 3573 C C . VAL A 1 482 ? 54.027 -5.300 -36.417 1.00 82.81 482 VAL A C 1
ATOM 3575 O O . VAL A 1 482 ? 53.300 -4.596 -35.742 1.00 82.81 482 VAL A O 1
ATOM 3578 N N . GLU A 1 483 ? 53.618 -6.503 -36.825 1.00 83.50 483 GLU A N 1
ATOM 3579 C CA . GLU A 1 483 ? 52.291 -7.049 -36.491 1.00 83.50 483 GLU A CA 1
ATOM 3580 C C . GLU A 1 483 ? 52.265 -7.645 -35.064 1.00 83.50 483 GLU A C 1
ATOM 3582 O O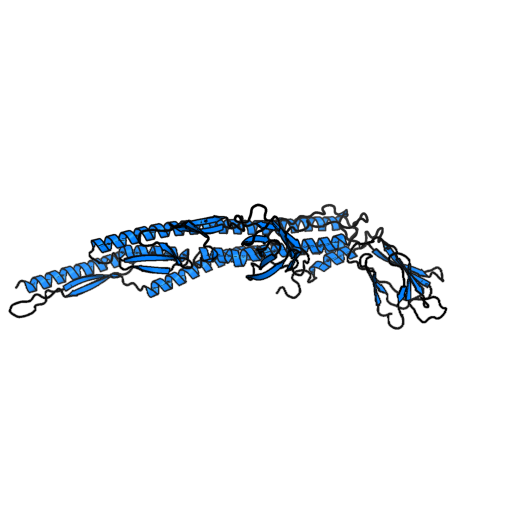 . GLU A 1 483 ? 52.124 -8.863 -34.903 1.00 83.50 483 GLU A O 1
ATOM 3587 N N . ASP A 1 484 ? 52.479 -6.827 -34.026 1.00 84.19 484 ASP A N 1
ATOM 3588 C CA . ASP A 1 484 ? 52.499 -7.269 -32.619 1.00 84.19 484 ASP A CA 1
ATOM 3589 C C . ASP A 1 484 ? 51.392 -6.679 -31.720 1.00 84.19 484 ASP A C 1
ATOM 3591 O O . ASP A 1 484 ? 51.185 -7.175 -30.605 1.00 84.19 484 ASP A O 1
ATOM 3595 N N . ASP A 1 485 ? 50.597 -5.734 -32.225 1.00 87.50 485 ASP A N 1
ATOM 3596 C CA . ASP A 1 485 ? 49.497 -5.072 -31.518 1.00 87.50 485 ASP A CA 1
ATOM 3597 C C . ASP A 1 485 ? 48.143 -5.157 -32.275 1.00 87.50 485 ASP A C 1
ATOM 3599 O O . ASP A 1 485 ? 47.500 -4.151 -32.588 1.00 87.50 485 ASP A O 1
ATOM 3603 N N . PRO A 1 486 ? 47.619 -6.370 -32.531 1.00 92.75 486 PRO A N 1
ATOM 3604 C CA . PRO A 1 486 ? 46.417 -6.551 -33.338 1.00 92.75 486 PRO A CA 1
ATOM 3605 C C . PRO A 1 486 ? 45.154 -5.923 -32.714 1.00 92.75 486 PRO A C 1
ATOM 3607 O O . PRO A 1 486 ? 44.896 -6.010 -31.504 1.00 92.75 486 PRO A O 1
ATOM 3610 N N . GLY A 1 487 ? 44.299 -5.328 -33.554 1.00 93.94 487 GLY A N 1
ATOM 3611 C CA . GLY A 1 487 ? 43.014 -4.795 -33.109 1.00 93.94 487 GLY A CA 1
ATOM 3612 C C . GLY A 1 487 ? 42.214 -4.011 -34.150 1.00 93.94 487 GLY A C 1
ATOM 3613 O O . GLY A 1 487 ? 42.411 -4.128 -35.356 1.00 93.94 487 GLY A O 1
ATOM 3614 N N . PHE A 1 488 ? 41.260 -3.207 -33.677 1.00 94.38 488 PHE A N 1
ATOM 3615 C CA . PHE A 1 488 ? 40.410 -2.364 -34.519 1.00 94.38 488 PHE A CA 1
ATOM 3616 C C . PHE A 1 488 ? 40.735 -0.883 -34.342 1.00 94.38 488 PHE A C 1
ATOM 3618 O O . PHE A 1 488 ? 40.682 -0.354 -33.232 1.00 94.38 488 PHE A O 1
ATOM 3625 N N . GLN A 1 489 ? 41.000 -0.193 -35.446 1.00 93.44 489 GLN A N 1
ATOM 3626 C CA . GLN A 1 489 ? 40.988 1.264 -35.488 1.00 93.44 489 GLN A CA 1
ATOM 3627 C C . GLN A 1 489 ? 39.539 1.752 -35.484 1.00 93.44 489 GLN A C 1
ATOM 3629 O O . GLN A 1 489 ? 38.710 1.262 -36.255 1.00 93.44 489 GLN A O 1
ATOM 3634 N N . VAL A 1 490 ? 39.240 2.712 -34.612 1.00 94.31 490 VAL A N 1
ATOM 36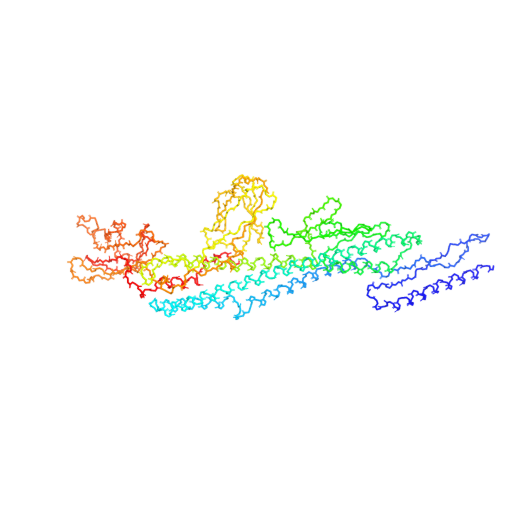35 C CA . VAL A 1 490 ? 37.907 3.288 -34.430 1.00 94.31 490 VAL A CA 1
ATOM 3636 C C . VAL A 1 490 ? 37.886 4.682 -35.042 1.00 94.31 490 VAL A C 1
ATOM 3638 O O . VAL A 1 490 ? 38.585 5.589 -34.586 1.00 94.31 490 VAL A O 1
ATOM 3641 N N . VAL A 1 491 ? 37.055 4.871 -36.063 1.00 91.94 491 VAL A N 1
ATOM 3642 C CA . VAL A 1 491 ? 36.860 6.159 -36.736 1.00 91.94 491 VAL A CA 1
ATOM 3643 C C . VAL A 1 491 ? 35.420 6.621 -36.543 1.00 91.94 491 VAL A C 1
ATOM 3645 O O . VAL A 1 491 ? 34.481 5.877 -36.804 1.00 91.94 491 VAL A O 1
ATOM 3648 N N . GLY A 1 492 ? 35.240 7.869 -36.107 1.00 88.06 492 GLY A N 1
ATOM 3649 C CA . GLY A 1 492 ? 33.927 8.396 -35.728 1.00 88.06 492 GLY A CA 1
ATOM 3650 C C . GLY A 1 492 ? 33.540 8.054 -34.284 1.00 88.06 492 GLY A C 1
ATOM 3651 O O . GLY A 1 492 ? 34.158 7.211 -33.632 1.00 88.06 492 GLY A O 1
ATOM 3652 N N . GLY A 1 493 ? 32.547 8.773 -33.755 1.00 87.25 493 GLY A N 1
ATOM 3653 C CA . GLY A 1 493 ? 32.123 8.669 -32.356 1.00 87.25 493 GLY A CA 1
ATOM 3654 C C . GLY A 1 493 ? 33.281 8.875 -31.361 1.00 87.25 493 GLY A C 1
ATOM 3655 O O . GLY A 1 493 ? 33.888 9.948 -31.381 1.00 87.25 493 GLY A O 1
ATOM 3656 N N . PRO A 1 494 ? 33.598 7.885 -30.500 1.00 88.56 494 PRO A N 1
ATOM 3657 C CA . PRO A 1 494 ? 34.647 7.997 -29.481 1.00 88.56 494 PRO A CA 1
ATOM 3658 C C . PRO A 1 494 ? 36.074 8.046 -30.051 1.00 88.56 494 PRO A C 1
ATOM 3660 O O . PRO A 1 494 ? 36.971 8.556 -29.381 1.00 88.56 494 PRO A O 1
ATOM 3663 N N . GLY A 1 495 ? 36.290 7.549 -31.276 1.00 90.25 495 GLY A N 1
ATOM 3664 C CA . GLY A 1 495 ? 37.621 7.409 -31.871 1.00 90.25 495 GLY A CA 1
ATOM 3665 C C . GLY A 1 495 ? 38.545 6.444 -31.110 1.00 90.25 495 GLY A C 1
ATOM 3666 O O . GLY A 1 495 ? 38.126 5.742 -30.190 1.00 90.25 495 GLY A O 1
ATOM 3667 N N . GLY A 1 496 ? 39.823 6.411 -31.498 1.00 91.50 496 GLY A N 1
ATOM 3668 C CA . GLY A 1 496 ? 40.862 5.620 -30.828 1.00 91.50 496 GLY A CA 1
ATOM 3669 C C . GLY A 1 496 ? 41.046 4.215 -31.409 1.00 91.50 496 GLY A C 1
ATOM 3670 O O . GLY A 1 496 ? 40.821 3.987 -32.596 1.00 91.50 496 GLY A O 1
ATOM 3671 N N . THR A 1 497 ? 41.500 3.277 -30.578 1.00 92.75 497 THR A N 1
ATOM 3672 C CA . THR A 1 497 ? 41.773 1.887 -30.969 1.00 92.75 497 THR A CA 1
ATOM 3673 C C . THR A 1 497 ? 41.183 0.907 -29.958 1.00 92.75 497 THR A C 1
ATOM 3675 O O . THR A 1 497 ? 41.026 1.216 -28.776 1.00 92.75 497 THR A O 1
ATOM 3678 N N . LEU A 1 498 ? 40.839 -0.291 -30.429 1.00 93.38 498 LEU A N 1
ATOM 3679 C CA . LEU A 1 498 ? 40.352 -1.404 -29.622 1.00 93.38 498 LEU A CA 1
ATOM 3680 C C . LEU A 1 498 ? 41.279 -2.601 -29.808 1.00 93.38 498 LEU A C 1
ATOM 3682 O O . LEU A 1 498 ? 41.275 -3.226 -30.865 1.00 93.38 498 LEU A O 1
ATOM 3686 N N . ALA A 1 499 ? 42.043 -2.949 -28.775 1.00 93.69 499 ALA A N 1
ATOM 3687 C CA . ALA A 1 499 ? 42.903 -4.129 -28.809 1.00 93.69 499 ALA A CA 1
ATOM 3688 C C . ALA A 1 499 ? 42.066 -5.413 -28.943 1.00 93.69 499 ALA A C 1
ATOM 3690 O O . ALA A 1 499 ? 41.139 -5.641 -28.153 1.00 93.69 499 ALA A O 1
ATOM 3691 N N . TYR A 1 500 ? 42.407 -6.272 -29.902 1.00 95.00 500 TYR A N 1
ATOM 3692 C CA . TYR A 1 500 ? 41.732 -7.545 -30.150 1.00 95.00 500 TYR A CA 1
ATOM 3693 C C . TYR A 1 500 ? 42.718 -8.554 -30.734 1.00 95.00 500 TYR A C 1
ATOM 3695 O O . TYR A 1 500 ? 43.141 -8.411 -31.875 1.00 95.00 500 TYR A O 1
ATOM 3703 N N . ASP A 1 501 ? 43.042 -9.596 -29.975 1.00 93.50 501 ASP A N 1
ATOM 3704 C CA . ASP A 1 501 ? 43.937 -10.659 -30.426 1.00 93.50 501 ASP A CA 1
ATOM 3705 C C . ASP A 1 501 ? 43.119 -11.882 -30.880 1.00 93.50 501 ASP A C 1
ATOM 3707 O O . ASP A 1 501 ? 42.522 -12.563 -30.046 1.00 93.50 501 ASP A O 1
ATOM 3711 N N . PRO A 1 502 ? 43.096 -12.241 -32.177 1.00 92.25 502 PRO A N 1
ATOM 3712 C CA . PRO A 1 502 ? 42.283 -13.348 -32.673 1.00 92.25 502 PRO A CA 1
ATOM 3713 C C . PRO A 1 502 ? 42.660 -14.707 -32.063 1.00 92.25 502 PRO A C 1
ATOM 3715 O O . PRO A 1 502 ? 41.828 -15.620 -32.047 1.00 92.25 502 PRO A O 1
ATOM 3718 N N . ALA A 1 503 ? 43.887 -14.865 -31.550 1.00 90.75 503 ALA A N 1
ATOM 3719 C CA . ALA A 1 503 ? 44.323 -16.099 -30.902 1.00 90.75 503 ALA A CA 1
ATOM 3720 C C . ALA A 1 503 ? 43.642 -16.326 -29.543 1.00 90.75 503 ALA A C 1
ATOM 3722 O O . ALA A 1 503 ? 43.433 -17.476 -29.150 1.00 90.75 503 ALA A O 1
ATOM 3723 N N . THR A 1 504 ? 43.275 -15.253 -28.841 1.00 93.25 504 THR A N 1
ATOM 3724 C CA . THR A 1 504 ? 42.736 -15.303 -27.471 1.00 93.25 504 THR A CA 1
ATOM 3725 C C . THR A 1 504 ? 41.297 -14.788 -27.367 1.00 93.25 504 THR A C 1
ATOM 3727 O O . THR A 1 504 ? 40.509 -15.320 -26.587 1.00 93.25 504 THR A O 1
ATOM 3730 N N . ASP A 1 505 ? 40.913 -13.830 -28.209 1.00 95.06 505 ASP A N 1
ATOM 3731 C CA . ASP A 1 505 ? 39.645 -13.095 -28.164 1.00 95.06 505 ASP A CA 1
ATOM 3732 C C . ASP A 1 505 ? 38.593 -13.595 -29.182 1.00 95.06 505 ASP A C 1
ATOM 3734 O O . ASP A 1 505 ? 37.452 -13.114 -29.208 1.00 95.06 505 ASP A O 1
ATOM 3738 N N . SER A 1 506 ? 38.926 -14.588 -30.020 1.00 92.75 506 SER A N 1
ATOM 3739 C CA . SER A 1 506 ? 38.020 -15.130 -31.056 1.00 92.75 506 SER A CA 1
ATOM 3740 C C . SER A 1 506 ? 36.717 -15.726 -30.511 1.00 92.75 506 SER A C 1
ATOM 3742 O O . SER A 1 506 ? 35.731 -15.801 -31.250 1.00 92.75 506 SER A O 1
ATOM 3744 N N . GLY A 1 507 ? 36.673 -16.077 -29.221 1.00 90.81 507 GLY A N 1
ATOM 3745 C CA . GLY A 1 507 ? 35.468 -16.530 -28.519 1.00 90.81 507 GLY A CA 1
ATOM 3746 C C . GLY A 1 507 ? 34.419 -15.441 -28.254 1.00 90.81 507 GLY A C 1
ATOM 3747 O O . GLY A 1 507 ? 33.288 -15.777 -27.914 1.00 90.81 507 GLY A O 1
ATOM 3748 N N . GLY A 1 508 ? 34.759 -14.161 -28.439 1.00 93.62 508 GLY A N 1
ATOM 3749 C CA . GLY A 1 508 ? 33.860 -13.033 -28.195 1.00 93.62 508 GLY A CA 1
ATOM 3750 C C . GLY A 1 508 ? 34.393 -12.094 -27.118 1.00 93.62 508 GLY A C 1
ATOM 3751 O O . GLY A 1 508 ? 34.191 -12.331 -25.930 1.00 93.62 508 GLY A O 1
ATOM 3752 N N . LYS A 1 509 ? 35.025 -10.995 -27.532 1.00 96.38 509 LYS A N 1
ATOM 3753 C CA . LYS A 1 509 ? 35.471 -9.920 -26.640 1.00 96.38 509 LYS A CA 1
ATOM 3754 C C . LYS A 1 509 ? 34.457 -8.790 -26.621 1.00 96.38 509 LYS A C 1
ATOM 3756 O O . LYS A 1 509 ? 34.069 -8.295 -27.678 1.00 96.38 509 LYS A O 1
ATOM 3761 N N . ARG A 1 510 ? 34.046 -8.387 -25.418 1.00 95.94 510 ARG A N 1
ATOM 3762 C CA . ARG A 1 510 ? 33.088 -7.302 -25.177 1.00 95.94 510 ARG A CA 1
ATOM 3763 C C . ARG A 1 510 ? 33.817 -5.958 -25.118 1.00 95.94 510 ARG A C 1
ATOM 3765 O O . ARG A 1 510 ? 34.832 -5.834 -24.436 1.00 95.94 510 ARG A O 1
ATOM 3772 N N . PHE A 1 511 ? 33.268 -4.961 -25.797 1.00 95.19 511 PHE A N 1
ATOM 3773 C CA . PHE A 1 511 ? 33.724 -3.577 -25.797 1.00 95.19 511 PHE A CA 1
ATOM 3774 C C . PHE A 1 511 ? 32.582 -2.655 -25.383 1.00 95.19 511 PHE A C 1
ATOM 3776 O O . PHE A 1 511 ? 31.427 -2.899 -25.730 1.00 95.19 511 PHE A O 1
ATOM 3783 N N . THR A 1 512 ? 32.921 -1.576 -24.685 1.00 93.88 512 THR A N 1
ATOM 3784 C CA . THR A 1 512 ? 31.976 -0.533 -24.280 1.00 93.88 512 THR A CA 1
ATOM 3785 C C . THR A 1 512 ? 32.511 0.816 -24.734 1.00 93.88 512 THR A C 1
ATOM 3787 O O . THR A 1 512 ? 33.702 1.088 -24.591 1.00 93.88 512 THR A O 1
ATOM 3790 N N . PHE A 1 513 ? 31.626 1.664 -25.251 1.00 92.38 513 PHE A N 1
ATOM 3791 C CA . PHE A 1 513 ? 31.903 3.060 -25.566 1.00 92.38 513 PHE A CA 1
ATOM 3792 C C . PHE A 1 513 ? 31.161 3.975 -24.582 1.00 92.38 513 PHE A C 1
ATOM 3794 O O . PHE A 1 513 ? 29.991 4.304 -24.802 1.00 92.38 513 PHE A O 1
ATOM 3801 N N . PRO A 1 514 ? 31.819 4.392 -23.483 1.00 88.06 514 PRO A N 1
ATOM 3802 C CA . PRO A 1 514 ? 31.220 5.301 -22.515 1.00 88.06 514 PRO A CA 1
ATOM 3803 C C . PRO A 1 514 ? 30.819 6.630 -23.158 1.00 88.06 514 PRO A C 1
ATOM 3805 O O . PRO A 1 514 ? 31.556 7.183 -23.975 1.00 88.06 514 PRO A O 1
ATOM 3808 N N . GLY A 1 515 ? 29.656 7.154 -22.773 1.00 86.12 515 GLY A N 1
ATOM 3809 C CA . GLY A 1 515 ? 29.163 8.451 -23.243 1.00 86.12 515 GLY A CA 1
ATOM 3810 C C . GLY A 1 515 ? 28.599 8.471 -24.668 1.00 86.12 515 GLY A C 1
ATOM 3811 O O . GLY A 1 515 ? 28.163 9.530 -25.101 1.00 86.12 515 GLY A O 1
ATOM 3812 N N . PHE A 1 516 ? 28.572 7.345 -25.386 1.00 88.31 516 PHE A N 1
ATOM 3813 C CA . PHE A 1 516 ? 27.887 7.195 -26.679 1.00 88.31 516 PHE A CA 1
ATOM 3814 C C . PHE A 1 516 ? 26.811 6.115 -26.556 1.00 88.31 516 PHE A C 1
ATOM 3816 O O . PHE A 1 516 ? 27.008 4.974 -26.971 1.00 88.31 516 PHE A O 1
ATOM 3823 N N . GLY A 1 517 ? 25.708 6.441 -25.885 1.00 87.12 517 GLY A N 1
ATOM 3824 C CA . GLY A 1 517 ? 24.664 5.486 -25.515 1.00 87.12 517 GLY A CA 1
ATOM 3825 C C . GLY A 1 517 ? 25.057 4.513 -24.397 1.00 87.12 517 GLY A C 1
ATOM 3826 O O . GLY A 1 517 ? 24.362 3.519 -24.177 1.00 87.12 517 GLY A O 1
ATOM 3827 N N . ASN A 1 518 ? 26.241 4.716 -23.793 1.00 91.06 518 ASN A N 1
ATOM 3828 C CA . ASN A 1 518 ? 26.988 3.696 -23.044 1.00 91.06 518 ASN A CA 1
ATOM 3829 C C . ASN A 1 518 ? 26.998 2.341 -23.779 1.00 91.06 518 ASN A C 1
ATOM 3831 O O . ASN A 1 518 ? 26.874 1.259 -23.197 1.00 91.06 518 ASN A O 1
ATOM 3835 N N . MET A 1 519 ? 27.126 2.433 -25.105 1.00 92.94 519 MET A N 1
ATOM 3836 C CA . MET A 1 519 ? 26.910 1.335 -26.023 1.00 92.94 519 MET A CA 1
ATOM 3837 C C . MET A 1 519 ? 27.904 0.211 -25.786 1.00 92.94 519 MET A C 1
ATOM 3839 O O . MET A 1 519 ? 29.108 0.436 -25.665 1.00 92.94 519 MET A O 1
ATOM 3843 N N . THR A 1 520 ? 27.396 -1.012 -25.788 1.00 94.62 520 THR A N 1
ATOM 3844 C CA . THR A 1 520 ? 28.180 -2.215 -25.574 1.00 94.62 520 THR A CA 1
ATOM 3845 C C . THR A 1 520 ? 27.925 -3.224 -26.689 1.00 94.62 520 THR A C 1
ATOM 3847 O O . THR A 1 520 ? 26.791 -3.427 -27.112 1.00 94.62 520 THR A O 1
ATOM 3850 N N . PHE A 1 521 ? 28.988 -3.843 -27.195 1.00 95.19 521 PHE A N 1
ATOM 3851 C CA . PHE A 1 521 ? 28.937 -4.834 -28.272 1.00 95.19 521 PHE A CA 1
ATOM 3852 C C . PHE A 1 521 ? 30.108 -5.810 -28.139 1.00 95.19 521 PHE A C 1
ATOM 3854 O O . PHE A 1 521 ? 31.075 -5.542 -27.429 1.00 95.19 521 PHE A O 1
ATOM 3861 N N . SER A 1 522 ? 30.039 -6.939 -28.834 1.00 96.19 522 SER A N 1
ATOM 3862 C CA . SER A 1 522 ? 31.084 -7.957 -28.821 1.00 96.19 522 SER A CA 1
ATOM 3863 C C . SER A 1 522 ? 31.611 -8.220 -30.221 1.00 96.19 522 SER A C 1
ATOM 3865 O O . SER A 1 522 ? 30.844 -8.273 -31.184 1.00 96.19 522 SER A O 1
ATOM 3867 N N . VAL A 1 523 ? 32.919 -8.441 -30.326 1.00 95.88 523 VAL A N 1
ATOM 3868 C CA . VAL A 1 523 ? 33.571 -8.913 -31.551 1.00 95.88 523 VAL A CA 1
ATOM 3869 C C . VAL A 1 523 ? 34.036 -10.347 -31.345 1.00 95.88 523 VAL A C 1
ATOM 3871 O O . VAL A 1 523 ? 34.654 -10.668 -30.334 1.00 95.88 523 VAL A O 1
ATOM 3874 N N . SER A 1 524 ? 33.724 -11.223 -32.293 1.00 95.69 524 SER A N 1
ATOM 3875 C CA . SER A 1 524 ? 34.090 -12.646 -32.275 1.00 95.69 524 SER A CA 1
ATOM 3876 C C . SER A 1 524 ? 34.674 -13.065 -33.621 1.00 95.69 524 SER A C 1
ATOM 3878 O O . SER A 1 524 ? 34.451 -12.382 -34.619 1.00 95.69 524 SER A O 1
ATOM 3880 N N . GLY A 1 525 ? 35.360 -14.206 -33.671 1.00 94.75 525 GLY A N 1
ATOM 3881 C CA . GLY A 1 525 ? 35.947 -14.759 -34.893 1.00 94.75 525 GLY A CA 1
ATOM 3882 C C . GLY A 1 525 ? 37.328 -14.198 -35.241 1.00 94.75 525 GLY A C 1
ATOM 3883 O O . GLY A 1 525 ? 37.959 -13.501 -34.459 1.00 94.75 525 GLY A O 1
ATOM 3884 N N . VAL A 1 526 ? 37.829 -14.555 -36.425 1.00 94.62 526 VAL A N 1
ATOM 3885 C CA . VAL A 1 526 ? 39.180 -14.181 -36.873 1.00 94.62 526 VAL A CA 1
ATOM 3886 C C . VAL A 1 526 ? 39.066 -13.211 -38.052 1.00 94.62 526 VAL A C 1
ATOM 3888 O O . VAL A 1 526 ? 38.651 -13.645 -39.131 1.00 94.62 526 VAL A O 1
ATOM 3891 N N . PRO A 1 527 ? 39.361 -11.914 -37.870 1.00 92.81 527 PRO A N 1
ATOM 3892 C CA . PRO A 1 527 ? 39.323 -10.924 -38.946 1.00 92.81 527 PRO A CA 1
ATOM 3893 C C . PRO A 1 527 ? 40.503 -11.090 -39.916 1.00 92.81 527 PRO A C 1
ATOM 3895 O O . PRO A 1 527 ? 41.555 -11.613 -39.552 1.00 92.81 527 PRO A O 1
ATOM 3898 N N . ALA A 1 528 ? 40.325 -10.648 -41.160 1.00 91.38 528 ALA A N 1
ATOM 3899 C CA . ALA A 1 528 ? 41.390 -10.530 -42.154 1.00 91.38 528 ALA A CA 1
ATOM 3900 C C . ALA A 1 528 ? 41.762 -9.056 -42.371 1.00 91.38 528 ALA A C 1
ATOM 3902 O O . ALA A 1 528 ? 40.939 -8.165 -42.163 1.00 91.38 528 ALA A O 1
ATOM 3903 N N . ALA A 1 529 ? 42.999 -8.795 -42.813 1.00 86.25 529 ALA A N 1
ATOM 3904 C CA . ALA A 1 529 ? 43.505 -7.445 -43.080 1.00 86.25 529 ALA A CA 1
ATOM 3905 C C . ALA A 1 529 ? 42.515 -6.616 -43.918 1.00 86.25 529 ALA A C 1
ATOM 3907 O O . ALA A 1 529 ? 42.111 -7.035 -45.007 1.00 86.25 529 ALA A O 1
ATOM 3908 N N . GLY A 1 530 ? 42.127 -5.445 -43.404 1.00 83.69 530 GLY A N 1
ATOM 3909 C CA . GLY A 1 530 ? 41.193 -4.536 -44.065 1.00 83.69 530 GLY A CA 1
ATOM 3910 C C . GLY A 1 530 ? 39.710 -4.823 -43.839 1.00 83.69 530 GLY A C 1
ATOM 3911 O O . GLY A 1 530 ? 38.899 -4.035 -44.321 1.00 83.69 530 GLY A O 1
ATOM 3912 N N . ASP A 1 531 ? 39.328 -5.897 -43.140 1.00 94.19 531 ASP A N 1
ATOM 3913 C CA . ASP A 1 531 ? 37.928 -6.132 -42.773 1.00 94.19 531 ASP A CA 1
ATOM 3914 C C . ASP A 1 531 ? 37.392 -4.970 -41.936 1.00 94.19 531 ASP A C 1
ATOM 3916 O O . ASP A 1 531 ? 38.047 -4.511 -40.998 1.00 94.19 531 ASP A O 1
ATOM 3920 N N . SER A 1 532 ? 36.182 -4.510 -42.251 1.00 93.75 532 SER A N 1
ATOM 3921 C CA . SER A 1 532 ? 35.567 -3.407 -41.521 1.00 93.75 532 SER A CA 1
ATOM 3922 C C . SER A 1 532 ? 34.117 -3.675 -41.136 1.00 93.75 532 SER A C 1
ATOM 3924 O O . SER A 1 532 ? 33.383 -4.438 -41.781 1.00 93.75 532 SER A O 1
ATOM 3926 N N . PHE A 1 533 ? 33.700 -3.046 -40.045 1.00 95.56 533 PHE A N 1
ATOM 3927 C CA . PHE A 1 533 ? 32.340 -3.063 -39.526 1.00 95.56 533 PHE A CA 1
ATOM 3928 C C . PHE A 1 533 ? 31.899 -1.638 -39.246 1.00 95.56 533 PHE A C 1
ATOM 3930 O O . PHE A 1 533 ? 32.698 -0.810 -38.822 1.00 95.56 533 PHE A O 1
ATOM 3937 N N . ARG A 1 534 ? 30.616 -1.367 -39.448 1.00 94.38 534 ARG A N 1
ATOM 3938 C CA . ARG A 1 534 ? 30.010 -0.074 -39.172 1.00 94.38 534 ARG A CA 1
ATOM 3939 C C . ARG A 1 534 ? 28.939 -0.223 -38.115 1.00 94.38 534 ARG A C 1
ATOM 3941 O O . ARG A 1 534 ? 28.052 -1.066 -38.246 1.00 94.38 534 ARG A O 1
ATOM 3948 N N . ILE A 1 535 ? 29.014 0.627 -37.103 1.00 94.12 535 ILE A N 1
ATOM 3949 C CA . ILE A 1 535 ? 27.912 0.909 -36.198 1.00 94.12 535 ILE A CA 1
ATOM 3950 C C . ILE A 1 535 ? 27.322 2.248 -36.622 1.00 94.12 535 ILE A C 1
ATOM 3952 O O . ILE A 1 535 ? 28.028 3.251 -36.680 1.00 94.12 535 ILE A O 1
ATOM 3956 N N . GLU A 1 536 ? 26.040 2.263 -36.950 1.00 92.38 536 GLU A N 1
ATOM 3957 C CA . GLU A 1 536 ? 25.340 3.452 -37.435 1.00 92.38 536 GLU A CA 1
ATOM 3958 C C . GLU A 1 536 ? 23.938 3.555 -36.833 1.00 92.38 536 GLU A C 1
ATOM 3960 O O . GLU A 1 536 ? 23.437 2.617 -36.204 1.00 92.38 536 GLU A O 1
ATOM 3965 N N . GLU A 1 537 ? 23.295 4.700 -37.056 1.00 90.62 537 GLU A N 1
ATOM 3966 C CA . GLU A 1 537 ? 21.872 4.884 -36.795 1.00 90.62 537 GLU A CA 1
ATOM 3967 C C . GLU A 1 537 ? 21.044 3.815 -37.511 1.00 90.62 537 GLU A C 1
ATOM 3969 O O . GLU A 1 537 ? 21.245 3.520 -38.693 1.00 90.62 537 GLU A O 1
ATOM 3974 N N . ASN A 1 538 ? 20.055 3.263 -36.816 1.00 89.62 538 ASN A N 1
ATOM 3975 C CA . ASN A 1 538 ? 19.127 2.300 -37.390 1.00 89.62 538 ASN A CA 1
ATOM 3976 C C . ASN A 1 538 ? 18.033 2.981 -38.237 1.00 89.62 538 ASN A C 1
ATOM 3978 O O . ASN A 1 538 ? 16.836 2.747 -38.054 1.00 89.62 538 ASN A O 1
ATOM 3982 N N . ALA A 1 539 ? 18.442 3.837 -39.175 1.00 78.06 539 ALA A N 1
ATOM 3983 C CA . ALA A 1 539 ? 17.541 4.561 -40.059 1.00 78.06 539 ALA A CA 1
ATOM 3984 C C . ALA A 1 539 ? 16.726 3.569 -40.911 1.00 78.06 539 ALA A C 1
ATOM 3986 O O . ALA A 1 539 ? 17.276 2.784 -41.692 1.00 78.06 539 ALA A O 1
ATOM 3987 N N . GLY A 1 540 ? 15.401 3.578 -40.737 1.00 72.94 540 GLY A N 1
ATOM 3988 C CA . GLY A 1 540 ? 14.487 2.647 -41.409 1.00 72.94 540 GLY A CA 1
ATOM 3989 C C . GLY A 1 540 ? 14.389 1.260 -40.765 1.00 72.94 540 GLY A C 1
ATOM 3990 O O . GLY A 1 540 ? 13.841 0.348 -41.383 1.00 72.94 540 GLY A O 1
ATOM 3991 N N . GLY A 1 541 ? 14.871 1.091 -39.529 1.00 78.56 541 GLY A N 1
ATOM 3992 C CA . GLY A 1 541 ? 14.745 -0.124 -38.719 1.00 78.56 541 GLY A CA 1
ATOM 3993 C C . GLY A 1 541 ? 13.317 -0.467 -38.278 1.00 78.56 541 GLY A C 1
ATOM 3994 O O . GLY A 1 541 ? 13.133 -1.022 -37.208 1.00 78.56 541 GLY A O 1
ATOM 3995 N N . VAL A 1 542 ? 12.288 -0.172 -39.078 1.00 80.50 542 VAL A N 1
ATOM 3996 C CA . VAL A 1 542 ? 10.868 -0.389 -38.727 1.00 80.50 542 VAL A CA 1
ATOM 3997 C C . VAL A 1 542 ? 10.505 -1.864 -38.513 1.00 80.50 542 VAL A C 1
ATOM 3999 O O . VAL A 1 542 ? 9.485 -2.169 -37.900 1.00 80.50 542 VAL A O 1
ATOM 4002 N N . ALA A 1 543 ? 11.331 -2.776 -39.035 1.00 86.69 543 ALA A N 1
ATOM 4003 C CA . ALA A 1 543 ? 11.221 -4.219 -38.840 1.00 86.69 543 ALA A CA 1
ATOM 4004 C C . ALA A 1 543 ? 12.114 -4.750 -37.696 1.00 86.69 543 ALA A C 1
ATOM 4006 O O . ALA A 1 543 ? 12.112 -5.949 -37.435 1.00 86.69 543 ALA A O 1
ATOM 4007 N N . ASP A 1 544 ? 12.896 -3.885 -37.044 1.00 92.38 544 ASP A N 1
ATOM 4008 C CA . ASP A 1 544 ? 13.707 -4.235 -35.879 1.00 92.38 544 ASP A CA 1
ATOM 4009 C C . ASP A 1 544 ? 12.811 -4.303 -34.635 1.00 92.38 544 ASP A C 1
ATOM 4011 O O . ASP A 1 544 ? 11.997 -3.413 -34.385 1.00 92.38 544 ASP A O 1
ATOM 4015 N N . ASN A 1 545 ? 12.958 -5.377 -33.869 1.00 93.88 545 ASN A N 1
ATOM 4016 C CA . ASN A 1 545 ? 12.185 -5.667 -32.670 1.00 93.88 545 ASN A CA 1
ATOM 4017 C C . ASN A 1 545 ? 13.031 -5.702 -31.394 1.00 93.88 545 ASN A C 1
ATOM 4019 O O . ASN A 1 545 ? 12.513 -6.078 -30.346 1.00 93.88 545 ASN A O 1
ATOM 4023 N N . ARG A 1 546 ? 14.319 -5.345 -31.449 1.00 94.56 546 ARG A N 1
ATOM 4024 C CA . ARG A 1 546 ? 15.234 -5.489 -30.307 1.00 94.56 546 ARG A CA 1
ATOM 4025 C C . ARG A 1 546 ? 14.743 -4.752 -29.063 1.00 94.56 546 ARG A C 1
ATOM 4027 O O . ARG A 1 546 ? 14.850 -5.303 -27.972 1.00 94.56 546 ARG A O 1
ATOM 4034 N N . ASN A 1 547 ? 14.168 -3.555 -29.210 1.00 94.94 547 ASN A N 1
ATOM 4035 C CA . ASN A 1 547 ? 13.635 -2.829 -28.057 1.00 94.94 547 ASN A CA 1
ATOM 4036 C C . ASN A 1 547 ? 12.309 -3.425 -27.565 1.00 94.94 547 ASN A C 1
ATOM 4038 O O . ASN A 1 547 ? 12.092 -3.509 -26.363 1.00 94.94 547 ASN A O 1
ATOM 4042 N N . ALA A 1 548 ? 11.448 -3.899 -28.470 1.00 95.38 548 ALA A N 1
ATOM 4043 C CA . ALA A 1 548 ? 10.224 -4.610 -28.092 1.00 95.38 548 ALA A CA 1
ATOM 4044 C C . ALA A 1 548 ? 10.518 -5.915 -27.333 1.00 95.38 548 ALA A C 1
ATOM 4046 O O . ALA A 1 548 ? 9.886 -6.175 -26.316 1.00 95.38 548 ALA A O 1
ATOM 4047 N N . LEU A 1 549 ? 11.519 -6.687 -27.767 1.00 94.88 549 LEU A N 1
ATOM 4048 C CA . LEU A 1 549 ? 11.996 -7.875 -27.053 1.00 94.88 549 LEU A CA 1
ATOM 4049 C C . LEU A 1 549 ? 12.585 -7.519 -25.685 1.00 94.88 549 LEU A C 1
ATOM 4051 O O . LEU A 1 549 ? 12.334 -8.228 -24.717 1.00 94.88 549 LEU A O 1
ATOM 4055 N N . ALA A 1 550 ? 13.336 -6.417 -25.586 1.00 93.94 550 ALA A N 1
ATOM 4056 C CA . ALA A 1 550 ? 13.866 -5.944 -24.310 1.00 93.94 550 ALA A CA 1
ATOM 4057 C C . ALA A 1 550 ? 12.751 -5.510 -23.345 1.00 93.94 550 ALA A C 1
ATOM 4059 O O . ALA A 1 550 ? 12.837 -5.808 -22.159 1.00 93.94 550 ALA A O 1
ATOM 4060 N N . MET A 1 551 ? 11.690 -4.862 -23.844 1.00 94.62 551 MET A N 1
ATOM 4061 C CA . MET A 1 551 ? 10.511 -4.538 -23.034 1.00 94.62 551 MET A CA 1
ATOM 4062 C C . MET A 1 551 ? 9.752 -5.804 -22.608 1.00 94.62 551 MET A C 1
ATOM 4064 O O . MET A 1 551 ? 9.394 -5.919 -21.441 1.00 94.62 551 MET A O 1
ATOM 4068 N N . ALA A 1 552 ? 9.563 -6.778 -23.505 1.00 93.69 552 ALA A N 1
ATOM 4069 C CA . ALA A 1 552 ? 8.899 -8.044 -23.180 1.00 93.69 552 ALA A CA 1
ATOM 4070 C C . ALA A 1 552 ? 9.684 -8.847 -22.128 1.00 93.69 552 ALA A C 1
ATOM 4072 O O . ALA A 1 552 ? 9.106 -9.417 -21.207 1.00 93.69 552 ALA A O 1
ATOM 4073 N N . ALA A 1 553 ? 11.019 -8.826 -22.208 1.00 91.81 553 ALA A N 1
ATOM 4074 C CA . ALA A 1 553 ? 11.900 -9.496 -21.256 1.00 91.81 553 ALA A CA 1
ATOM 4075 C C . ALA A 1 553 ? 11.816 -8.933 -19.825 1.00 91.81 553 ALA A C 1
ATOM 4077 O O . ALA A 1 553 ? 12.235 -9.620 -18.894 1.00 91.81 553 ALA A O 1
ATOM 4078 N N . ILE A 1 554 ? 11.253 -7.730 -19.628 1.00 90.75 554 ILE A N 1
ATOM 4079 C CA . ILE A 1 554 ? 11.046 -7.159 -18.287 1.00 90.75 554 ILE A CA 1
ATOM 4080 C C . ILE A 1 554 ? 10.146 -8.068 -17.443 1.00 90.75 554 ILE A C 1
ATOM 4082 O O . ILE A 1 554 ? 10.392 -8.198 -16.246 1.00 90.75 554 ILE A O 1
ATOM 4086 N N . GLN A 1 555 ? 9.179 -8.755 -18.066 1.00 88.00 555 GLN A N 1
ATOM 4087 C CA . GLN A 1 555 ? 8.261 -9.678 -17.390 1.00 88.00 555 GLN A CA 1
ATOM 4088 C C . GLN A 1 555 ? 8.986 -10.743 -16.552 1.00 88.00 555 GLN A C 1
ATOM 4090 O O . GLN A 1 555 ? 8.513 -11.109 -15.483 1.00 88.00 555 GLN A O 1
ATOM 4095 N N . GLY A 1 556 ? 10.120 -11.251 -17.045 1.00 81.69 556 GLY A N 1
ATOM 4096 C CA . GLY A 1 556 ? 10.900 -12.306 -16.390 1.00 81.69 556 GLY A CA 1
ATOM 4097 C C . GLY A 1 556 ? 12.158 -11.805 -15.683 1.00 81.69 556 GLY A C 1
ATOM 4098 O O . GLY A 1 556 ? 13.025 -12.614 -15.366 1.00 81.69 556 GLY A O 1
ATOM 4099 N N . SER A 1 557 ? 12.309 -10.489 -15.518 1.00 78.94 557 SER A N 1
ATOM 4100 C CA . SER A 1 557 ? 13.496 -9.890 -14.910 1.00 78.94 557 SER A CA 1
ATOM 4101 C C . SER A 1 557 ? 13.246 -9.506 -13.452 1.00 78.94 557 SER A C 1
ATOM 4103 O O . SER A 1 557 ? 12.238 -8.871 -13.149 1.00 78.94 557 SER A O 1
ATOM 4105 N N . ASP A 1 558 ? 14.201 -9.805 -12.568 1.00 73.12 558 ASP A N 1
ATOM 4106 C CA . ASP A 1 558 ? 14.160 -9.437 -11.143 1.00 73.12 558 ASP A CA 1
ATOM 4107 C C . ASP A 1 558 ? 14.508 -7.950 -10.936 1.00 73.12 558 ASP A C 1
ATOM 4109 O O . ASP A 1 558 ? 15.453 -7.585 -10.238 1.00 73.12 558 ASP A O 1
ATOM 4113 N N . ARG A 1 559 ? 13.782 -7.063 -11.625 1.00 71.12 559 ARG A N 1
ATOM 4114 C CA . ARG A 1 559 ? 13.975 -5.605 -11.552 1.00 71.12 559 ARG A CA 1
ATOM 4115 C C . ARG A 1 559 ? 13.090 -4.919 -10.525 1.00 71.12 559 ARG A C 1
ATOM 4117 O O . ARG A 1 559 ? 13.370 -3.789 -10.143 1.00 71.12 559 ARG A O 1
ATOM 4124 N N . LEU A 1 560 ? 12.039 -5.598 -10.078 1.00 63.50 560 LEU A N 1
ATOM 4125 C CA . LEU A 1 560 ? 11.182 -5.158 -8.984 1.00 63.50 560 LEU A CA 1
ATOM 4126 C C . LEU A 1 560 ? 11.494 -6.016 -7.762 1.00 63.50 560 LEU A C 1
ATOM 4128 O O . LEU A 1 560 ? 11.627 -7.228 -7.895 1.00 63.50 560 LEU A O 1
ATOM 4132 N N . LEU A 1 561 ? 11.608 -5.378 -6.594 1.00 55.84 561 LEU A N 1
ATOM 4133 C CA . LEU A 1 561 ? 11.814 -5.996 -5.274 1.00 55.84 561 LEU A CA 1
ATOM 4134 C C . LEU A 1 561 ? 13.188 -6.628 -4.971 1.00 55.84 561 LEU A C 1
ATOM 4136 O O . LEU A 1 561 ? 13.404 -6.998 -3.818 1.00 55.84 561 LEU A O 1
ATOM 4140 N N . GLY A 1 562 ? 14.128 -6.700 -5.922 1.00 48.22 562 GLY A N 1
ATOM 4141 C CA . GLY A 1 562 ? 15.474 -7.260 -5.708 1.00 48.22 562 GLY A CA 1
ATOM 4142 C C . GLY A 1 562 ? 15.478 -8.710 -5.177 1.00 48.22 562 GLY A C 1
ATOM 4143 O O . GLY A 1 562 ? 14.457 -9.266 -4.787 1.00 48.22 562 GLY A O 1
ATOM 4144 N N . GLU A 1 563 ? 16.642 -9.363 -5.100 1.00 39.38 563 GLU A N 1
ATOM 4145 C CA . GLU A 1 563 ? 16.741 -10.739 -4.556 1.00 39.38 563 GLU A CA 1
ATOM 4146 C C . GLU A 1 563 ? 16.364 -10.855 -3.056 1.00 39.38 563 GLU A C 1
ATOM 4148 O O . GLU A 1 563 ? 16.371 -11.947 -2.490 1.00 39.38 563 GLU A O 1
ATOM 4153 N N . THR A 1 564 ? 16.044 -9.744 -2.384 1.00 34.16 564 THR A N 1
ATOM 4154 C CA . THR A 1 564 ? 15.774 -9.677 -0.938 1.00 34.16 564 THR A CA 1
ATOM 4155 C C . THR A 1 564 ? 14.303 -9.457 -0.569 1.00 34.16 564 THR A C 1
ATOM 4157 O O . THR A 1 564 ? 13.999 -9.386 0.619 1.00 34.16 564 THR A O 1
ATOM 4160 N N . GLY A 1 565 ? 13.394 -9.326 -1.540 1.00 31.27 565 GLY A N 1
ATOM 4161 C CA . GLY A 1 565 ? 11.977 -9.005 -1.314 1.00 31.27 565 GLY A CA 1
ATOM 4162 C C . GLY A 1 565 ? 11.043 -10.208 -1.133 1.00 31.27 565 GLY A C 1
ATOM 4163 O O . GLY A 1 565 ? 9.966 -10.210 -1.728 1.00 31.27 565 GLY A O 1
ATOM 4164 N N . GLY A 1 566 ? 11.449 -11.220 -0.357 1.00 29.09 566 GLY A N 1
ATOM 4165 C CA . GLY A 1 566 ? 10.649 -12.412 -0.033 1.00 29.09 566 GLY A CA 1
ATOM 4166 C C . GLY A 1 566 ? 10.556 -12.687 1.459 1.00 29.09 566 GLY A C 1
ATOM 4167 O O . GLY A 1 566 ? 11.605 -12.577 2.136 1.00 29.09 566 GLY A O 1
#

Solvent-accessible surface area (backbone atoms only — not comparable to full-atom values): 28738 Å² total; per-residue (Å²): 122,70,62,64,56,45,27,49,52,30,43,51,54,40,50,50,52,44,50,51,45,50,52,51,42,64,76,36,69,86,42,87,58,60,59,55,58,45,73,39,76,37,74,38,81,55,47,82,48,102,90,45,77,41,77,50,36,42,36,70,69,48,68,44,68,68,75,56,68,67,60,51,52,53,48,34,56,49,43,3,47,50,37,8,50,52,46,25,50,59,53,51,51,54,53,49,60,51,60,69,29,83,87,68,28,66,64,56,38,53,49,50,29,45,52,29,32,46,51,20,29,77,35,44,66,39,62,69,35,30,42,48,28,46,50,32,47,50,54,32,42,52,49,35,33,53,53,39,52,50,53,53,50,51,48,54,49,51,44,52,50,51,42,51,53,40,53,49,48,39,52,44,31,49,48,48,8,52,44,24,40,51,43,33,52,43,23,67,73,59,76,67,48,74,56,60,69,56,54,24,53,43,48,45,48,50,47,59,42,13,34,45,32,35,68,49,78,46,80,45,99,68,69,24,53,30,32,25,33,53,89,65,50,68,38,20,51,43,59,42,49,41,41,60,46,72,39,70,34,60,54,42,80,88,38,69,34,39,27,43,37,55,99,90,47,74,44,80,43,50,96,43,53,45,33,0,38,53,24,11,53,53,47,36,45,64,72,44,52,50,41,52,40,10,42,53,2,38,52,40,43,38,53,32,50,54,45,21,58,47,27,42,56,6,17,15,65,85,66,44,72,19,55,50,50,32,47,84,78,68,54,47,64,33,64,26,75,87,34,54,88,65,39,43,64,50,59,46,82,75,40,61,37,48,43,66,52,42,41,32,43,38,35,26,68,35,67,48,33,28,40,41,29,38,65,76,79,65,51,72,48,82,44,43,55,69,41,70,57,56,26,28,30,37,35,56,36,55,76,33,43,62,74,26,39,32,35,36,35,57,22,52,56,25,22,62,63,50,39,80,60,52,78,56,45,56,57,52,20,24,10,42,51,47,38,49,45,81,66,20,14,76,74,55,88,48,68,52,82,32,64,46,47,67,45,66,53,45,63,81,47,68,44,72,57,76,45,51,31,40,38,35,38,30,54,36,63,87,68,84,85,55,76,80,51,31,20,29,44,35,46,50,76,90,45,61,73,45,85,46,47,55,93,78,35,29,89,52,40,76,48,72,40,79,71,45,13,51,25,30,36,34,43,27,35,43,72,31,82,28,20,27,33,32,38,31,53,34,81,82,37,36,76,34,23,62,25,23,46,54,51,40,49,50,81,81,46,77,56,59,40,38,103,75,68,122

Sequence (566 aa):
MAGLLEIGVSGLMAFQRSINTTGHNIANSDTEGYSRQRVELSTQTPHLTGAGWLGSGVKVAAVQRSYDDFLATQMRAAQSTASGLDVYAAHAGRIDNLLADPNVGLDPSVQDFFDAMQVLADNPASIPSRQALISETASMVDRFHDLSRQFNTIREQTNQELSAVVDEINGLSRSLARVNQNIIEAIGASGGDDPNDLLDEREVLLNQLSERVAITTVPQDDGALNIFIGKGQALVIGGTAASLSTVQSELDLGRYDIAFTDATGSRVITDQLAGGEIGGLLSFREEIVDPAQNQLGLVAVGLSRELNAQHRLGLDLDGSPGGALFSDPQIETLGHGANRPGATATATFTDTGELAASDYLLEATGPASFTLTRLADGSSWNLNNQDRQDGIQFSIGGAADAGDRFLIQPVRWAADRIRQETTDPRRLAAAAPVRALPAGNLVTPGPNLGGARVSQPEISDTGNLPVTIDLTWSPDLDNDGVEDDPGFQVVGGPGGTLAYDPATDSGGKRFTFPGFGNMTFSVSGVPAAGDSFRIEENAGGVADNRNALAMAAIQGSDRLLGETGG

Secondary structure (DSSP, 8-state):
-HHHHHHHHHHHHHHHHHHHHHHHHHHTTTSTTPPPEEEEEEEPPPEEETTEEE---EEEEEEEE---HHHHHHHHHHHHHHHHHHHHHHHHHHHHHHHS-TTTSSHHHHHHHHHHHHHHHH-TT-HHHHHHHHHHHHHHHHHHHHHHHHHHHHHHHHHHHHHHHHHHHHHHHHHHHHHHHHHHHHHHHHTS---HHHHHHHHHHHHHHHHHS-EEEEE-TTS-EEEEETTTEEEEETTEE-EEEEEE-SS-TT-EEEEEEETTEEEE-GGG--SHHHHHHHHHIIIIIHHHHHHHHHHHHHHHHHHHHHHHTSB-TTSPBP--SBPPP--EEEE-TTSPTT-EEEEEE--STT--S--EEEEEEETTEEEEEETTT--EEEEETT-EETTEEEEEETTPPTT-EEEEESSTTHHHH--B---SGGG---B-SEEEEEEEESSSSSS--S--EEPPPB-S--TT-S--EEEEEES-SS-SS-TTS-EEEEESTT-EEEE--HHHHTT-EEEEETTSTTEEEEEES---TTEEEEEEE-TT-TT--HHHHHHHGGGGSTTSSTTT--

Radius of gyration: 39.94 Å; Cα contacts (8 Å, |Δi|>4): 1168; chains: 1; bounding box: 100×48×136 Å

Mean predicted aligned error: 8.93 Å